Protein AF-0000000087151647 (afdb_homodimer)

InterPro domains:
  IPR000860 Porphobilinogen deaminase [PIRSF001438] (7-333)
  IPR000860 Porphobilinogen deaminase [PR00151] (53-73)
  IPR000860 Porphobilinogen deaminase [PR00151] (85-104)
  IPR000860 Porphobilinogen deaminase [PR00151] (138-155)
  IPR000860 Porphobilinogen deaminase [PR00151] (256-273)
  IPR000860 Porphobilinogen deaminase [PTHR11557] (12-331)
  IPR000860 Porphobilinogen deaminase [TIGR00212] (14-323)
  IPR022417 Porphobilinogen deaminase, N-terminal [PF01379] (14-236)
  IPR022418 Porphobilinogen deaminase, C-terminal [PF03900] (253-321)
  IPR022419 Porphobilinogen deaminase, dipyrromethane cofactor binding site [PS00533] (257-273)
  IPR036803 Porphobilinogen deaminase, C-terminal domain superfamily [G3DSA:3.30.160.40] (248-331)
  IPR036803 Porphobilinogen deaminase, C-terminal domain superfamily [SSF54782] (246-332)

Radius of gyration: 28.54 Å; Cα contacts (8 Å, |Δi|>4): 1427; chains: 2; bounding box: 73×89×69 Å

Structure (mmCIF, N/CA/C/O backbone):
data_AF-0000000087151647-model_v1
#
loop_
_entity.id
_entity.type
_entity.pdbx_description
1 polymer 'Hydroxymethylbilane synthase'
#
loop_
_atom_site.group_PDB
_atom_site.id
_atom_site.type_symbol
_atom_site.label_atom_id
_atom_site.label_alt_id
_atom_site.label_comp_id
_atom_site.label_asym_id
_atom_site.label_entity_id
_atom_site.label_seq_id
_atom_site.pdbx_PDB_ins_code
_atom_site.Cartn_x
_atom_site.Cartn_y
_atom_site.Cartn_z
_atom_site.occupancy
_atom_site.B_iso_or_equiv
_atom_site.auth_seq_id
_atom_site.auth_comp_id
_atom_site.auth_asym_id
_atom_site.auth_atom_id
_atom_site.pdbx_PDB_model_num
ATOM 1 N N . MET A 1 1 ? -50.094 3.684 -4.797 1 24.39 1 MET A N 1
ATOM 2 C CA . MET A 1 1 ? -49.281 2.516 -5.109 1 24.39 1 MET A CA 1
ATOM 3 C C . MET A 1 1 ? -48.094 2.4 -4.145 1 24.39 1 MET A C 1
ATOM 5 O O . MET A 1 1 ? -47.312 3.334 -4.008 1 24.39 1 MET A O 1
ATOM 9 N N . SER A 1 2 ? -48.219 1.528 -3.031 1 24.59 2 SER A N 1
ATOM 10 C CA . SER A 1 2 ? -47.562 1.465 -1.739 1 24.59 2 SER A CA 1
ATOM 11 C C . SER A 1 2 ? -46.094 1.025 -1.897 1 24.59 2 SER A C 1
ATOM 13 O O . SER A 1 2 ? -45.812 0.013 -2.541 1 24.59 2 SER A O 1
ATOM 15 N N . ILE A 1 3 ? -45.062 1.887 -1.979 1 25.62 3 ILE A N 1
ATOM 16 C CA . ILE A 1 3 ? -43.625 1.668 -2.145 1 25.62 3 ILE A CA 1
ATOM 17 C C . ILE A 1 3 ? -43.125 0.684 -1.088 1 25.62 3 ILE A C 1
ATOM 19 O O . ILE A 1 3 ? -43.031 1.028 0.092 1 25.62 3 ILE A O 1
ATOM 23 N N . ARG A 1 4 ? -43.625 -0.626 -1.102 1 27.06 4 ARG A N 1
ATOM 24 C CA . ARG A 1 4 ? -43.281 -1.62 -0.09 1 27.06 4 ARG A CA 1
ATOM 25 C C . ARG A 1 4 ? -41.781 -1.648 0.159 1 27.06 4 ARG A C 1
ATOM 27 O O . ARG A 1 4 ? -41 -1.646 -0.786 1 27.06 4 ARG A O 1
ATOM 34 N N . SER A 1 5 ? -41.312 -1.219 1.312 1 29.39 5 SER A N 1
ATOM 35 C CA . SER A 1 5 ? -40 -1.256 1.926 1 29.39 5 SER A CA 1
ATOM 36 C C . SER A 1 5 ? -39.375 -2.637 1.789 1 29.39 5 SER A C 1
ATOM 38 O O . SER A 1 5 ? -39.875 -3.615 2.338 1 29.39 5 SER A O 1
ATOM 40 N N . LYS A 1 6 ? -39.062 -3.117 0.503 1 32.34 6 LYS A N 1
ATOM 41 C CA . LYS A 1 6 ? -38.469 -4.434 0.307 1 32.34 6 LYS A CA 1
ATOM 42 C C . LYS A 1 6 ? -37.438 -4.746 1.402 1 32.34 6 LYS A C 1
ATOM 44 O O . LYS A 1 6 ? -36.562 -3.939 1.675 1 32.34 6 LYS A O 1
ATOM 49 N N . ASN A 1 7 ? -37.781 -5.449 2.365 1 33.41 7 ASN A N 1
ATOM 50 C CA . ASN A 1 7 ? -37 -6 3.475 1 33.41 7 ASN A CA 1
ATOM 51 C C . ASN A 1 7 ? -35.688 -6.613 2.992 1 33.41 7 ASN A C 1
ATOM 53 O O . ASN A 1 7 ? -35.719 -7.551 2.193 1 33.41 7 ASN A O 1
ATOM 57 N N . PRO A 1 8 ? -34.562 -5.984 2.889 1 38.16 8 PRO A N 1
ATOM 58 C CA . PRO A 1 8 ? -33.312 -6.465 2.318 1 38.16 8 PRO A CA 1
ATOM 59 C C . PRO A 1 8 ? -32.938 -7.852 2.826 1 38.16 8 PRO A C 1
ATOM 61 O O . PRO A 1 8 ? -31.812 -8.312 2.584 1 38.16 8 PRO A O 1
ATOM 64 N N . GLY A 1 9 ? -33.594 -8.414 3.705 1 38.19 9 GLY A N 1
ATOM 65 C CA . GLY A 1 9 ? -33.281 -9.758 4.148 1 38.19 9 GLY A CA 1
ATOM 66 C C . GLY A 1 9 ? -33.281 -10.773 3.02 1 38.19 9 GLY A C 1
ATOM 67 O O . GLY A 1 9 ? -33.094 -11.969 3.254 1 38.19 9 GLY A O 1
ATOM 68 N N . SER A 1 10 ? -34.188 -10.75 2.115 1 41.94 10 SER A N 1
ATOM 69 C CA . SER A 1 10 ? -34.312 -11.828 1.137 1 41.94 10 SER A CA 1
ATOM 70 C C . SER A 1 10 ? -32.969 -12.266 0.598 1 41.94 10 SER A C 1
ATOM 72 O O . SER A 1 10 ? -31.969 -11.539 0.721 1 41.94 10 SER A O 1
ATOM 74 N N . GLY A 1 11 ? -32.688 -13.578 0.133 1 52.31 11 GLY A N 1
ATOM 75 C CA . GLY A 1 11 ? -31.594 -14.453 -0.226 1 52.31 11 GLY A CA 1
ATOM 76 C C . GLY A 1 11 ? -30.578 -13.797 -1.135 1 52.31 11 GLY A C 1
ATOM 77 O O . GLY A 1 11 ? -30.656 -13.93 -2.357 1 52.31 11 GLY A O 1
ATOM 78 N N . GLN A 1 12 ? -29.953 -12.789 -0.77 1 73.94 12 GLN A N 1
ATOM 79 C CA . GLN A 1 12 ? -29 -12.086 -1.616 1 73.94 12 GLN A CA 1
ATOM 80 C C . GLN A 1 12 ? -28 -13.055 -2.246 1 73.94 12 GLN A C 1
ATOM 82 O O . GLN A 1 12 ? -27.422 -13.891 -1.553 1 73.94 12 GLN A O 1
ATOM 87 N N . VAL A 1 13 ? -28.156 -13.297 -3.535 1 89.88 13 VAL A N 1
ATOM 88 C CA . VAL A 1 13 ? -27.281 -14.141 -4.344 1 89.88 13 VAL A CA 1
ATOM 89 C C . VAL A 1 13 ? -25.938 -13.43 -4.574 1 89.88 13 VAL A C 1
ATOM 91 O O . VAL A 1 13 ? -25.922 -12.25 -4.938 1 89.88 13 VAL A O 1
ATOM 94 N N . LEU A 1 14 ? -24.953 -14.078 -4.137 1 95.75 14 LEU A N 1
ATOM 95 C CA . LEU A 1 14 ? -23.594 -13.609 -4.438 1 95.75 14 LEU A CA 1
ATOM 96 C C . LEU A 1 14 ? -23.047 -14.305 -5.684 1 95.75 14 LEU A C 1
ATOM 98 O O . LEU A 1 14 ? -22.797 -15.508 -5.664 1 95.75 14 LEU A O 1
ATOM 102 N N . ARG A 1 15 ? -22.938 -13.57 -6.746 1 96.62 15 ARG A N 1
ATOM 103 C CA . ARG A 1 15 ? -22.391 -14.109 -7.992 1 96.62 15 ARG A CA 1
ATOM 104 C C . ARG A 1 15 ? -20.875 -13.938 -8.055 1 96.62 15 ARG A C 1
ATOM 106 O O . ARG A 1 15 ? -20.375 -12.82 -7.926 1 96.62 15 ARG A O 1
ATOM 113 N N . ILE A 1 16 ? -20.172 -15.086 -8.281 1 96.75 16 ILE A N 1
ATOM 114 C CA . ILE A 1 16 ? -18.719 -15.078 -8.375 1 96.75 16 ILE A CA 1
ATOM 115 C C . ILE A 1 16 ? -18.281 -15.422 -9.797 1 96.75 16 ILE A C 1
ATOM 117 O O . ILE A 1 16 ? -18.641 -16.484 -10.32 1 96.75 16 ILE A O 1
ATOM 121 N N . GLY A 1 17 ? -17.516 -14.516 -10.398 1 94.75 17 GLY A N 1
ATOM 122 C CA . GLY A 1 17 ? -16.984 -14.75 -11.734 1 94.75 17 GLY A CA 1
ATOM 123 C C . GLY A 1 17 ? -15.703 -15.555 -11.734 1 94.75 17 GLY A C 1
ATOM 124 O O . GLY A 1 17 ? -14.867 -15.398 -10.844 1 94.75 17 GLY A O 1
ATOM 125 N N . THR A 1 18 ? -15.539 -16.422 -12.797 1 92.31 18 THR A N 1
ATOM 126 C CA . THR A 1 18 ? -14.336 -17.25 -12.938 1 92.31 18 THR A CA 1
ATOM 127 C C . THR A 1 18 ? -14.109 -17.625 -14.398 1 92.31 18 THR A C 1
ATOM 129 O O . THR A 1 18 ? -15.031 -17.547 -15.211 1 92.31 18 THR A O 1
ATOM 132 N N . ARG A 1 19 ? -12.867 -17.969 -14.648 1 86.31 19 ARG A N 1
ATOM 133 C CA . ARG A 1 19 ? -12.586 -18.594 -15.93 1 86.31 19 ARG A CA 1
ATOM 134 C C . ARG A 1 19 ? -13.156 -20.016 -15.984 1 86.31 19 ARG A C 1
ATOM 136 O O . ARG A 1 19 ? -13.562 -20.562 -14.961 1 86.31 19 ARG A O 1
ATOM 143 N N . LYS A 1 20 ? -13.125 -20.641 -17.203 1 86.5 20 LYS A N 1
ATOM 144 C CA . LYS A 1 20 ? -13.789 -21.922 -17.422 1 86.5 20 LYS A CA 1
ATOM 145 C C . LYS A 1 20 ? -12.828 -23.078 -17.203 1 86.5 20 LYS A C 1
ATOM 147 O O . LYS A 1 20 ? -13.242 -24.234 -17.156 1 86.5 20 LYS A O 1
ATOM 152 N N . SER A 1 21 ? -11.594 -22.828 -17.016 1 86.25 21 SER A N 1
ATOM 153 C CA . SER A 1 21 ? -10.633 -23.906 -16.859 1 86.25 21 SER A CA 1
ATOM 154 C C . SER A 1 21 ? -10.953 -24.766 -15.633 1 86.25 21 SER A C 1
ATOM 156 O O . SER A 1 21 ? -11.539 -24.266 -14.672 1 86.25 21 SER A O 1
ATOM 158 N N . ALA A 1 22 ? -10.547 -26.031 -15.727 1 88.62 22 ALA A N 1
ATOM 159 C CA . ALA A 1 22 ? -10.781 -26.969 -14.625 1 88.62 22 ALA A CA 1
ATOM 160 C C . ALA A 1 22 ? -10.195 -26.438 -13.32 1 88.62 22 ALA A C 1
ATOM 162 O O . ALA A 1 22 ? -10.828 -26.547 -12.266 1 88.62 22 ALA A O 1
ATOM 163 N N . MET A 1 23 ? -9.078 -25.875 -13.359 1 90.69 23 MET A N 1
ATOM 164 C CA . MET A 1 23 ? -8.422 -25.359 -12.172 1 90.69 23 MET A CA 1
ATOM 165 C C . MET A 1 23 ? -9.195 -24.172 -11.594 1 90.69 23 MET A C 1
ATOM 167 O O . MET A 1 23 ? -9.398 -24.094 -10.383 1 90.69 23 MET A O 1
ATOM 171 N N . ALA A 1 24 ? -9.547 -23.234 -12.43 1 91.31 24 ALA A N 1
ATOM 172 C CA . ALA A 1 24 ? -10.289 -22.047 -11.984 1 91.31 24 ALA A CA 1
ATOM 173 C C . ALA A 1 24 ? -11.617 -22.438 -11.336 1 91.31 24 ALA A C 1
ATOM 175 O O . ALA A 1 24 ? -12 -21.875 -10.312 1 91.31 24 ALA A O 1
ATOM 176 N N . LEU A 1 25 ? -12.242 -23.391 -11.961 1 92.81 25 LEU A N 1
ATOM 177 C CA . LEU A 1 25 ? -13.516 -23.859 -11.422 1 92.81 25 LEU A CA 1
ATOM 178 C C . LEU A 1 25 ? -13.32 -24.516 -10.062 1 92.81 25 LEU A C 1
ATOM 180 O O . LEU A 1 25 ? -14.117 -24.297 -9.141 1 92.81 25 LEU A O 1
ATOM 184 N N . ALA A 1 26 ? -12.297 -25.344 -9.953 1 93.5 26 ALA A N 1
ATOM 185 C CA . ALA A 1 26 ? -11.992 -25.969 -8.672 1 93.5 26 ALA A CA 1
ATOM 186 C C . ALA A 1 26 ? -11.758 -24.922 -7.59 1 93.5 26 ALA A C 1
ATOM 188 O O . ALA A 1 26 ? -12.25 -25.047 -6.465 1 93.5 26 ALA A O 1
ATOM 189 N N . GLN A 1 27 ? -11.016 -23.891 -7.867 1 95.44 27 GLN A N 1
ATOM 190 C CA . GLN A 1 27 ? -10.727 -22.797 -6.941 1 95.44 27 GLN A CA 1
ATOM 191 C C . GLN A 1 27 ? -12 -22.031 -6.574 1 95.44 27 GLN A C 1
ATOM 193 O O . GLN A 1 27 ? -12.219 -21.703 -5.406 1 95.44 27 GLN A O 1
ATOM 198 N N . THR A 1 28 ? -12.82 -21.781 -7.531 1 96.12 28 THR A N 1
ATOM 199 C CA . THR A 1 28 ? -14.062 -21.047 -7.305 1 96.12 28 THR A CA 1
ATOM 200 C C . THR A 1 28 ? -15.016 -21.859 -6.441 1 96.12 28 THR A C 1
ATOM 202 O O . THR A 1 28 ? -15.703 -21.312 -5.574 1 96.12 28 THR A O 1
ATOM 205 N N . ASP A 1 29 ? -15.039 -23.125 -6.727 1 95.75 29 ASP A N 1
ATOM 206 C CA . ASP A 1 29 ? -15.867 -24.016 -5.926 1 95.75 29 ASP A CA 1
ATOM 207 C C . ASP A 1 29 ? -15.453 -24 -4.461 1 95.75 29 ASP A C 1
ATOM 209 O O . ASP A 1 29 ? -16.297 -24.047 -3.564 1 95.75 29 ASP A O 1
ATOM 213 N N . GLU A 1 30 ? -14.172 -23.953 -4.262 1 96.69 30 GLU A N 1
ATOM 214 C CA . GLU A 1 30 ? -13.672 -23.859 -2.893 1 96.69 30 GLU A CA 1
ATOM 215 C C . GLU A 1 30 ? -14.117 -22.562 -2.229 1 96.69 30 GLU A C 1
ATOM 217 O O . GLU A 1 30 ? -14.516 -22.562 -1.061 1 96.69 30 GLU A O 1
ATOM 222 N N . VAL A 1 31 ? -14.078 -21.438 -2.906 1 97.94 31 VAL A N 1
ATOM 223 C CA . VAL A 1 31 ? -14.57 -20.156 -2.41 1 97.94 31 VAL A CA 1
ATOM 224 C C . VAL A 1 31 ? -16.047 -20.281 -2.045 1 97.94 31 VAL A C 1
ATOM 226 O O . VAL A 1 31 ? -16.453 -19.891 -0.949 1 97.94 31 VAL A O 1
ATOM 229 N N . ALA A 1 32 ? -16.812 -20.844 -2.988 1 96.88 32 ALA A N 1
ATOM 230 C CA . ALA A 1 32 ? -18.25 -21.016 -2.773 1 96.88 32 ALA A CA 1
ATOM 231 C C . ALA A 1 32 ? -18.531 -21.875 -1.55 1 96.88 32 ALA A C 1
ATOM 233 O O . ALA A 1 32 ? -19.391 -21.547 -0.732 1 96.88 32 ALA A O 1
ATOM 234 N N . ARG A 1 33 ? -17.828 -22.953 -1.465 1 97 33 ARG A N 1
ATOM 235 C CA . ARG A 1 33 ? -17.984 -23.875 -0.338 1 97 33 ARG A CA 1
ATOM 236 C C . ARG A 1 33 ? -17.766 -23.156 0.987 1 97 33 ARG A C 1
ATOM 238 O O . ARG A 1 33 ? -18.562 -23.281 1.916 1 97 33 ARG A O 1
ATOM 245 N N . LEU A 1 34 ? -16.672 -22.391 1.093 1 97.75 34 LEU A N 1
ATOM 246 C CA . LEU A 1 34 ? -16.312 -21.672 2.318 1 97.75 34 LEU A CA 1
ATOM 247 C C . LEU A 1 34 ? -17.359 -20.609 2.645 1 97.75 34 LEU A C 1
ATOM 249 O O . LEU A 1 34 ? -17.703 -20.422 3.811 1 97.75 34 LEU A O 1
ATOM 253 N N . LEU A 1 35 ? -17.828 -19.906 1.65 1 96.94 35 LEU A N 1
ATOM 254 C CA . LEU A 1 35 ? -18.844 -18.891 1.855 1 96.94 35 LEU A CA 1
ATOM 255 C C . LEU A 1 35 ? -20.141 -19.5 2.389 1 96.94 35 LEU A C 1
ATOM 257 O O . LEU A 1 35 ? -20.75 -18.969 3.314 1 96.94 35 LEU A O 1
ATOM 261 N N . ARG A 1 36 ? -20.547 -20.625 1.844 1 95.31 36 ARG A N 1
ATOM 262 C CA . ARG A 1 36 ? -21.75 -21.312 2.285 1 95.31 36 ARG A CA 1
ATOM 263 C C . ARG A 1 36 ? -21.594 -21.828 3.713 1 95.31 36 ARG A C 1
ATOM 265 O O . ARG A 1 36 ? -22.562 -21.844 4.477 1 95.31 36 ARG A O 1
ATOM 272 N N . ALA A 1 37 ? -20.406 -22.281 4 1 96.25 37 ALA A N 1
ATOM 273 C CA . ALA A 1 37 ? -20.141 -22.734 5.363 1 96.25 37 ALA A CA 1
ATOM 274 C C . ALA A 1 37 ? -20.25 -21.594 6.363 1 96.25 37 ALA A C 1
ATOM 276 O O . ALA A 1 37 ? -20.75 -21.781 7.477 1 96.25 37 ALA A O 1
ATOM 277 N N . ALA A 1 38 ? -19.797 -20.438 6 1 94 38 ALA A N 1
ATOM 278 C CA . ALA A 1 38 ? -19.797 -19.266 6.879 1 94 38 ALA A CA 1
ATOM 279 C C . ALA A 1 38 ? -21.203 -18.656 6.98 1 94 38 ALA A C 1
ATOM 281 O O . ALA A 1 38 ? -21.547 -18.062 8 1 94 38 ALA A O 1
ATOM 282 N N . ALA A 1 39 ? -21.953 -18.734 5.953 1 92.56 39 ALA A N 1
ATOM 283 C CA . ALA A 1 39 ? -23.312 -18.188 5.887 1 92.56 39 ALA A CA 1
ATOM 284 C C . ALA A 1 39 ? -24.234 -19.125 5.117 1 92.56 39 ALA A C 1
ATOM 286 O O . ALA A 1 39 ? -24.484 -18.922 3.928 1 92.56 39 ALA A O 1
ATOM 287 N N . PRO A 1 40 ? -24.844 -19.969 5.816 1 90.5 40 PRO A N 1
ATOM 288 C CA . PRO A 1 40 ? -25.641 -21.016 5.172 1 90.5 40 PRO A CA 1
ATOM 289 C C . PRO A 1 40 ? -26.812 -20.469 4.375 1 90.5 40 PRO A C 1
ATOM 291 O O . PRO A 1 40 ? -27.312 -21.125 3.451 1 90.5 40 PRO A O 1
ATOM 294 N N . GLU A 1 41 ? -27.219 -19.297 4.719 1 90.62 41 GLU A N 1
ATOM 295 C CA . GLU A 1 41 ? -28.375 -18.703 4.043 1 90.62 41 GLU A CA 1
ATOM 296 C C . GLU A 1 41 ? -27.953 -18.016 2.746 1 90.62 41 GLU A C 1
ATOM 298 O O . GLU A 1 41 ? -28.797 -17.656 1.932 1 90.62 41 GLU A O 1
ATOM 303 N N . LEU A 1 42 ? -26.734 -17.906 2.531 1 90.88 42 LEU A N 1
ATOM 304 C CA . LEU A 1 42 ? -26.219 -17.203 1.361 1 90.88 42 LEU A CA 1
ATOM 305 C C . LEU A 1 42 ? -26.266 -18.094 0.128 1 90.88 42 LEU A C 1
ATOM 307 O O . LEU A 1 42 ? -25.734 -19.219 0.149 1 90.88 42 LEU A O 1
ATOM 311 N N . ALA A 1 43 ? -26.984 -17.656 -0.886 1 94.12 43 ALA A N 1
ATOM 312 C CA . ALA A 1 43 ? -26.891 -18.312 -2.188 1 94.12 43 ALA A CA 1
ATOM 313 C C . ALA A 1 43 ? -25.656 -17.828 -2.949 1 94.12 43 ALA A C 1
ATOM 315 O O . ALA A 1 43 ? -25.406 -16.625 -3.047 1 94.12 43 ALA A O 1
ATOM 316 N N . VAL A 1 44 ? -24.844 -18.797 -3.465 1 95.56 44 VAL A N 1
ATOM 317 C CA . VAL A 1 44 ? -23.641 -18.469 -4.219 1 95.56 44 VAL A CA 1
ATOM 318 C C . VAL A 1 44 ? -23.75 -19.031 -5.633 1 95.56 44 VAL A C 1
ATOM 320 O O . VAL A 1 44 ? -23.922 -20.25 -5.809 1 95.56 44 VAL A O 1
ATOM 323 N N . ASP A 1 45 ? -23.688 -18.156 -6.641 1 95.44 45 ASP A N 1
ATOM 324 C CA . ASP A 1 45 ? -23.734 -18.547 -8.047 1 95.44 45 ASP A CA 1
ATOM 325 C C . ASP A 1 45 ? -22.375 -18.359 -8.711 1 95.44 45 ASP A C 1
ATOM 327 O O . ASP A 1 45 ? -21.766 -17.281 -8.602 1 95.44 45 ASP A O 1
ATOM 331 N N . VAL A 1 46 ? -21.938 -19.406 -9.414 1 95.25 46 VAL A N 1
ATOM 332 C CA . VAL A 1 46 ? -20.688 -19.328 -10.156 1 95.25 46 VAL A CA 1
ATOM 333 C C . VAL A 1 46 ? -20.969 -18.969 -11.609 1 95.25 46 VAL A C 1
ATOM 335 O O . VAL A 1 46 ? -21.703 -19.656 -12.297 1 95.25 46 VAL A O 1
ATOM 338 N N . VAL A 1 47 ? -20.375 -17.828 -12.039 1 93.56 47 VAL A N 1
ATOM 339 C CA . VAL A 1 47 ? -20.562 -17.359 -13.406 1 93.56 47 VAL A CA 1
ATOM 340 C C . VAL A 1 47 ? -19.266 -17.562 -14.203 1 93.56 47 VAL A C 1
ATOM 342 O O . VAL A 1 47 ? -18.219 -17.016 -13.852 1 93.56 47 VAL A O 1
ATOM 345 N N . LYS A 1 48 ? -19.406 -18.312 -15.234 1 91.44 48 LYS A N 1
ATOM 346 C CA . LYS A 1 48 ? -18.234 -18.656 -16.047 1 91.44 48 LYS A CA 1
ATOM 347 C C . LYS A 1 48 ? -18.047 -17.672 -17.203 1 91.44 48 LYS A C 1
ATOM 349 O O . LYS A 1 48 ? -19.016 -17.312 -17.891 1 91.44 48 LYS A O 1
ATOM 354 N N . PHE A 1 49 ? -16.875 -17.109 -17.281 1 83.06 49 PHE A N 1
ATOM 355 C CA . PHE A 1 49 ? -16.531 -16.203 -18.375 1 83.06 49 PHE A CA 1
ATOM 356 C C . PHE A 1 49 ? -15.641 -16.906 -19.406 1 83.06 49 PHE A C 1
ATOM 358 O O . PHE A 1 49 ? -14.773 -17.688 -19.031 1 83.06 49 PHE A O 1
ATOM 365 N N . GLU A 1 50 ? -16.016 -16.781 -20.547 1 71.12 50 GLU A N 1
ATOM 366 C CA . GLU A 1 50 ? -15.141 -17.281 -21.609 1 71.12 50 GLU A CA 1
ATOM 367 C C . GLU A 1 50 ? -14.219 -16.172 -22.125 1 71.12 50 GLU A C 1
ATOM 369 O O . GLU A 1 50 ? -14.656 -15.047 -22.344 1 71.12 50 GLU A O 1
ATOM 374 N N . THR A 1 51 ? -12.977 -16.188 -21.922 1 58.16 51 THR A N 1
ATOM 375 C CA . THR A 1 51 ? -12.141 -15.086 -22.391 1 58.16 51 THR A CA 1
ATOM 376 C C . THR A 1 51 ? -11.539 -15.406 -23.75 1 58.16 51 THR A C 1
ATOM 378 O O . THR A 1 51 ? -11.422 -16.578 -24.125 1 58.16 51 THR A O 1
ATOM 381 N N . ARG A 1 52 ? -11.32 -14.359 -24.5 1 51.28 52 ARG A N 1
ATOM 382 C CA . ARG A 1 52 ? -10.609 -14.422 -25.766 1 51.28 52 ARG A CA 1
ATOM 383 C C . ARG A 1 52 ? -9.234 -15.047 -25.594 1 51.28 52 ARG A C 1
ATOM 385 O O . ARG A 1 52 ? -8.719 -15.688 -26.516 1 51.28 52 ARG A O 1
ATOM 392 N N . GLY A 1 53 ? -8.586 -14.898 -24.484 1 49.22 53 GLY A N 1
ATOM 393 C CA . GLY A 1 53 ? -7.258 -15.438 -24.25 1 49.22 53 GLY A CA 1
ATOM 394 C C . GLY A 1 53 ? -7.223 -16.953 -24.234 1 49.22 53 GLY A C 1
ATOM 395 O O . GLY A 1 53 ? -6.242 -17.562 -24.672 1 49.22 53 GLY A O 1
ATOM 396 N N . ASP A 1 54 ? -8.273 -17.547 -23.703 1 51.81 54 ASP A N 1
ATOM 397 C CA . ASP A 1 54 ? -8.352 -19 -23.734 1 51.81 54 ASP A CA 1
ATOM 398 C C . ASP A 1 54 ? -8.531 -19.5 -25.172 1 51.81 54 ASP A C 1
ATOM 400 O O . ASP A 1 54 ? -8.195 -20.641 -25.484 1 51.81 54 ASP A O 1
ATOM 404 N N . GLN A 1 55 ? -8.945 -18.5 -25.875 1 48.59 55 GLN A N 1
ATOM 405 C CA . GLN A 1 55 ? -9.117 -18.844 -27.281 1 48.59 55 GLN A CA 1
ATOM 406 C C . GLN A 1 55 ? -7.828 -18.625 -28.078 1 48.59 55 GLN A C 1
ATOM 408 O O . GLN A 1 55 ? -7.547 -19.328 -29.047 1 48.59 55 GLN A O 1
ATOM 413 N N . ASP A 1 56 ? -7.059 -17.562 -27.609 1 46.72 56 ASP A N 1
ATOM 414 C CA . ASP A 1 56 ? -5.816 -17.234 -28.297 1 46.72 56 ASP A CA 1
ATOM 415 C C . ASP A 1 56 ? -4.613 -17.859 -27.594 1 46.72 56 ASP A C 1
ATOM 417 O O . ASP A 1 56 ? -3.996 -17.219 -26.734 1 46.72 56 ASP A O 1
ATOM 421 N N . GLN A 1 57 ? -4.383 -19.109 -27.766 1 47.25 57 GLN A N 1
ATOM 422 C CA . GLN A 1 57 ? -3.318 -19.906 -27.156 1 47.25 57 GLN A CA 1
ATOM 423 C C . GLN A 1 57 ? -1.981 -19.656 -27.844 1 47.25 57 GLN A C 1
ATOM 425 O O . GLN A 1 57 ? -0.996 -20.344 -27.562 1 47.25 57 GLN A O 1
ATOM 430 N N . THR A 1 58 ? -1.924 -18.641 -28.828 1 46.06 58 THR A N 1
ATOM 431 C CA . THR A 1 58 ? -0.718 -18.453 -29.625 1 46.06 58 THR A CA 1
ATOM 432 C C . THR A 1 58 ? -0.03 -17.141 -29.266 1 46.06 58 THR A C 1
ATOM 434 O O . THR A 1 58 ? 1.166 -16.984 -29.516 1 46.06 58 THR A O 1
ATOM 437 N N . SER A 1 59 ? -0.647 -16.109 -28.906 1 44.28 59 SER A N 1
ATOM 438 C CA . SER A 1 59 ? -0.053 -14.789 -28.781 1 44.28 59 SER A CA 1
ATOM 439 C C . SER A 1 59 ? 0.716 -14.648 -27.469 1 44.28 59 SER A C 1
ATOM 441 O O . SER A 1 59 ? 0.417 -15.336 -26.484 1 44.28 59 SER A O 1
ATOM 443 N N . LYS A 1 60 ? 1.854 -13.93 -27.641 1 44 60 LYS A N 1
ATOM 444 C CA . LYS A 1 60 ? 2.568 -13.539 -26.422 1 44 60 LYS A CA 1
ATOM 445 C C . LYS A 1 60 ? 1.686 -12.68 -25.516 1 44 60 LYS A C 1
ATOM 447 O O . LYS A 1 60 ? 1.085 -11.703 -25.969 1 44 60 LYS A O 1
ATOM 452 N N . LEU A 1 61 ? 1.128 -13.211 -24.531 1 45.12 61 LEU A N 1
ATOM 453 C CA . LEU A 1 61 ? 0.328 -12.523 -23.531 1 45.12 61 LEU A CA 1
ATOM 454 C C . LEU A 1 61 ? 0.862 -11.117 -23.281 1 45.12 61 LEU A C 1
ATOM 456 O O . LEU A 1 61 ? 0.342 -10.391 -22.422 1 45.12 61 LEU A O 1
ATOM 460 N N . LEU A 1 62 ? 1.98 -10.688 -23.953 1 38.91 62 LEU A N 1
ATOM 461 C CA . LEU A 1 62 ? 2.777 -9.555 -23.5 1 38.91 62 LEU A CA 1
ATOM 462 C C . LEU A 1 62 ? 1.987 -8.258 -23.625 1 38.91 62 LEU A C 1
ATOM 464 O O . LEU A 1 62 ? 2.115 -7.367 -22.781 1 38.91 62 LEU A O 1
ATOM 468 N N . ARG A 1 63 ? 1.61 -7.992 -24.969 1 36.75 63 ARG A N 1
ATOM 469 C CA . ARG A 1 63 ? 1.354 -6.57 -25.188 1 36.75 63 ARG A CA 1
ATOM 470 C C . ARG A 1 63 ? 0.163 -6.098 -24.359 1 36.75 63 ARG A C 1
ATOM 472 O O . ARG A 1 63 ? -0.007 -4.898 -24.141 1 36.75 63 ARG A O 1
ATOM 479 N N . HIS A 1 64 ? -0.972 -6.691 -24.719 1 37.06 64 HIS A N 1
ATOM 480 C CA . HIS A 1 64 ? -2.174 -6.195 -24.062 1 37.06 64 HIS A CA 1
ATOM 481 C C . HIS A 1 64 ? -2.201 -6.59 -22.594 1 37.06 64 HIS A C 1
ATOM 483 O O . HIS A 1 64 ? -2.041 -7.766 -22.266 1 37.06 64 HIS A O 1
ATOM 489 N N . GLY A 1 65 ? -1.799 -5.844 -21.719 1 35.81 65 GLY A N 1
ATOM 490 C CA . GLY A 1 65 ? -1.746 -5.953 -20.266 1 35.81 65 GLY A CA 1
ATOM 491 C C . GLY A 1 65 ? -1.842 -7.383 -19.781 1 35.81 65 GLY A C 1
ATOM 492 O O . GLY A 1 65 ? -2.832 -7.766 -19.141 1 35.81 65 GLY A O 1
ATOM 493 N N . GLY A 1 66 ? -1.002 -8.305 -20.609 1 37.44 66 GLY A N 1
ATOM 494 C CA . GLY A 1 66 ? -0.727 -9.719 -20.422 1 37.44 66 GLY A CA 1
ATOM 495 C C . GLY A 1 66 ? -1.96 -10.594 -20.578 1 37.44 66 GLY A C 1
ATOM 496 O O . GLY A 1 66 ? -3.064 -10.086 -20.781 1 37.44 66 GLY A O 1
ATOM 497 N N . LYS A 1 67 ? -1.735 -12.07 -20.953 1 39.75 67 LYS A N 1
ATOM 498 C CA . LYS A 1 67 ? -2.73 -13.125 -21.109 1 39.75 67 LYS A CA 1
ATOM 499 C C . LYS A 1 67 ? -3.971 -12.836 -20.266 1 39.75 67 LYS A C 1
ATOM 501 O O . LYS A 1 67 ? -5.098 -12.992 -20.734 1 39.75 67 LYS A O 1
ATOM 506 N N . GLY A 1 68 ? -3.801 -12.703 -19.141 1 50.16 68 GLY A N 1
ATOM 507 C CA . GLY A 1 68 ? -4.785 -12.477 -18.094 1 50.16 68 GLY A CA 1
ATOM 508 C C . GLY A 1 68 ? -5.414 -11.102 -18.141 1 50.16 68 GLY A C 1
ATOM 509 O O . GLY A 1 68 ? -6.355 -10.812 -17.391 1 50.16 68 GLY A O 1
ATOM 510 N N . GLY A 1 69 ? -4.996 -10.383 -19.312 1 57.97 69 GLY A N 1
ATOM 511 C CA . GLY A 1 69 ? -5.402 -8.992 -19.312 1 57.97 69 GLY A CA 1
ATOM 512 C C . GLY A 1 69 ? -6.836 -8.781 -19.781 1 57.97 69 GLY A C 1
ATOM 513 O O . GLY A 1 69 ? -7.613 -8.102 -19.109 1 57.97 69 GLY A O 1
ATOM 514 N N . ALA A 1 70 ? -7.121 -9.602 -20.922 1 59.09 70 ALA A N 1
ATOM 515 C CA . ALA A 1 70 ? -8.469 -9.391 -21.453 1 59.09 70 ALA A CA 1
ATOM 516 C C . ALA A 1 70 ? -9.516 -9.984 -20.5 1 59.09 70 ALA A C 1
ATOM 518 O O . ALA A 1 70 ? -10.555 -9.367 -20.266 1 59.09 70 ALA A O 1
ATOM 519 N N . PHE A 1 71 ? -9.211 -11.234 -20.031 1 70.5 71 PHE A N 1
ATOM 520 C CA . PHE A 1 71 ? -10.117 -11.867 -19.078 1 70.5 71 PHE A CA 1
ATOM 521 C C . PHE A 1 71 ? -10.297 -11 -17.844 1 70.5 71 PHE A C 1
ATOM 523 O O . PHE A 1 71 ? -11.422 -10.758 -17.406 1 70.5 71 PHE A O 1
ATOM 530 N N . VAL A 1 72 ? -9.227 -10.555 -17.406 1 78.62 72 VAL A N 1
ATOM 531 C CA . VAL A 1 72 ? -9.258 -9.766 -16.188 1 78.62 72 VAL A CA 1
ATOM 532 C C . VAL A 1 72 ? -10.039 -8.477 -16.422 1 78.62 72 VAL A C 1
ATOM 534 O O . VAL A 1 72 ? -10.852 -8.062 -15.586 1 78.62 72 VAL A O 1
ATOM 537 N N . ALA A 1 73 ? -9.883 -7.969 -17.594 1 80.19 73 ALA A N 1
ATOM 538 C CA . ALA A 1 73 ? -10.586 -6.73 -17.922 1 80.19 73 ALA A CA 1
ATOM 539 C C . ALA A 1 73 ? -12.094 -6.953 -17.953 1 80.19 73 ALA A C 1
ATOM 541 O O . ALA A 1 73 ? -12.859 -6.152 -17.422 1 80.19 73 ALA A O 1
ATOM 542 N N . GLU A 1 74 ? -12.523 -8.031 -18.594 1 83.75 74 GLU A N 1
ATOM 543 C CA . GLU A 1 74 ? -13.945 -8.328 -18.734 1 83.75 74 GLU A CA 1
ATOM 544 C C . GLU A 1 74 ? -14.578 -8.617 -17.375 1 83.75 74 GLU A C 1
ATOM 546 O O . GLU A 1 74 ? -15.664 -8.117 -17.062 1 83.75 74 GLU A O 1
ATOM 551 N N . ILE A 1 75 ? -13.992 -9.383 -16.641 1 90.5 75 ILE A N 1
ATOM 552 C CA . ILE A 1 75 ? -14.539 -9.773 -15.352 1 90.5 75 ILE A CA 1
ATOM 553 C C . ILE A 1 75 ? -14.594 -8.555 -14.422 1 90.5 75 ILE A C 1
ATOM 555 O O . ILE A 1 75 ? -15.562 -8.375 -13.68 1 90.5 75 ILE A O 1
ATOM 559 N N . ARG A 1 76 ? -13.617 -7.695 -14.492 1 91.88 76 ARG A N 1
ATOM 560 C CA . ARG A 1 76 ? -13.609 -6.48 -13.688 1 91.88 76 ARG A CA 1
ATOM 561 C C . ARG A 1 76 ? -14.703 -5.516 -14.141 1 91.88 76 ARG A C 1
ATOM 563 O O . ARG A 1 76 ? -15.328 -4.852 -13.312 1 91.88 76 ARG A O 1
ATOM 570 N N . ALA A 1 77 ? -14.938 -5.461 -15.422 1 91.62 77 ALA A N 1
ATOM 571 C CA . ALA A 1 77 ? -16.031 -4.641 -15.945 1 91.62 77 ALA A CA 1
ATOM 572 C C . ALA A 1 77 ? -17.375 -5.129 -15.422 1 91.62 77 ALA A C 1
ATOM 574 O O . ALA A 1 77 ? -18.25 -4.324 -15.078 1 91.62 77 ALA A O 1
ATOM 575 N N . ALA A 1 78 ? -17.531 -6.422 -15.367 1 92.75 78 ALA A N 1
ATOM 576 C CA . ALA A 1 78 ? -18.766 -7.012 -14.867 1 92.75 78 ALA A CA 1
ATOM 577 C C . ALA A 1 78 ? -18.984 -6.68 -13.391 1 92.75 78 ALA A C 1
ATOM 579 O O . ALA A 1 78 ? -20.109 -6.426 -12.953 1 92.75 78 ALA A O 1
ATOM 580 N N . MET A 1 79 ? -17.969 -6.645 -12.594 1 95.19 79 MET A N 1
ATOM 581 C CA . MET A 1 79 ? -18.047 -6.262 -11.195 1 95.19 79 MET A CA 1
ATOM 582 C C . MET A 1 79 ? -18.422 -4.789 -11.055 1 95.19 79 MET A C 1
ATOM 584 O O . MET A 1 79 ? -19.312 -4.438 -10.273 1 95.19 79 MET A O 1
ATOM 588 N N . ARG A 1 80 ? -17.766 -3.961 -11.828 1 93.94 80 ARG A N 1
ATOM 589 C CA . ARG A 1 80 ? -18.047 -2.527 -11.773 1 93.94 80 ARG A CA 1
ATOM 590 C C . ARG A 1 80 ? -19.484 -2.229 -12.195 1 93.94 80 ARG A C 1
ATOM 592 O O . ARG A 1 80 ? -20.094 -1.293 -11.68 1 93.94 80 ARG A O 1
ATOM 599 N N . ALA A 1 81 ? -20.016 -3.051 -13.125 1 93.56 81 ALA A N 1
ATOM 600 C CA . ALA A 1 81 ? -21.375 -2.887 -13.617 1 93.56 81 ALA A CA 1
ATOM 601 C C . ALA A 1 81 ? -22.391 -3.461 -12.625 1 93.56 81 ALA A C 1
ATOM 603 O O . ALA A 1 81 ? -23.594 -3.264 -12.781 1 93.56 81 ALA A O 1
ATOM 604 N N . GLY A 1 82 ? -21.969 -4.191 -11.664 1 92.38 82 GLY A N 1
ATOM 605 C CA . GLY A 1 82 ? -22.859 -4.73 -10.641 1 92.38 82 GLY A CA 1
ATOM 606 C C . GLY A 1 82 ? -23.453 -6.074 -11.008 1 92.38 82 GLY A C 1
ATOM 607 O O . GLY A 1 82 ? -24.266 -6.625 -10.266 1 92.38 82 GLY A O 1
ATOM 608 N N . THR A 1 83 ? -23.047 -6.66 -12.117 1 92.56 83 THR A N 1
ATOM 609 C CA . THR A 1 83 ? -23.578 -7.945 -12.555 1 92.56 83 THR A CA 1
ATOM 610 C C . THR A 1 83 ? -22.875 -9.094 -11.836 1 92.56 83 THR A C 1
ATOM 612 O O . THR A 1 83 ? -23.375 -10.219 -11.805 1 92.56 83 THR A O 1
ATOM 615 N N . LEU A 1 84 ? -21.672 -8.844 -11.336 1 94.88 84 LEU A N 1
ATOM 616 C CA . LEU A 1 84 ? -20.906 -9.742 -10.477 1 94.88 84 LEU A CA 1
ATOM 617 C C . LEU A 1 84 ? -20.578 -9.07 -9.148 1 94.88 84 LEU A C 1
ATOM 619 O O . LEU A 1 84 ? -20.219 -7.891 -9.117 1 94.88 84 LEU A O 1
ATOM 623 N N . GLN A 1 85 ? -20.688 -9.812 -8.125 1 96.88 85 GLN A N 1
ATOM 624 C CA . GLN A 1 85 ? -20.312 -9.25 -6.828 1 96.88 85 GLN A CA 1
ATOM 625 C C . GLN A 1 85 ? -18.844 -9.531 -6.508 1 96.88 85 GLN A C 1
ATOM 627 O O . GLN A 1 85 ? -18.219 -8.797 -5.746 1 96.88 85 GLN A O 1
ATOM 632 N N . ALA A 1 86 ? -18.344 -10.633 -7.082 1 97.75 86 ALA A N 1
ATOM 633 C CA . ALA A 1 86 ? -16.953 -10.992 -6.793 1 97.75 86 ALA A CA 1
ATOM 634 C C . ALA A 1 86 ? -16.344 -11.773 -7.953 1 97.75 86 ALA A C 1
ATOM 636 O O . ALA A 1 86 ? -17.062 -12.242 -8.844 1 97.75 86 ALA A O 1
ATOM 637 N N . ALA A 1 87 ? -15.039 -11.844 -7.93 1 96.81 87 ALA A N 1
ATOM 638 C CA . ALA A 1 87 ? -14.281 -12.648 -8.883 1 96.81 87 ALA A CA 1
ATOM 639 C C . ALA A 1 87 ? -13.148 -13.398 -8.188 1 96.81 87 ALA A C 1
ATOM 641 O O . ALA A 1 87 ? -12.492 -12.852 -7.293 1 96.81 87 ALA A O 1
ATOM 642 N N . MET A 1 88 ? -12.977 -14.594 -8.68 1 96.19 88 MET A N 1
ATOM 643 C CA . MET A 1 88 ? -11.898 -15.422 -8.156 1 96.19 88 MET A CA 1
ATOM 644 C C . MET A 1 88 ? -10.656 -15.32 -9.039 1 96.19 88 MET A C 1
ATOM 646 O O . MET A 1 88 ? -10.758 -15.336 -10.266 1 96.19 88 MET A O 1
ATOM 650 N N . HIS A 1 89 ? -9.453 -15.234 -8.383 1 94.5 89 HIS A N 1
ATOM 651 C CA . HIS A 1 89 ? -8.156 -15.25 -9.062 1 94.5 89 HIS A CA 1
ATOM 652 C C . HIS A 1 89 ? -7.16 -16.141 -8.328 1 94.5 89 HIS A C 1
ATOM 654 O O . HIS A 1 89 ? -7.238 -16.281 -7.105 1 94.5 89 HIS A O 1
ATOM 660 N N . SER A 1 90 ? -6.273 -16.781 -9.18 1 94.75 90 SER A N 1
ATOM 661 C CA . SER A 1 90 ? -5.012 -17.172 -8.555 1 94.75 90 SER A CA 1
ATOM 662 C C . SER A 1 90 ? -4.16 -15.945 -8.242 1 94.75 90 SER A C 1
ATOM 664 O O . SER A 1 90 ? -3.855 -15.148 -9.133 1 94.75 90 SER A O 1
ATOM 666 N N . LEU A 1 91 ? -3.766 -15.781 -7.039 1 95.75 91 LEU A N 1
ATOM 667 C CA . LEU A 1 91 ? -3.129 -14.531 -6.625 1 95.75 91 LEU A CA 1
ATOM 668 C C . LEU A 1 91 ? -1.868 -14.266 -7.441 1 95.75 91 LEU A C 1
ATOM 670 O O . LEU A 1 91 ? -1.572 -13.117 -7.777 1 95.75 91 LEU A O 1
ATOM 674 N N . LYS A 1 92 ? -1.091 -15.328 -7.77 1 93.31 92 LYS A N 1
ATOM 675 C CA . LYS A 1 92 ? 0.171 -15.164 -8.484 1 93.31 92 LYS A CA 1
ATOM 676 C C . LYS A 1 92 ? -0.056 -14.547 -9.859 1 93.31 92 LYS A C 1
ATOM 678 O O . LYS A 1 92 ? 0.888 -14.07 -10.5 1 93.31 92 LYS A O 1
ATOM 683 N N . ASP A 1 93 ? -1.342 -14.625 -10.344 1 88.94 93 ASP A N 1
ATOM 684 C CA . ASP A 1 93 ? -1.669 -14.094 -11.672 1 88.94 93 ASP A CA 1
ATOM 685 C C . ASP A 1 93 ? -2.248 -12.688 -11.57 1 88.94 93 ASP A C 1
ATOM 687 O O . ASP A 1 93 ? -2.607 -12.078 -12.578 1 88.94 93 ASP A O 1
ATOM 691 N N . VAL A 1 94 ? -2.398 -12.141 -10.391 1 90.25 94 VAL A N 1
ATOM 692 C CA . VAL A 1 94 ? -2.842 -10.773 -10.172 1 90.25 94 VAL A CA 1
ATOM 693 C C . VAL A 1 94 ? -1.635 -9.836 -10.125 1 90.25 94 VAL A C 1
ATOM 695 O O . VAL A 1 94 ? -0.746 -10.008 -9.281 1 90.25 94 VAL A O 1
ATOM 698 N N . PRO A 1 95 ? -1.585 -8.836 -11.008 1 90.31 95 PRO A N 1
ATOM 699 C CA . PRO A 1 95 ? -0.44 -7.922 -10.961 1 90.31 95 PRO A CA 1
ATOM 700 C C . PRO A 1 95 ? -0.229 -7.312 -9.57 1 90.31 95 PRO A C 1
ATOM 702 O O . PRO A 1 95 ? -1.197 -6.961 -8.898 1 90.31 95 PRO A O 1
ATOM 705 N N . GLY A 1 96 ? 0.99 -7.262 -9.18 1 90.75 96 GLY A N 1
ATOM 706 C CA . GLY A 1 96 ? 1.305 -6.77 -7.848 1 90.75 96 GLY A CA 1
ATOM 707 C C . GLY A 1 96 ? 1.896 -5.371 -7.855 1 90.75 96 GLY A C 1
ATOM 708 O O . GLY A 1 96 ? 2.145 -4.789 -6.797 1 90.75 96 GLY A O 1
ATOM 709 N N . ASN A 1 97 ? 2.102 -4.773 -9.047 1 92.88 97 ASN A N 1
ATOM 710 C CA . ASN A 1 97 ? 2.732 -3.461 -9.148 1 92.88 97 ASN A CA 1
ATOM 711 C C . ASN A 1 97 ? 1.764 -2.418 -9.703 1 92.88 97 ASN A C 1
ATOM 713 O O . ASN A 1 97 ? 2.176 -1.318 -10.078 1 92.88 97 ASN A O 1
ATOM 717 N N . GLU A 1 98 ? 0.474 -2.836 -9.773 1 93.12 98 GLU A N 1
ATOM 718 C CA . GLU A 1 98 ? -0.521 -1.922 -10.328 1 93.12 98 GLU A CA 1
ATOM 719 C C . GLU A 1 98 ? -1.753 -1.838 -9.43 1 93.12 98 GLU A C 1
ATOM 721 O O . GLU A 1 98 ? -2.146 -2.83 -8.812 1 93.12 98 GLU A O 1
ATOM 726 N N . GLU A 1 99 ? -2.279 -0.649 -9.398 1 94 99 GLU A N 1
ATOM 727 C CA . GLU A 1 99 ? -3.555 -0.466 -8.711 1 94 99 GLU A CA 1
ATOM 728 C C . GLU A 1 99 ? -4.727 -0.823 -9.625 1 94 99 GLU A C 1
ATOM 730 O O . GLU A 1 99 ? -4.605 -0.78 -10.852 1 94 99 GLU A O 1
ATOM 735 N N . THR A 1 100 ? -5.785 -1.265 -9.062 1 93.56 100 THR A N 1
ATOM 736 C CA . THR A 1 100 ? -7.035 -1.534 -9.758 1 93.56 100 THR A CA 1
A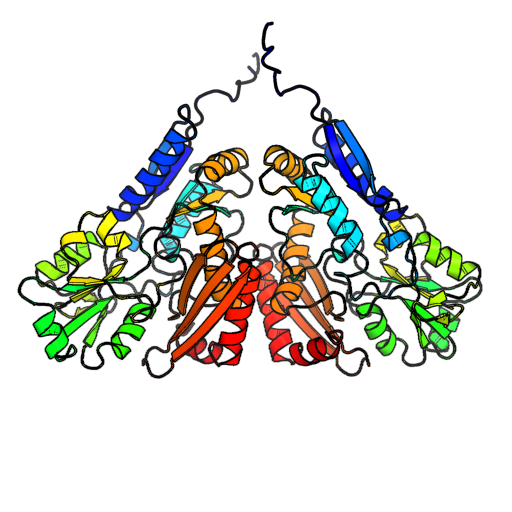TOM 737 C C . THR A 1 100 ? -8.164 -0.663 -9.211 1 93.56 100 THR A C 1
ATOM 739 O O . THR A 1 100 ? -8.891 -1.076 -8.305 1 93.56 100 THR A O 1
ATOM 742 N N . PRO A 1 101 ? -8.367 0.518 -9.828 1 94.12 101 PRO A N 1
ATOM 743 C CA . PRO A 1 101 ? -9.312 1.494 -9.289 1 94.12 101 PRO A CA 1
ATOM 744 C C . PRO A 1 101 ? -10.695 0.895 -9.023 1 94.12 101 PRO A C 1
ATOM 746 O O . PRO A 1 101 ? -11.258 0.222 -9.891 1 94.12 101 PRO A O 1
ATOM 749 N N . GLY A 1 102 ? -11.156 1.108 -7.828 1 94.88 102 GLY A N 1
ATOM 750 C CA . GLY A 1 102 ? -12.523 0.754 -7.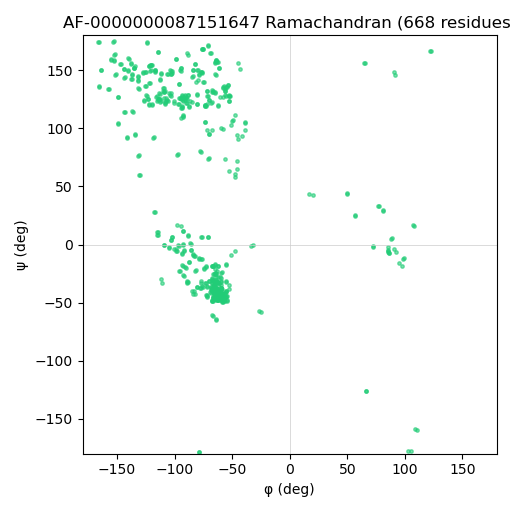48 1 94.88 102 GLY A CA 1
ATOM 751 C C . GLY A 1 102 ? -12.68 -0.695 -7.059 1 94.88 102 GLY A C 1
ATOM 752 O O . GLY A 1 102 ? -13.773 -1.128 -6.691 1 94.88 102 GLY A O 1
ATOM 753 N N . LEU A 1 103 ? -11.641 -1.484 -7.164 1 96.75 103 LEU A N 1
ATOM 754 C CA . LEU A 1 103 ? -11.688 -2.895 -6.793 1 96.75 103 LEU A CA 1
ATOM 755 C C . LEU A 1 103 ? -10.672 -3.199 -5.691 1 96.75 103 LEU A C 1
ATOM 757 O O . LEU A 1 103 ? -9.703 -2.461 -5.516 1 96.75 103 LEU A O 1
ATOM 761 N N . VAL A 1 104 ? -10.977 -4.25 -4.93 1 96.69 104 VAL A N 1
ATOM 762 C CA . VAL A 1 104 ? -10.086 -4.637 -3.838 1 96.69 104 VAL A CA 1
ATOM 763 C C . VAL A 1 104 ? -10.047 -6.16 -3.719 1 96.69 104 VAL A C 1
ATOM 765 O O . VAL A 1 104 ? -11.031 -6.836 -4.023 1 96.69 104 VAL A O 1
ATOM 768 N N . ILE A 1 105 ? -8.875 -6.707 -3.377 1 97.69 105 ILE A N 1
ATOM 769 C CA . ILE A 1 105 ? -8.812 -8.102 -2.973 1 97.69 105 ILE A CA 1
ATOM 770 C C . ILE A 1 105 ? -9.398 -8.266 -1.568 1 97.69 105 ILE A C 1
ATOM 772 O O . ILE A 1 105 ? -8.734 -7.938 -0.577 1 97.69 105 ILE A O 1
ATOM 776 N N . ALA A 1 106 ? -10.555 -8.789 -1.486 1 97.81 106 ALA A N 1
ATOM 777 C CA . ALA A 1 106 ? -11.328 -8.75 -0.248 1 97.81 106 ALA A CA 1
ATOM 778 C C . ALA A 1 106 ? -11.109 -10.008 0.582 1 97.81 106 ALA A C 1
ATOM 780 O O . ALA A 1 106 ? -11.391 -10.031 1.781 1 97.81 106 ALA A O 1
ATOM 781 N N . ALA A 1 107 ? -10.594 -11.039 -0.062 1 98.5 107 ALA A N 1
ATOM 782 C CA . ALA A 1 107 ? -10.297 -12.266 0.673 1 98.5 107 ALA A CA 1
ATOM 783 C C . ALA A 1 107 ? -9.148 -13.031 0.018 1 98.5 107 ALA A C 1
ATOM 785 O O . ALA A 1 107 ? -8.992 -12.992 -1.204 1 98.5 107 ALA A O 1
ATOM 786 N N . MET A 1 108 ? -8.406 -13.648 0.818 1 98.69 108 MET A N 1
ATOM 787 C CA . MET A 1 108 ? -7.398 -14.641 0.448 1 98.69 108 MET A CA 1
ATOM 788 C C . MET A 1 108 ? -7.609 -15.945 1.218 1 98.69 108 MET A C 1
ATOM 790 O O . MET A 1 108 ? -7.711 -15.93 2.445 1 98.69 108 MET A O 1
ATOM 794 N N . LEU A 1 109 ? -7.754 -17.031 0.506 1 98.69 109 LEU A N 1
ATOM 795 C CA . LEU A 1 109 ? -7.949 -18.312 1.157 1 98.69 109 LEU A CA 1
ATOM 796 C C . LEU A 1 109 ? -6.641 -18.844 1.74 1 98.69 109 LEU A C 1
ATOM 798 O O . LEU A 1 109 ? -5.57 -18.281 1.469 1 98.69 109 LEU A O 1
ATOM 802 N N . ALA A 1 110 ? -6.746 -19.891 2.562 1 98.56 110 ALA A N 1
ATOM 803 C CA . ALA A 1 110 ? -5.555 -20.547 3.092 1 98.56 110 ALA A CA 1
ATOM 804 C C . ALA A 1 110 ? -4.629 -21 1.963 1 98.56 110 ALA A C 1
ATOM 806 O O . ALA A 1 110 ? -5.09 -21.516 0.943 1 98.56 110 ALA A O 1
ATOM 807 N N . ARG A 1 111 ? -3.393 -20.766 2.133 1 98.56 111 ARG A N 1
ATOM 808 C CA . ARG A 1 111 ? -2.422 -21.031 1.078 1 98.56 111 ARG A CA 1
ATOM 809 C C . ARG A 1 111 ? -2.211 -22.531 0.908 1 98.56 111 ARG A C 1
ATOM 811 O O . ARG A 1 111 ? -1.938 -23.25 1.879 1 98.56 111 ARG A O 1
ATOM 818 N N . ASP A 1 112 ? -2.346 -22.984 -0.272 1 98.12 112 ASP A N 1
ATOM 819 C CA . ASP A 1 112 ? -1.915 -24.328 -0.654 1 98.12 112 ASP A CA 1
ATOM 820 C C . ASP A 1 112 ? -0.405 -24.375 -0.871 1 98.12 112 ASP A C 1
ATOM 822 O O . ASP A 1 112 ? 0.298 -23.406 -0.61 1 98.12 112 ASP A O 1
ATOM 826 N N . ALA A 1 113 ? 0.096 -25.562 -1.263 1 98.31 113 ALA A N 1
ATOM 827 C CA . ALA A 1 113 ? 1.529 -25.719 -1.503 1 98.31 113 ALA A CA 1
ATOM 828 C C . ALA A 1 113 ? 2.035 -24.656 -2.477 1 98.31 113 ALA A C 1
ATOM 830 O O . ALA A 1 113 ? 1.496 -24.5 -3.576 1 98.31 113 ALA A O 1
ATOM 831 N N . ALA A 1 114 ? 3.074 -23.953 -2.111 1 98.5 114 ALA A N 1
ATOM 832 C CA . ALA A 1 114 ? 3.557 -22.828 -2.898 1 98.5 114 ALA A CA 1
ATOM 833 C C . ALA A 1 114 ? 4.605 -23.266 -3.914 1 98.5 114 ALA A C 1
ATOM 835 O O . ALA A 1 114 ? 4.914 -22.531 -4.859 1 98.5 114 ALA A O 1
ATOM 836 N N . ASN A 1 115 ? 5.207 -24.406 -3.713 1 98.62 115 ASN A N 1
ATOM 837 C CA . ASN A 1 115 ? 6.367 -24.812 -4.496 1 98.62 115 ASN A CA 1
ATOM 838 C C . ASN A 1 115 ? 5.965 -25.266 -5.898 1 98.62 115 ASN A C 1
ATOM 840 O O . ASN A 1 115 ? 4.781 -25.469 -6.172 1 98.62 115 ASN A O 1
ATOM 844 N N . ASP A 1 116 ? 6.922 -25.406 -6.719 1 98.56 116 ASP A N 1
ATOM 845 C CA . ASP A 1 116 ? 6.758 -25.969 -8.055 1 98.56 116 ASP A CA 1
ATOM 846 C C . ASP A 1 116 ? 7.16 -27.438 -8.086 1 98.56 116 ASP A C 1
ATOM 848 O O . ASP A 1 116 ? 7.906 -27.906 -7.219 1 98.56 116 ASP A O 1
ATOM 852 N N . SER A 1 117 ? 6.672 -28.094 -9.086 1 98.62 117 SER A N 1
ATOM 853 C CA . SER A 1 117 ? 6.945 -29.531 -9.227 1 98.62 117 SER A CA 1
ATOM 854 C C . SER A 1 117 ? 7.316 -29.875 -10.672 1 98.62 117 SER A C 1
ATOM 856 O O . SER A 1 117 ? 6.914 -29.172 -11.602 1 98.62 117 SER A O 1
ATOM 858 N N . LEU A 1 118 ? 8.086 -30.906 -10.758 1 98.19 118 LEU A N 1
ATOM 859 C CA . LEU A 1 118 ? 8.508 -31.453 -12.047 1 98.19 118 LEU A CA 1
ATOM 860 C C . LEU A 1 118 ? 7.594 -32.594 -12.484 1 98.19 118 LEU A C 1
ATOM 862 O O . LEU A 1 118 ? 7.32 -33.5 -11.703 1 98.19 118 LEU A O 1
ATOM 866 N N . VAL A 1 119 ? 7.035 -32.5 -13.688 1 98.56 119 VAL A N 1
ATOM 867 C CA . VAL A 1 119 ? 6.242 -33.562 -14.312 1 98.56 119 VAL A CA 1
ATOM 868 C C . VAL A 1 119 ? 6.973 -34.094 -15.547 1 98.56 119 VAL A C 1
ATOM 870 O O . VAL A 1 119 ? 7.352 -33.344 -16.438 1 98.56 119 VAL A O 1
ATOM 873 N N . LEU A 1 120 ? 7.203 -35.406 -15.609 1 98.19 120 LEU A N 1
ATOM 874 C CA . LEU A 1 120 ? 7.938 -36 -16.703 1 98.19 120 LEU A CA 1
ATOM 875 C C . LEU A 1 120 ? 6.984 -36.719 -17.672 1 98.19 120 LEU A C 1
ATOM 877 O O . LEU A 1 120 ? 5.934 -37.219 -17.25 1 98.19 120 LEU A O 1
ATOM 881 N N . ARG A 1 121 ? 7.324 -36.781 -18.922 1 97.94 121 ARG A N 1
ATOM 882 C CA . ARG A 1 121 ? 6.539 -37.562 -19.859 1 97.94 121 ARG A CA 1
ATOM 883 C C . ARG A 1 121 ? 6.586 -39.031 -19.5 1 97.94 121 ARG A C 1
ATOM 885 O O . ARG A 1 121 ? 7.531 -39.5 -18.859 1 97.94 121 ARG A O 1
ATOM 892 N N . PRO A 1 122 ? 5.582 -39.781 -20 1 96.88 122 PRO A N 1
ATOM 893 C CA . PRO A 1 122 ? 5.621 -41.25 -19.734 1 96.88 122 PRO A CA 1
ATOM 894 C C . PRO A 1 122 ? 6.91 -41.875 -20.234 1 96.88 122 PRO A C 1
ATOM 896 O O . PRO A 1 122 ? 7.41 -41.531 -21.312 1 96.88 122 PRO A O 1
ATOM 899 N N . GLY A 1 123 ? 7.504 -42.75 -19.438 1 96.31 123 GLY A N 1
ATOM 900 C CA . GLY A 1 123 ? 8.672 -43.5 -19.844 1 96.31 123 GLY A CA 1
ATOM 901 C C . GLY A 1 123 ? 9.977 -42.875 -19.422 1 96.31 123 GLY A C 1
ATOM 902 O O . GLY A 1 123 ? 11.031 -43.531 -19.469 1 96.31 123 GLY A O 1
ATOM 903 N N . LEU A 1 124 ? 9.953 -41.656 -19.062 1 96.56 124 LEU A N 1
ATOM 904 C CA . LEU A 1 124 ? 11.148 -41 -18.578 1 96.56 124 LEU A CA 1
ATOM 905 C C . LEU A 1 124 ? 11.195 -41.031 -17.047 1 96.56 124 LEU A C 1
ATOM 907 O O . LEU A 1 124 ? 10.266 -40.562 -16.391 1 96.56 124 LEU A O 1
ATOM 911 N N . SER A 1 125 ? 12.273 -41.531 -16.484 1 95.5 125 SER A N 1
ATOM 912 C CA . SER A 1 125 ? 12.422 -41.594 -15.031 1 95.5 125 SER A CA 1
ATOM 913 C C . SER A 1 125 ? 13.18 -40.375 -14.508 1 95.5 125 SER A C 1
ATOM 915 O O . SER A 1 125 ? 13.961 -39.75 -15.242 1 95.5 125 SER A O 1
ATOM 917 N N . LEU A 1 126 ? 12.891 -40.031 -13.273 1 94 126 LEU A N 1
ATOM 918 C CA . LEU A 1 126 ? 13.594 -38.906 -12.633 1 94 126 LEU A CA 1
ATOM 919 C C . LEU A 1 126 ? 15.094 -39.188 -12.586 1 94 126 LEU A C 1
ATOM 921 O O . LEU A 1 126 ? 15.898 -38.281 -12.766 1 94 126 LEU A O 1
ATOM 925 N N . GLU A 1 127 ? 15.453 -40.375 -12.344 1 93.94 127 GLU A N 1
ATOM 926 C CA . GLU A 1 127 ? 16.859 -40.781 -12.297 1 93.94 127 GLU A CA 1
ATOM 927 C C . GLU A 1 127 ? 17.562 -40.5 -13.625 1 93.94 127 GLU A C 1
ATOM 929 O O . GLU A 1 127 ? 18.641 -39.906 -13.641 1 93.94 127 GLU A O 1
ATOM 934 N N . THR A 1 128 ? 16.906 -40.938 -14.703 1 93.94 128 THR A N 1
ATOM 935 C CA . THR A 1 128 ? 17.469 -40.688 -16.031 1 93.94 128 THR A CA 1
ATOM 936 C C . THR A 1 128 ? 17.594 -39.188 -16.297 1 93.94 128 THR A C 1
ATOM 938 O O . THR A 1 128 ? 18.609 -38.719 -16.797 1 93.94 128 THR A O 1
ATOM 941 N N . PHE A 1 129 ? 16.609 -38.5 -15.961 1 92.19 129 PHE A N 1
ATOM 942 C CA . PHE A 1 129 ? 16.562 -37.062 -16.172 1 92.19 129 PHE A CA 1
ATOM 943 C C . PHE A 1 129 ? 17.688 -36.375 -15.406 1 92.19 129 PHE A C 1
ATOM 945 O O . PHE A 1 129 ? 18.406 -35.531 -15.969 1 92.19 129 PHE A O 1
ATOM 952 N N . ARG A 1 130 ? 17.922 -36.719 -14.164 1 88.75 130 ARG A N 1
ATOM 953 C CA . ARG A 1 130 ? 18.938 -36.125 -13.305 1 88.75 130 ARG A CA 1
ATOM 954 C C . ARG A 1 130 ? 20.328 -36.5 -13.766 1 88.75 130 ARG A C 1
ATOM 956 O O . ARG A 1 130 ? 21.25 -35.688 -13.742 1 88.75 130 ARG A O 1
ATOM 963 N N . ALA A 1 131 ? 20.422 -37.75 -14.133 1 90.12 131 ALA A N 1
ATOM 964 C CA . ALA A 1 131 ? 21.734 -38.25 -14.562 1 90.12 131 ALA A CA 1
ATOM 965 C C . ALA A 1 131 ? 22.25 -37.469 -15.773 1 90.12 131 ALA A C 1
ATOM 967 O O . ALA A 1 131 ? 23.438 -37.219 -15.898 1 90.12 131 ALA A O 1
ATOM 968 N N . ALA A 1 132 ? 21.344 -37.094 -16.594 1 90.06 132 ALA A N 1
ATOM 969 C CA . ALA A 1 132 ? 21.703 -36.344 -17.797 1 90.06 132 ALA A CA 1
ATOM 970 C C . ALA A 1 132 ? 21.875 -34.875 -17.5 1 90.06 132 ALA A C 1
ATOM 972 O O . ALA A 1 132 ? 22.281 -34.094 -18.375 1 90.06 132 ALA A O 1
ATOM 973 N N . ARG A 1 133 ? 21.5 -34.438 -16.328 1 85.38 133 ARG A N 1
ATOM 974 C CA . ARG A 1 133 ? 21.484 -33.031 -15.938 1 85.38 133 ARG A CA 1
ATOM 975 C C . ARG A 1 133 ? 20.625 -32.219 -16.891 1 85.38 133 ARG A C 1
ATOM 977 O O . ARG A 1 133 ? 20.969 -31.062 -17.203 1 85.38 133 ARG A O 1
ATOM 984 N N . GLY A 1 134 ? 19.719 -32.875 -17.5 1 84.25 134 GLY A N 1
ATOM 985 C CA . GLY A 1 134 ? 18.797 -32.219 -18.422 1 84.25 134 GLY A CA 1
ATOM 986 C C . GLY A 1 134 ? 19.297 -32.25 -19.859 1 84.25 134 GLY A C 1
ATOM 987 O O . GLY A 1 134 ? 18.609 -31.781 -20.766 1 84.25 134 GLY A O 1
ATOM 988 N N . LYS A 1 135 ? 20.562 -32.75 -20.062 1 90.94 135 LYS A N 1
ATOM 989 C CA . LYS A 1 135 ? 21.109 -32.75 -21.406 1 90.94 135 LYS A CA 1
ATOM 990 C C . LYS A 1 135 ? 20.219 -33.531 -22.359 1 90.94 135 LYS A C 1
ATOM 992 O O . LYS A 1 135 ? 19.844 -34.688 -22.078 1 90.94 135 LYS A O 1
ATOM 997 N N . GLY A 1 136 ? 19.906 -32.812 -23.422 1 93.62 136 GLY A N 1
ATOM 998 C CA . GLY A 1 136 ? 19.109 -33.469 -24.438 1 93.62 136 GLY A CA 1
ATOM 999 C C . GLY A 1 136 ? 17.609 -33.406 -24.156 1 93.62 136 GLY A C 1
ATOM 1000 O O . GLY A 1 136 ? 16.812 -33.906 -24.953 1 93.62 136 GLY A O 1
ATOM 1001 N N . PHE A 1 137 ? 17.281 -32.875 -23.031 1 96.44 137 PHE A N 1
ATOM 1002 C CA . PHE A 1 137 ? 15.867 -32.844 -22.656 1 96.44 137 PHE A CA 1
ATOM 1003 C C . PHE A 1 137 ? 15.312 -31.438 -22.812 1 96.44 137 PHE A C 1
ATOM 1005 O O . PHE A 1 137 ? 16.031 -30.453 -22.656 1 96.44 137 PHE A O 1
ATOM 1012 N N . MET A 1 138 ? 14.031 -31.359 -23.188 1 97.81 138 MET A N 1
ATOM 1013 C CA . MET A 1 138 ? 13.289 -30.109 -23.297 1 97.81 138 MET A CA 1
ATOM 1014 C C . MET A 1 138 ? 12.297 -29.969 -22.141 1 97.81 138 MET A C 1
ATOM 1016 O O . MET A 1 138 ? 11.477 -30.859 -21.906 1 97.81 138 MET A O 1
ATOM 1020 N N . ILE A 1 139 ? 12.391 -28.875 -21.406 1 97.56 139 ILE A N 1
ATOM 1021 C CA . ILE A 1 139 ? 11.484 -28.609 -20.297 1 97.56 139 ILE A CA 1
ATOM 1022 C C . ILE A 1 139 ? 10.539 -27.469 -20.672 1 97.56 139 ILE A C 1
ATOM 1024 O O . ILE A 1 139 ? 10.977 -26.391 -21.078 1 97.56 139 ILE A O 1
ATOM 1028 N N . GLY A 1 140 ? 9.258 -27.719 -20.547 1 97.38 140 GLY A N 1
ATOM 1029 C CA . GLY A 1 140 ? 8.25 -26.75 -20.953 1 97.38 140 GLY A CA 1
ATOM 1030 C C . GLY A 1 140 ? 7.789 -25.859 -19.812 1 97.38 140 GLY A C 1
ATOM 1031 O O . GLY A 1 140 ? 7.375 -26.344 -18.75 1 97.38 140 GLY A O 1
ATOM 1032 N N . THR A 1 141 ? 7.809 -24.547 -20 1 95.25 141 THR A N 1
ATOM 1033 C CA . THR A 1 141 ? 7.211 -23.547 -19.141 1 95.25 141 THR A CA 1
ATOM 1034 C C . THR A 1 141 ? 7.094 -22.203 -19.859 1 95.25 141 THR A C 1
ATOM 1036 O O . THR A 1 141 ? 7.891 -21.906 -20.75 1 95.25 141 THR A O 1
ATOM 1039 N N . ASN A 1 142 ? 6.121 -21.469 -19.484 1 89.94 142 ASN A N 1
ATOM 1040 C CA . ASN A 1 142 ? 6.012 -20.109 -20.016 1 89.94 142 ASN A CA 1
ATOM 1041 C C . ASN A 1 142 ? 6.312 -19.078 -18.938 1 89.94 142 ASN A C 1
ATOM 1043 O O . ASN A 1 142 ? 6.309 -17.875 -19.219 1 89.94 142 ASN A O 1
ATOM 1047 N N . ALA A 1 143 ? 6.586 -19.484 -17.812 1 91.69 143 ALA A N 1
ATOM 1048 C CA . ALA A 1 143 ? 6.91 -18.578 -16.719 1 91.69 143 ALA A CA 1
ATOM 1049 C C . ALA A 1 143 ? 8.391 -18.203 -16.734 1 91.69 143 ALA A C 1
ATOM 1051 O O . ALA A 1 143 ? 9.25 -19.078 -16.578 1 91.69 143 ALA A O 1
ATOM 1052 N N . VAL A 1 144 ? 8.633 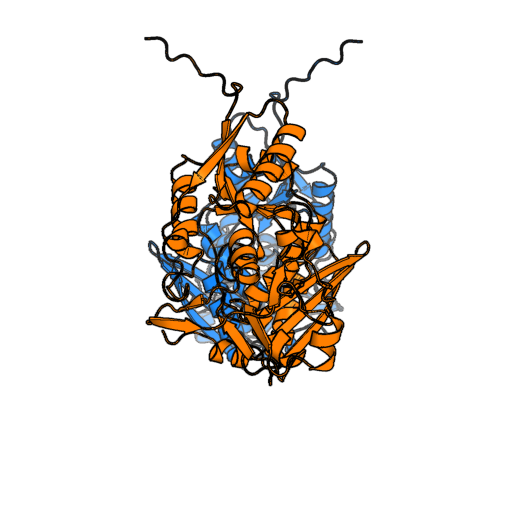-16.938 -16.812 1 90.44 144 VAL A N 1
ATOM 1053 C CA . VAL A 1 144 ? 10.008 -16.453 -16.938 1 90.44 144 VAL A CA 1
ATOM 1054 C C . VAL A 1 144 ? 10.789 -16.766 -15.672 1 90.44 144 VAL A C 1
ATOM 1056 O O . VAL A 1 144 ? 11.984 -17.078 -15.727 1 90.44 144 VAL A O 1
ATOM 1059 N N . ARG A 1 145 ? 10.156 -16.672 -14.547 1 93.31 145 ARG A N 1
ATOM 1060 C CA . ARG A 1 145 ? 10.789 -17.031 -13.289 1 93.31 145 ARG A CA 1
ATOM 1061 C C . ARG A 1 145 ? 11.234 -18.484 -13.297 1 93.31 145 ARG A C 1
ATOM 1063 O O . ARG A 1 145 ? 12.375 -18.797 -12.969 1 93.31 145 ARG A O 1
ATOM 1070 N N . ARG A 1 146 ? 10.367 -19.391 -13.711 1 95.5 146 ARG A N 1
ATOM 1071 C CA . ARG A 1 146 ? 10.672 -20.828 -13.75 1 95.5 146 ARG A CA 1
ATOM 1072 C C . ARG A 1 146 ? 11.812 -21.109 -14.719 1 95.5 146 ARG A C 1
ATOM 1074 O O . ARG A 1 146 ? 12.719 -21.891 -14.406 1 95.5 146 ARG A O 1
ATOM 1081 N N . ALA A 1 147 ? 11.727 -20.453 -15.844 1 93.88 147 ALA A N 1
ATOM 1082 C CA . ALA A 1 147 ? 12.766 -20.641 -16.844 1 93.88 147 ALA A CA 1
ATOM 1083 C C . ALA A 1 147 ? 14.133 -20.25 -16.297 1 93.88 147 ALA A C 1
ATOM 1085 O O . ALA A 1 147 ? 15.125 -20.953 -16.5 1 93.88 147 ALA A O 1
ATOM 1086 N N . ALA A 1 148 ? 14.164 -19.172 -15.609 1 92.88 148 ALA A N 1
ATOM 1087 C CA . ALA A 1 148 ? 15.422 -18.688 -15.039 1 92.88 148 ALA A CA 1
ATOM 1088 C C . ALA A 1 148 ? 15.977 -19.672 -14.016 1 92.88 148 ALA A C 1
ATOM 1090 O O . ALA A 1 148 ? 17.172 -19.984 -14.031 1 92.88 148 ALA A O 1
ATOM 1091 N N . TYR A 1 149 ? 15.156 -20.188 -13.195 1 94.69 149 TYR A N 1
ATOM 1092 C CA . TYR A 1 149 ? 15.602 -21.156 -12.195 1 94.69 149 TYR A CA 1
ATOM 1093 C C . TYR A 1 149 ? 16.047 -22.453 -12.852 1 94.69 149 TYR A C 1
ATOM 1095 O O . TYR A 1 149 ? 17.016 -23.078 -12.422 1 94.69 149 TYR A O 1
ATOM 1103 N N . LEU A 1 150 ? 15.328 -22.859 -13.883 1 94 150 LEU A N 1
ATOM 1104 C CA . LEU A 1 150 ? 15.656 -24.094 -14.586 1 94 150 LEU A CA 1
ATOM 1105 C C . LEU A 1 150 ? 17.031 -24.016 -15.234 1 94 150 LEU A C 1
ATOM 1107 O O . LEU A 1 150 ? 17.781 -24.984 -15.25 1 94 150 LEU A O 1
ATOM 1111 N N . ARG A 1 151 ? 17.359 -22.859 -15.758 1 91.44 151 ARG A N 1
ATOM 1112 C CA . ARG A 1 151 ? 18.672 -22.672 -16.391 1 91.44 151 ARG A CA 1
ATOM 1113 C C . ARG A 1 151 ? 19.797 -22.812 -15.359 1 91.44 151 ARG A C 1
ATOM 1115 O O . ARG A 1 151 ? 20.906 -23.188 -15.711 1 91.44 151 ARG A O 1
ATOM 1122 N N . ARG A 1 152 ? 19.453 -22.562 -14.148 1 89.5 152 ARG A N 1
ATOM 1123 C CA . ARG A 1 152 ? 20.422 -22.734 -13.07 1 89.5 152 ARG A CA 1
ATOM 1124 C C . ARG A 1 152 ? 20.469 -24.172 -12.594 1 89.5 152 ARG A C 1
ATOM 1126 O O . ARG A 1 152 ? 21.547 -24.719 -12.336 1 89.5 152 ARG A O 1
ATOM 1133 N N . LEU A 1 153 ? 19.359 -24.812 -12.492 1 90.81 153 LEU A N 1
ATOM 1134 C CA . LEU A 1 153 ? 19.25 -26.156 -11.938 1 90.81 153 LEU A CA 1
ATOM 1135 C C . LEU A 1 153 ? 19.641 -27.203 -12.961 1 90.81 153 LEU A C 1
ATOM 1137 O O . LEU A 1 153 ? 20.234 -28.234 -12.609 1 90.81 153 LEU A O 1
ATOM 1141 N N . PHE A 1 154 ? 19.281 -26.953 -14.219 1 91.06 154 PHE A N 1
ATOM 1142 C CA . PHE A 1 154 ? 19.562 -27.844 -15.344 1 91.06 154 PHE A CA 1
ATOM 1143 C C . PHE A 1 154 ? 20.172 -27.062 -16.516 1 91.06 154 PHE A C 1
ATOM 1145 O O . PHE A 1 154 ? 19.531 -26.906 -17.547 1 91.06 154 PHE A O 1
ATOM 1152 N N . PRO A 1 155 ? 21.422 -26.734 -16.406 1 88.75 155 PRO A N 1
ATOM 1153 C CA . PRO A 1 155 ? 22.031 -25.844 -17.391 1 88.75 155 PRO A CA 1
ATOM 1154 C C . PRO A 1 155 ? 22.125 -26.469 -18.781 1 88.75 155 PRO A C 1
ATOM 1156 O O . PRO A 1 155 ? 22.25 -25.75 -19.781 1 88.75 155 PRO A O 1
ATOM 1159 N N . GLU A 1 156 ? 22.031 -27.719 -18.906 1 91.94 156 GLU A N 1
ATOM 1160 C CA . GLU A 1 156 ? 22.172 -28.375 -20.203 1 91.94 156 GLU A CA 1
ATOM 1161 C C . GLU A 1 156 ? 20.812 -28.672 -20.828 1 91.94 156 GLU A C 1
ATOM 1163 O O . GLU A 1 156 ? 20.734 -29.188 -21.938 1 91.94 156 GLU A O 1
ATOM 1168 N N . ALA A 1 157 ? 19.781 -28.406 -20.078 1 93.75 157 ALA A N 1
ATOM 1169 C CA . ALA A 1 157 ? 18.438 -28.609 -20.609 1 93.75 157 ALA A CA 1
ATOM 1170 C C . ALA A 1 157 ? 18.016 -27.438 -21.5 1 93.75 157 ALA A C 1
ATOM 1172 O O . ALA A 1 157 ? 18.547 -26.344 -21.391 1 93.75 157 ALA A O 1
ATOM 1173 N N . THR A 1 158 ? 17.172 -27.75 -22.484 1 96.06 158 THR A N 1
ATOM 1174 C CA . THR A 1 158 ? 16.547 -26.703 -23.281 1 96.06 158 THR A CA 1
ATOM 1175 C C . THR A 1 158 ? 15.18 -26.328 -22.703 1 96.06 158 THR A C 1
ATOM 1177 O O . THR A 1 158 ? 14.297 -27.188 -22.609 1 96.06 158 THR A O 1
ATOM 1180 N N . VAL A 1 159 ? 14.992 -25.078 -22.297 1 95.38 159 VAL A N 1
ATOM 1181 C CA . VAL A 1 159 ? 13.695 -24.609 -21.812 1 95.38 159 VAL A CA 1
ATOM 1182 C C . VAL A 1 159 ? 12.875 -24.062 -22.984 1 95.38 159 VAL A C 1
ATOM 1184 O O . VAL A 1 159 ? 13.352 -23.203 -23.719 1 95.38 159 VAL A O 1
ATOM 1187 N N . ILE A 1 160 ? 11.68 -24.547 -23.125 1 96.06 160 ILE A N 1
ATOM 1188 C CA . ILE A 1 160 ? 10.898 -24.156 -24.281 1 96.06 160 ILE A CA 1
ATOM 1189 C C . ILE A 1 160 ? 9.578 -23.516 -23.844 1 96.06 160 ILE A C 1
ATOM 1191 O O . ILE A 1 160 ? 9.07 -23.844 -22.75 1 96.06 160 ILE A O 1
ATOM 1195 N N . HIS A 1 161 ? 9.094 -22.688 -24.703 1 92.5 161 HIS A N 1
ATOM 1196 C CA . HIS A 1 161 ? 7.766 -22.125 -24.531 1 92.5 161 HIS A CA 1
ATOM 1197 C C . HIS A 1 161 ? 6.691 -23.203 -24.562 1 92.5 161 HIS A C 1
ATOM 1199 O O . HIS A 1 161 ? 6.609 -23.969 -25.516 1 92.5 161 HIS A O 1
ATOM 1205 N N . PHE A 1 162 ? 5.957 -23.375 -23.609 1 93.19 162 PHE A N 1
ATOM 1206 C CA . PHE A 1 162 ? 4.91 -24.375 -23.484 1 93.19 162 PHE A CA 1
ATOM 1207 C C . PHE A 1 162 ? 3.715 -23.828 -22.719 1 93.19 162 PHE A C 1
ATOM 1209 O O . PHE A 1 162 ? 3.834 -23.469 -21.547 1 93.19 162 PHE A O 1
ATOM 1216 N N . ARG A 1 163 ? 2.547 -23.672 -23.344 1 89.56 163 ARG A N 1
ATOM 1217 C CA . ARG A 1 163 ? 1.402 -22.984 -22.766 1 89.56 163 ARG A CA 1
ATOM 1218 C C . ARG A 1 163 ? 0.168 -23.875 -22.75 1 89.56 163 ARG A C 1
ATOM 1220 O O . ARG A 1 163 ? 0.214 -25.016 -23.234 1 89.56 163 ARG A O 1
ATOM 1227 N N . GLY A 1 164 ? -0.888 -23.359 -22.109 1 85.69 164 GLY A N 1
ATOM 1228 C CA . GLY A 1 164 ? -2.145 -24.078 -21.953 1 85.69 164 GLY A CA 1
ATOM 1229 C C . GLY A 1 164 ? -2.555 -24.234 -20.5 1 85.69 164 GLY A C 1
ATOM 1230 O O . GLY A 1 164 ? -1.746 -24.031 -19.594 1 85.69 164 GLY A O 1
ATOM 1231 N N . ALA A 1 165 ? -3.83 -24.625 -20.359 1 87.81 165 ALA A N 1
ATOM 1232 C CA . ALA A 1 165 ? -4.293 -24.953 -19 1 87.81 165 ALA A CA 1
ATOM 1233 C C . ALA A 1 165 ? -3.521 -26.141 -18.438 1 87.81 165 ALA A C 1
ATOM 1235 O O . ALA A 1 165 ? -2.945 -26.922 -19.188 1 87.81 165 ALA A O 1
ATOM 1236 N N . ALA A 1 166 ? -3.479 -26.25 -17.203 1 91.94 166 ALA A N 1
ATOM 1237 C CA . ALA A 1 166 ? -2.67 -27.266 -16.531 1 91.94 166 ALA A CA 1
ATOM 1238 C C . ALA A 1 166 ? -3.01 -28.672 -17.047 1 91.94 166 ALA A C 1
ATOM 1240 O O . ALA A 1 166 ? -2.115 -29.453 -17.375 1 91.94 166 ALA A O 1
ATOM 1241 N N . ASP A 1 167 ? -4.27 -28.984 -17.109 1 92.5 167 ASP A N 1
ATOM 1242 C CA . ASP A 1 167 ? -4.703 -30.312 -17.547 1 92.5 167 ASP A CA 1
ATOM 1243 C C . ASP A 1 167 ? -4.344 -30.547 -19.016 1 92.5 167 ASP A C 1
ATOM 1245 O O . ASP A 1 167 ? -3.83 -31.609 -19.359 1 92.5 167 ASP A O 1
ATOM 1249 N N . THR A 1 168 ? -4.496 -29.531 -19.828 1 92.44 168 THR A N 1
ATOM 1250 C CA . THR A 1 168 ? -4.188 -29.672 -21.25 1 92.44 168 THR A CA 1
ATOM 1251 C C . THR A 1 168 ? -2.682 -29.734 -21.469 1 92.44 168 THR A C 1
ATOM 1253 O O . THR A 1 168 ? -2.213 -30.406 -22.391 1 92.44 168 THR A O 1
ATOM 1256 N N . ARG A 1 169 ? -1.955 -29.047 -20.656 1 94.75 169 ARG A N 1
ATOM 1257 C CA . ARG A 1 169 ? -0.5 -29.094 -20.766 1 94.75 169 ARG A CA 1
ATOM 1258 C C . ARG A 1 169 ? 0.035 -30.484 -20.453 1 94.75 169 ARG A C 1
ATOM 1260 O O . ARG A 1 169 ? 0.914 -30.984 -21.156 1 94.75 169 ARG A O 1
ATOM 1267 N N . VAL A 1 170 ? -0.484 -31.078 -19.438 1 96.94 170 VAL A N 1
ATOM 1268 C CA . VAL A 1 170 ? -0.047 -32.406 -19.062 1 96.94 170 VAL A CA 1
ATOM 1269 C C . VAL A 1 170 ? -0.458 -33.406 -20.141 1 96.94 170 VAL A C 1
ATOM 1271 O O . VAL A 1 170 ? 0.32 -34.312 -20.5 1 96.94 170 VAL A O 1
ATOM 1274 N N . ALA A 1 171 ? -1.646 -33.25 -20.672 1 96.5 171 ALA A N 1
ATOM 1275 C CA . ALA A 1 171 ? -2.109 -34.125 -21.75 1 96.5 171 ALA A CA 1
ATOM 1276 C C . ALA A 1 171 ? -1.208 -34 -22.984 1 96.5 171 ALA A C 1
ATOM 1278 O O . ALA A 1 171 ? -0.859 -35 -23.594 1 96.5 171 ALA A O 1
ATOM 1279 N N . LYS A 1 172 ? -0.877 -32.781 -23.312 1 96.69 172 LYS A N 1
ATOM 1280 C CA . LYS A 1 172 ? 0.036 -32.531 -24.422 1 96.69 172 LYS A CA 1
ATOM 1281 C C . LYS A 1 172 ? 1.383 -33.219 -24.188 1 96.69 172 LYS A C 1
ATOM 1283 O O . LYS A 1 172 ? 1.958 -33.781 -25.109 1 96.69 172 LYS A O 1
ATOM 1288 N N . LEU A 1 173 ? 1.888 -33.125 -23.016 1 98 173 LEU A N 1
ATOM 1289 C CA . LEU A 1 173 ? 3.125 -33.812 -22.641 1 98 173 LEU A CA 1
ATOM 1290 C C . LEU A 1 173 ? 3.012 -35.312 -22.844 1 98 173 LEU A C 1
ATOM 1292 O O . LEU A 1 173 ? 3.889 -35.906 -23.453 1 98 173 LEU A O 1
ATOM 1296 N N . ASP A 1 174 ? 1.953 -35.906 -22.406 1 97.69 174 ASP A N 1
ATOM 1297 C CA . ASP A 1 174 ? 1.761 -37.344 -22.422 1 97.69 174 ASP A CA 1
ATOM 1298 C C . ASP A 1 174 ? 1.64 -37.875 -23.859 1 97.69 174 ASP A C 1
ATOM 1300 O O . ASP A 1 174 ? 2.119 -38.969 -24.172 1 97.69 174 ASP A O 1
ATOM 1304 N N . ARG A 1 175 ? 1.062 -37.031 -24.703 1 97.44 175 ARG A N 1
ATOM 1305 C CA . ARG A 1 175 ? 0.835 -37.469 -26.078 1 97.44 175 ARG A CA 1
ATOM 1306 C C . ARG A 1 175 ? 2.064 -37.188 -26.938 1 97.44 175 ARG A C 1
ATOM 1308 O O . ARG A 1 175 ? 2.137 -37.625 -28.094 1 97.44 175 ARG A O 1
ATOM 1315 N N . GLY A 1 176 ? 2.92 -36.375 -26.422 1 97.5 176 GLY A N 1
ATOM 1316 C CA . GLY A 1 176 ? 4.086 -36 -27.203 1 97.5 176 GLY A CA 1
ATOM 1317 C C . GLY A 1 176 ? 3.777 -34.969 -28.266 1 97.5 176 GLY A C 1
ATOM 1318 O O . GLY A 1 176 ? 4.375 -35 -29.344 1 97.5 176 GLY A O 1
ATOM 1319 N N . ASP A 1 177 ? 2.82 -34.094 -27.953 1 96.62 177 ASP A N 1
ATOM 1320 C CA . ASP A 1 177 ? 2.449 -33.031 -28.906 1 96.62 177 ASP A CA 1
ATOM 1321 C C . ASP A 1 177 ? 3.447 -31.891 -28.875 1 96.62 177 ASP A C 1
ATOM 1323 O O . ASP A 1 177 ? 3.951 -31.531 -27.797 1 96.62 177 ASP A O 1
ATOM 1327 N N . LYS A 1 178 ? 3.658 -31.297 -30 1 96.44 178 LYS A N 1
ATOM 1328 C CA . LYS A 1 178 ? 4.48 -30.094 -30.078 1 96.44 178 LYS A CA 1
ATOM 1329 C C . LYS A 1 178 ? 3.676 -28.844 -29.703 1 96.44 178 LYS A C 1
ATOM 1331 O O . LYS A 1 178 ? 2.443 -28.859 -29.766 1 96.44 178 LYS A O 1
ATOM 1336 N N . GLN A 1 179 ? 4.332 -27.781 -29.25 1 94.44 179 GLN A N 1
ATOM 1337 C CA . GLN A 1 179 ? 3.729 -26.5 -28.922 1 94.44 179 GLN A CA 1
ATOM 1338 C C . GLN A 1 179 ? 3.777 -25.547 -30.109 1 94.44 179 GLN A C 1
ATOM 1340 O O . GLN A 1 179 ? 4.848 -25.281 -30.656 1 94.44 179 GLN A O 1
ATOM 1345 N N . ARG A 1 180 ? 2.672 -25.078 -30.469 1 91.44 180 ARG A N 1
ATOM 1346 C CA . ARG A 1 180 ? 2.621 -24.047 -31.5 1 91.44 180 ARG A CA 1
ATOM 1347 C C . ARG A 1 180 ? 3.061 -22.703 -30.922 1 91.44 180 ARG A C 1
ATOM 1349 O O . ARG A 1 180 ? 2.697 -22.344 -29.812 1 91.44 180 ARG A O 1
ATOM 1356 N N . LEU A 1 181 ? 3.799 -21.984 -31.688 1 88.38 181 LEU A N 1
ATOM 1357 C CA . LEU A 1 181 ? 4.336 -20.703 -31.234 1 88.38 181 LEU A CA 1
ATOM 1358 C C . LEU A 1 181 ? 3.537 -19.531 -31.812 1 88.38 181 LEU A C 1
ATOM 1360 O O . LEU A 1 181 ? 2.953 -19.656 -32.906 1 88.38 181 LEU A O 1
ATOM 1364 N N . PRO A 1 182 ? 3.334 -18.312 -31.156 1 75.75 182 PRO A N 1
ATOM 1365 C CA . PRO A 1 182 ? 2.588 -17.156 -31.656 1 75.75 182 PRO A CA 1
ATOM 1366 C C . PRO A 1 182 ? 3.047 -16.703 -33.031 1 75.75 182 PRO A C 1
ATOM 1368 O O . PRO A 1 182 ? 2.219 -16.344 -33.875 1 75.75 182 PRO A O 1
ATOM 1371 N N . GLY A 1 183 ? 4.246 -16.688 -33.594 1 75.81 183 GLY A N 1
ATOM 1372 C CA . GLY A 1 183 ? 4.805 -16.219 -34.844 1 75.81 183 GLY A CA 1
ATOM 1373 C C . GLY A 1 183 ? 4.945 -17.328 -35.875 1 75.81 183 GLY A C 1
ATOM 1374 O O . GLY A 1 183 ? 5.551 -17.125 -36.938 1 75.81 183 GLY A O 1
ATOM 1375 N N . GLY A 1 184 ? 4.277 -18.344 -35.625 1 82.38 184 GLY A N 1
ATOM 1376 C CA . GLY A 1 184 ? 4.406 -19.469 -36.531 1 82.38 184 GLY A CA 1
ATOM 1377 C C . GLY A 1 184 ? 5.496 -20.453 -36.125 1 82.38 184 GLY A C 1
ATOM 1378 O O . GLY A 1 184 ? 6.391 -20.094 -35.344 1 82.38 184 GLY A O 1
ATOM 1379 N N . GLY A 1 185 ? 5.32 -21.656 -36.406 1 91.5 185 GLY A N 1
ATOM 1380 C CA . GLY A 1 185 ? 6.281 -22.703 -36.062 1 91.5 185 GLY A CA 1
ATOM 1381 C C . GLY A 1 185 ? 5.879 -23.531 -34.875 1 91.5 185 GLY A C 1
ATOM 1382 O O . GLY A 1 185 ? 4.75 -23.422 -34.375 1 91.5 185 GLY A O 1
ATOM 1383 N N . GLU A 1 186 ? 6.766 -24.438 -34.531 1 94.5 186 GLU A N 1
ATOM 1384 C CA . GLU A 1 186 ? 6.488 -25.328 -33.406 1 94.5 186 GLU A CA 1
ATOM 1385 C C . GLU A 1 186 ? 7.773 -25.703 -32.656 1 94.5 186 GLU A C 1
ATOM 1387 O O . GLU A 1 186 ? 8.867 -25.609 -33.219 1 94.5 186 GLU A O 1
ATOM 1392 N N . VAL A 1 187 ? 7.555 -26.031 -31.469 1 95.5 187 VAL A N 1
ATOM 1393 C CA . VAL A 1 187 ? 8.68 -26.484 -30.656 1 95.5 187 VAL A CA 1
ATOM 1394 C C . VAL A 1 187 ? 8.289 -27.75 -29.891 1 95.5 187 VAL A C 1
ATOM 1396 O O . VAL A 1 187 ? 7.113 -27.969 -29.594 1 95.5 187 VAL A O 1
ATOM 1399 N N . GLY A 1 188 ? 9.344 -28.594 -29.562 1 93.88 188 GLY A N 1
ATOM 1400 C CA . GLY A 1 188 ? 9.078 -29.797 -28.797 1 93.88 188 GLY A CA 1
ATOM 1401 C C . GLY A 1 188 ? 9.219 -31.078 -29.594 1 93.88 188 GLY A C 1
ATOM 1402 O O . GLY A 1 188 ? 9.852 -31.078 -30.656 1 93.88 188 GLY A O 1
ATOM 1403 N N . PRO A 1 189 ? 8.578 -32.062 -29.062 1 97.06 189 PRO A N 1
ATOM 1404 C CA . PRO A 1 189 ? 7.777 -32.188 -27.844 1 97.06 189 PRO A CA 1
ATOM 1405 C C . PRO A 1 189 ? 8.594 -31.984 -26.562 1 97.06 189 PRO A C 1
ATOM 1407 O O . PRO A 1 189 ? 9.812 -32.156 -26.578 1 97.06 189 PRO A O 1
ATOM 1410 N N . ALA A 1 190 ? 7.914 -31.609 -25.516 1 98.19 190 ALA A N 1
ATOM 1411 C CA . ALA A 1 190 ? 8.562 -31.484 -24.219 1 98.19 190 ALA A CA 1
ATOM 1412 C C . ALA A 1 190 ? 8.805 -32.844 -23.578 1 98.19 190 ALA A C 1
ATOM 1414 O O . ALA A 1 190 ? 8.055 -33.781 -23.828 1 98.19 190 ALA A O 1
ATOM 1415 N N . ASP A 1 191 ? 9.898 -32.906 -22.812 1 98.06 191 ASP A N 1
ATOM 1416 C CA . ASP A 1 191 ? 10.195 -34.094 -22.016 1 98.06 191 ASP A CA 1
ATOM 1417 C C . ASP A 1 191 ? 9.703 -33.938 -20.578 1 98.06 191 ASP A C 1
ATOM 1419 O O . ASP A 1 191 ? 9.508 -34.938 -19.875 1 98.06 191 ASP A O 1
ATOM 1423 N N . ALA A 1 192 ? 9.547 -32.719 -20.156 1 98.19 192 ALA A N 1
ATOM 1424 C CA . ALA A 1 192 ? 9.141 -32.406 -18.797 1 98.19 192 ALA A CA 1
ATOM 1425 C C . ALA A 1 192 ? 8.414 -31.078 -18.75 1 98.19 192 ALA A C 1
ATOM 1427 O O . ALA A 1 192 ? 8.508 -30.266 -19.672 1 98.19 192 ALA A O 1
ATOM 1428 N N . LEU A 1 193 ? 7.629 -30.859 -17.719 1 98.31 193 LEU A N 1
ATOM 1429 C CA . LEU A 1 193 ? 6.996 -29.594 -17.375 1 98.31 193 LEU A CA 1
ATOM 1430 C C . LEU A 1 193 ? 7.332 -29.188 -15.953 1 98.31 193 LEU A C 1
ATOM 1432 O O . LEU A 1 193 ? 7.586 -30.047 -15.102 1 98.31 193 LEU A O 1
ATOM 1436 N N . VAL A 1 194 ? 7.402 -27.953 -15.711 1 98.12 194 VAL A N 1
ATOM 1437 C CA . VAL A 1 194 ? 7.41 -27.422 -14.352 1 98.12 194 VAL A CA 1
ATOM 1438 C C . VAL A 1 194 ? 6.129 -26.625 -14.102 1 98.12 194 VAL A C 1
ATOM 1440 O O . VAL A 1 194 ? 5.801 -25.719 -14.859 1 98.12 194 VAL A O 1
ATOM 1443 N N . MET A 1 195 ? 5.43 -27 -13.07 1 97.5 195 MET A N 1
ATOM 1444 C CA . MET A 1 195 ? 4.117 -26.438 -12.75 1 97.5 195 MET A CA 1
ATOM 1445 C C . MET A 1 195 ? 3.973 -26.219 -11.25 1 97.5 195 MET A C 1
ATOM 1447 O O . MET A 1 195 ? 4.715 -26.797 -10.453 1 97.5 195 MET A O 1
ATOM 1451 N N . ALA A 1 196 ? 3.02 -25.344 -10.906 1 97.44 196 ALA A N 1
ATOM 1452 C CA . ALA A 1 196 ? 2.729 -25.188 -9.484 1 97.44 196 ALA A CA 1
ATOM 1453 C C . ALA A 1 196 ? 2.156 -26.469 -8.883 1 97.44 196 ALA A C 1
ATOM 1455 O O . ALA A 1 196 ? 1.221 -27.047 -9.438 1 97.44 196 ALA A O 1
ATOM 1456 N N . ARG A 1 197 ? 2.709 -26.922 -7.73 1 98.19 197 ARG A N 1
ATOM 1457 C CA . ARG A 1 197 ? 2.209 -28.125 -7.07 1 98.19 197 ARG A CA 1
ATOM 1458 C C . ARG A 1 197 ? 0.719 -28 -6.77 1 98.19 197 ARG A C 1
ATOM 1460 O O . ARG A 1 197 ? -0.048 -28.938 -7.012 1 98.19 197 ARG A O 1
ATOM 1467 N N . SER A 1 198 ? 0.308 -26.844 -6.238 1 97.62 198 SER A N 1
ATOM 1468 C CA . SER A 1 198 ? -1.093 -26.609 -5.898 1 97.62 198 SER A CA 1
ATOM 1469 C C . SER A 1 198 ? -1.987 -26.734 -7.129 1 97.62 198 SER A C 1
ATOM 1471 O O . SER A 1 198 ? -3.127 -27.203 -7.027 1 97.62 198 SER A O 1
ATOM 1473 N N . GLY A 1 199 ? -1.496 -26.281 -8.266 1 95.94 199 GLY A N 1
ATOM 1474 C CA . GLY A 1 199 ? -2.254 -26.453 -9.5 1 95.94 199 GLY A CA 1
ATOM 1475 C C . GLY A 1 199 ? -2.518 -27.906 -9.844 1 95.94 199 GLY A C 1
ATOM 1476 O O . GLY A 1 199 ? -3.641 -28.266 -10.195 1 95.94 199 GLY A O 1
ATOM 1477 N N . LEU A 1 200 ? -1.51 -28.734 -9.734 1 97.44 200 LEU A N 1
ATOM 1478 C CA . LEU A 1 200 ? -1.644 -30.156 -10 1 97.44 200 LEU A CA 1
ATOM 1479 C C . LEU A 1 200 ? -2.613 -30.797 -9.008 1 97.44 200 LEU A C 1
ATOM 1481 O O . LEU A 1 200 ? -3.412 -31.656 -9.391 1 97.44 200 LEU A O 1
ATOM 1485 N N . GLU A 1 201 ? -2.525 -30.359 -7.773 1 97.06 201 GLU A N 1
ATOM 1486 C CA . GLU A 1 201 ? -3.438 -30.859 -6.75 1 97.06 201 GLU A CA 1
ATOM 1487 C C . GLU A 1 201 ? -4.887 -30.531 -7.094 1 97.06 201 GLU A C 1
ATOM 1489 O O . GLU A 1 201 ? -5.762 -31.391 -7.008 1 97.06 201 GLU A O 1
ATOM 1494 N N . ARG A 1 202 ? -5.129 -29.406 -7.516 1 94.56 202 ARG A N 1
ATOM 1495 C CA . ARG A 1 202 ? -6.473 -28.906 -7.77 1 94.56 202 ARG A CA 1
ATOM 1496 C C . ARG A 1 202 ? -7.125 -29.641 -8.938 1 94.56 202 ARG A C 1
ATOM 1498 O O . ARG A 1 202 ? -8.352 -29.766 -8.992 1 94.56 202 ARG A O 1
ATOM 1505 N N . ILE A 1 203 ? -6.32 -30.109 -9.867 1 94.88 203 ILE A N 1
ATOM 1506 C CA . ILE A 1 203 ? -6.895 -30.781 -11.031 1 94.88 203 ILE A CA 1
ATOM 1507 C C . ILE A 1 203 ? -6.742 -32.281 -10.883 1 94.88 203 ILE A C 1
ATOM 1509 O O . ILE A 1 203 ? -6.941 -33.031 -11.852 1 94.88 203 ILE A O 1
ATOM 1513 N N . GLY A 1 204 ? -6.211 -32.75 -9.742 1 96 204 GLY A N 1
ATOM 1514 C CA . GLY A 1 204 ? -6.164 -34.188 -9.438 1 96 204 GLY A CA 1
ATOM 1515 C C . GLY A 1 204 ? -5.016 -34.906 -10.117 1 96 204 GLY A C 1
ATOM 1516 O O . GLY A 1 204 ? -5.125 -36.094 -10.453 1 96 204 GLY A O 1
ATOM 1517 N N . LEU A 1 205 ? -3.922 -34.25 -10.375 1 97.38 205 LEU A N 1
ATOM 1518 C CA . LEU A 1 205 ? -2.816 -34.844 -11.109 1 97.38 205 LEU A CA 1
ATOM 1519 C C . LEU A 1 205 ? -1.56 -34.906 -10.25 1 97.38 205 LEU A C 1
ATOM 1521 O O . LEU A 1 205 ? -0.443 -34.844 -10.766 1 97.38 205 LEU A O 1
ATOM 1525 N N . THR A 1 206 ? -1.712 -35 -8.945 1 97.12 206 THR A N 1
ATOM 1526 C CA . THR A 1 206 ? -0.578 -35.031 -8.031 1 97.12 206 THR A CA 1
ATOM 1527 C C . THR A 1 206 ? 0.265 -36.281 -8.281 1 97.12 206 THR A C 1
ATOM 1529 O O . THR A 1 206 ? 1.476 -36.281 -8.047 1 97.12 206 THR A O 1
ATOM 1532 N N . ALA A 1 207 ? -0.365 -37.375 -8.781 1 97.38 207 ALA A N 1
ATOM 1533 C CA . ALA A 1 207 ? 0.338 -38.625 -9.047 1 97.38 207 ALA A CA 1
ATOM 1534 C C . ALA A 1 207 ? 1.374 -38.469 -10.156 1 97.38 207 ALA A C 1
ATOM 1536 O O . ALA A 1 207 ? 2.285 -39.281 -10.297 1 97.38 207 ALA A O 1
ATOM 1537 N N . ARG A 1 208 ? 1.255 -37.406 -10.922 1 97.69 208 ARG A N 1
ATOM 1538 C CA . ARG A 1 208 ? 2.145 -37.156 -12.055 1 97.69 208 ARG A CA 1
ATOM 1539 C C . ARG A 1 208 ? 3.414 -36.438 -11.609 1 97.69 208 ARG A C 1
ATOM 1541 O O . ARG A 1 208 ? 4.332 -36.25 -12.406 1 97.69 208 ARG A O 1
ATOM 1548 N N . ILE A 1 209 ? 3.516 -36.062 -10.359 1 98.25 209 ILE A N 1
ATOM 1549 C CA . ILE A 1 209 ? 4.664 -35.312 -9.859 1 98.25 209 ILE A CA 1
ATOM 1550 C C . ILE A 1 209 ? 5.871 -36.25 -9.742 1 98.25 209 ILE A C 1
ATOM 1552 O O . ILE A 1 209 ? 5.828 -37.219 -9 1 98.25 209 ILE A O 1
ATOM 1556 N N . ALA A 1 210 ? 6.891 -35.938 -10.438 1 98 210 ALA A N 1
ATOM 1557 C CA . ALA A 1 210 ? 8.133 -36.688 -10.352 1 98 210 ALA A CA 1
ATOM 1558 C C . ALA A 1 210 ? 9.039 -36.125 -9.258 1 98 210 ALA A C 1
ATOM 1560 O O . ALA A 1 210 ? 9.82 -36.875 -8.656 1 98 210 ALA A O 1
ATOM 1561 N N . HIS A 1 211 ? 8.984 -34.844 -9.039 1 98 21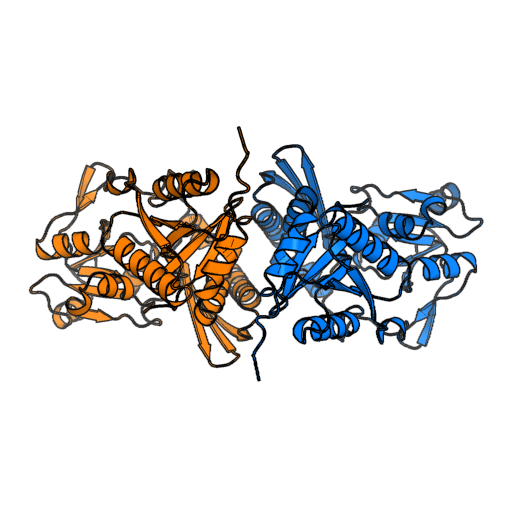1 HIS A N 1
ATOM 1562 C CA . HIS A 1 211 ? 9.828 -34.156 -8.062 1 98 211 HIS A CA 1
ATOM 1563 C C . HIS A 1 211 ? 9.211 -32.844 -7.613 1 98 211 HIS A C 1
ATOM 1565 O O . HIS A 1 211 ? 8.727 -32.062 -8.445 1 98 211 HIS A O 1
ATOM 1571 N N . ASP A 1 212 ? 9.195 -32.594 -6.293 1 98.5 212 ASP A N 1
ATOM 1572 C CA . ASP A 1 212 ? 8.852 -31.312 -5.707 1 98.5 212 ASP A CA 1
ATOM 1573 C C . ASP A 1 212 ? 10.102 -30.469 -5.457 1 98.5 212 ASP A C 1
ATOM 1575 O O . ASP A 1 212 ? 10.977 -30.859 -4.691 1 98.5 212 ASP A O 1
ATOM 1579 N N . PHE A 1 213 ? 10.156 -29.359 -6.113 1 98.38 213 PHE A N 1
ATOM 1580 C CA . PHE A 1 213 ? 11.273 -28.469 -5.824 1 98.38 213 PHE A CA 1
ATOM 1581 C C . PHE A 1 213 ? 11.109 -27.812 -4.457 1 98.38 213 PHE A C 1
ATOM 1583 O O . PHE A 1 213 ? 10.031 -27.312 -4.125 1 98.38 213 PHE A O 1
ATOM 1590 N N . SER A 1 214 ? 12.18 -27.844 -3.67 1 97.94 214 SER A N 1
ATOM 1591 C CA . SER A 1 214 ? 12.18 -27.047 -2.438 1 97.94 214 SER A CA 1
ATOM 1592 C C . SER A 1 214 ? 12.227 -25.562 -2.732 1 97.94 214 SER A C 1
ATOM 1594 O O . SER A 1 214 ? 12.555 -25.156 -3.85 1 97.94 214 SER A O 1
ATOM 1596 N N . VAL A 1 215 ? 11.93 -24.766 -1.76 1 95.62 215 VAL A N 1
ATOM 1597 C CA . VAL A 1 215 ? 11.969 -23.312 -1.899 1 95.62 215 VAL A CA 1
ATOM 1598 C C . VAL A 1 215 ? 13.406 -22.859 -2.17 1 95.62 215 VAL A C 1
ATOM 1600 O O . VAL A 1 215 ? 13.625 -21.828 -2.832 1 95.62 215 VAL A O 1
ATOM 1603 N N . ASP A 1 216 ? 14.352 -23.625 -1.743 1 95.38 216 ASP A N 1
ATOM 1604 C CA . ASP A 1 216 ? 15.758 -23.312 -1.979 1 95.38 216 ASP A CA 1
ATOM 1605 C C . ASP A 1 216 ? 16.156 -23.594 -3.426 1 95.38 216 ASP A C 1
ATOM 1607 O O . ASP A 1 216 ? 16.984 -22.906 -3.998 1 95.38 216 ASP A O 1
ATOM 1611 N N . GLU A 1 217 ? 15.578 -24.656 -3.984 1 96.56 217 GLU A N 1
ATOM 1612 C CA . GLU A 1 217 ? 15.859 -25.016 -5.371 1 96.56 217 GLU A CA 1
ATOM 1613 C C . GLU A 1 217 ? 15.195 -24.031 -6.34 1 96.56 217 GLU A C 1
ATOM 1615 O O . GLU A 1 217 ? 15.805 -23.625 -7.336 1 96.56 217 GLU A O 1
ATOM 1620 N N . MET A 1 218 ? 13.953 -23.703 -6.031 1 97.44 218 MET A N 1
ATOM 1621 C CA . MET A 1 218 ? 13.156 -22.797 -6.855 1 97.44 218 MET A CA 1
ATOM 1622 C C . MET A 1 218 ? 12.164 -22.016 -6 1 97.44 218 MET A C 1
ATOM 1624 O O . MET A 1 218 ? 11.156 -22.562 -5.551 1 97.44 218 MET A O 1
ATOM 1628 N N . LEU A 1 219 ? 12.523 -20.75 -5.777 1 98.19 219 LEU A N 1
ATOM 1629 C CA . LEU A 1 219 ? 11.664 -19.891 -4.969 1 98.19 219 LEU A CA 1
ATOM 1630 C C . LEU A 1 219 ? 10.336 -19.625 -5.676 1 98.19 219 LEU A C 1
ATOM 1632 O O . LEU A 1 219 ? 10.32 -19.328 -6.871 1 98.19 219 LEU A O 1
ATOM 1636 N N . PRO A 1 220 ? 9.266 -19.766 -5.012 1 98.19 220 PRO A N 1
ATOM 1637 C CA . PRO A 1 220 ? 7.945 -19.625 -5.625 1 98.19 220 PRO A CA 1
ATOM 1638 C C . PRO A 1 220 ? 7.676 -18.219 -6.148 1 98.19 220 PRO A C 1
ATOM 1640 O O . PRO A 1 220 ? 8.32 -17.266 -5.715 1 98.19 220 PRO A O 1
ATOM 1643 N N . ALA A 1 221 ? 6.715 -18.188 -7.109 1 96.81 221 ALA A N 1
ATOM 1644 C CA . ALA A 1 221 ? 6.16 -16.906 -7.5 1 96.81 221 ALA A CA 1
ATOM 1645 C C . ALA A 1 221 ? 5.414 -16.25 -6.336 1 96.81 221 ALA A C 1
ATOM 1647 O O . ALA A 1 221 ? 4.797 -16.938 -5.523 1 96.81 221 ALA A O 1
ATOM 1648 N N . VAL A 1 222 ? 5.465 -14.961 -6.277 1 96.75 222 VAL A N 1
ATOM 1649 C CA . VAL A 1 222 ? 4.711 -14.195 -5.289 1 96.75 222 VAL A CA 1
ATOM 1650 C C . VAL A 1 222 ? 3.238 -14.594 -5.344 1 96.75 222 VAL A C 1
ATOM 1652 O O . VAL A 1 222 ? 2.623 -14.578 -6.41 1 96.75 222 VAL A O 1
ATOM 1655 N N . GLY A 1 223 ? 2.705 -15.031 -4.188 1 97.44 223 GLY A N 1
ATOM 1656 C CA . GLY A 1 223 ? 1.284 -15.32 -4.082 1 97.44 223 GLY A CA 1
ATOM 1657 C C . GLY A 1 223 ? 0.929 -16.734 -4.52 1 97.44 223 GLY A C 1
ATOM 1658 O O . GLY A 1 223 ? -0.226 -17.141 -4.41 1 97.44 223 GLY A O 1
ATOM 1659 N N . GLN A 1 224 ? 1.879 -17.547 -5.098 1 97.75 224 GLN A N 1
ATOM 1660 C CA . GLN A 1 224 ? 1.558 -18.891 -5.574 1 97.75 224 GLN A CA 1
ATOM 1661 C C . GLN A 1 224 ? 0.961 -19.734 -4.457 1 97.75 224 GLN A C 1
ATOM 1663 O O . GLN A 1 224 ? 1.467 -19.734 -3.332 1 97.75 224 GLN A O 1
ATOM 1668 N N . GLY A 1 225 ? -0.096 -20.375 -4.762 1 98.12 225 GLY A N 1
ATOM 1669 C CA . GLY A 1 225 ? -0.79 -21.219 -3.807 1 98.12 225 GLY A CA 1
ATOM 1670 C C . GLY A 1 225 ? -1.979 -20.547 -3.154 1 98.12 225 GLY A C 1
ATOM 1671 O O . GLY A 1 225 ? -2.809 -21.203 -2.523 1 98.12 225 GLY A O 1
ATOM 1672 N N . ILE A 1 226 ? -2.109 -19.25 -3.316 1 98.5 226 ILE A N 1
ATOM 1673 C CA . ILE A 1 226 ? -3.184 -18.5 -2.666 1 98.5 226 ILE A CA 1
ATOM 1674 C C . ILE A 1 226 ? -4.273 -18.172 -3.684 1 98.5 226 ILE A C 1
ATOM 1676 O O . ILE A 1 226 ? -3.98 -17.703 -4.781 1 98.5 226 ILE A O 1
ATOM 1680 N N . VAL A 1 227 ? -5.488 -18.5 -3.35 1 98.38 227 VAL A N 1
ATOM 1681 C CA . VAL A 1 227 ? -6.668 -18.062 -4.098 1 98.38 227 VAL A CA 1
ATOM 1682 C C . VAL A 1 227 ? -7.16 -16.719 -3.561 1 98.38 227 VAL A C 1
ATOM 1684 O O . VAL A 1 227 ? -7.324 -16.547 -2.352 1 98.38 227 VAL A O 1
ATOM 1687 N N . ALA A 1 228 ? -7.352 -15.773 -4.418 1 97.81 228 ALA A N 1
ATOM 1688 C CA . ALA A 1 228 ? -7.812 -14.43 -4.051 1 97.81 228 ALA A CA 1
ATOM 1689 C C . ALA A 1 228 ? -9.227 -14.18 -4.57 1 97.81 228 ALA A C 1
ATOM 1691 O O . ALA A 1 228 ? -9.602 -14.68 -5.633 1 97.81 228 ALA A O 1
ATOM 1692 N N . VAL A 1 229 ? -9.953 -13.414 -3.84 1 98.38 229 VAL A N 1
ATOM 1693 C CA . VAL A 1 229 ? -11.289 -13 -4.246 1 98.38 229 VAL A CA 1
ATOM 1694 C C . VAL A 1 229 ? -11.367 -11.477 -4.289 1 98.38 229 VAL A C 1
ATOM 1696 O O . VAL A 1 229 ? -11.07 -10.805 -3.295 1 98.38 229 VAL A O 1
ATOM 1699 N N . GLU A 1 230 ? -11.664 -10.977 -5.414 1 97.94 230 GLU A N 1
ATOM 1700 C CA . GLU A 1 230 ? -11.742 -9.539 -5.672 1 97.94 230 GLU A CA 1
ATOM 1701 C C . GLU A 1 230 ? -13.195 -9.07 -5.723 1 97.94 230 GLU A C 1
ATOM 1703 O O . GLU A 1 230 ? -14.078 -9.812 -6.156 1 97.94 230 GLU A O 1
ATOM 1708 N N . CYS A 1 231 ? -13.508 -7.844 -5.285 1 97.81 231 CYS A N 1
ATOM 1709 C CA . CYS A 1 231 ? -14.836 -7.25 -5.406 1 97.81 231 CYS A CA 1
ATOM 1710 C C . CYS A 1 231 ? -14.75 -5.727 -5.461 1 97.81 231 CYS A C 1
ATOM 1712 O O . CYS A 1 231 ? -13.656 -5.164 -5.414 1 97.81 231 CYS A O 1
ATOM 1714 N N . VAL A 1 232 ? -15.891 -5.137 -5.676 1 97.12 232 VAL A N 1
ATOM 1715 C CA . VAL A 1 232 ? -15.977 -3.68 -5.684 1 97.12 232 VAL A CA 1
ATOM 1716 C C . VAL A 1 232 ? -15.711 -3.137 -4.281 1 97.12 232 VAL A C 1
ATOM 1718 O O . VAL A 1 232 ? -16.281 -3.627 -3.299 1 97.12 232 VAL A O 1
ATOM 1721 N N . GLU A 1 233 ? -14.828 -2.137 -4.16 1 95.38 233 GLU A N 1
ATOM 1722 C CA . GLU A 1 233 ? -14.32 -1.63 -2.889 1 95.38 233 GLU A CA 1
ATOM 1723 C C . GLU A 1 233 ? -15.445 -1.061 -2.029 1 95.38 233 GLU A C 1
ATOM 1725 O O . GLU A 1 233 ? -15.414 -1.179 -0.802 1 95.38 233 GLU A O 1
ATOM 1730 N N . SER A 1 234 ? -16.438 -0.5 -2.635 1 93.38 234 SER A N 1
ATOM 1731 C CA . SER A 1 234 ? -17.516 0.168 -1.899 1 93.38 234 SER A CA 1
ATOM 1732 C C . SER A 1 234 ? -18.656 -0.791 -1.602 1 93.38 234 SER A C 1
ATOM 1734 O O . SER A 1 234 ? -19.641 -0.409 -0.964 1 93.38 234 SER A O 1
ATOM 1736 N N . ASP A 1 235 ? -18.562 -2.031 -2.129 1 94.06 235 ASP A N 1
ATOM 1737 C CA . ASP A 1 235 ? -19.594 -3.027 -1.836 1 94.06 235 ASP A CA 1
ATOM 1738 C C . ASP A 1 235 ? -19.391 -3.621 -0.443 1 94.06 235 ASP A C 1
ATOM 1740 O O . ASP A 1 235 ? -18.938 -4.758 -0.306 1 94.06 235 ASP A O 1
ATOM 1744 N N . TRP A 1 236 ? -19.828 -2.898 0.561 1 91.94 236 TRP A N 1
ATOM 1745 C CA . TRP A 1 236 ? -19.547 -3.201 1.959 1 91.94 236 TRP A CA 1
ATOM 1746 C C . TRP A 1 236 ? -20.188 -4.523 2.371 1 91.94 236 TRP A C 1
ATOM 1748 O O . TRP A 1 236 ? -19.562 -5.332 3.061 1 91.94 236 TRP A O 1
ATOM 1758 N N . PRO A 1 237 ? -21.438 -4.852 1.93 1 90.81 237 PRO A N 1
ATOM 1759 C CA . PRO A 1 237 ? -22 -6.156 2.273 1 90.81 237 PRO A CA 1
ATOM 1760 C C . PRO A 1 237 ? -21.172 -7.324 1.749 1 90.81 237 PRO A C 1
ATOM 1762 O O . PRO A 1 237 ? -20.938 -8.289 2.477 1 90.81 237 PRO A O 1
ATOM 1765 N N . THR A 1 238 ? -20.734 -7.219 0.5 1 94.62 238 THR A N 1
ATOM 1766 C CA . THR A 1 238 ? -19.922 -8.281 -0.087 1 94.62 238 THR A CA 1
ATOM 1767 C C . THR A 1 238 ? -18.594 -8.406 0.648 1 94.62 238 THR A C 1
ATOM 1769 O O . THR A 1 238 ? -18.141 -9.516 0.951 1 94.62 238 THR A O 1
ATOM 1772 N N . ARG A 1 239 ? -17.969 -7.289 0.973 1 95.94 239 ARG A N 1
ATOM 1773 C CA . ARG A 1 239 ? -16.703 -7.301 1.677 1 95.94 239 ARG A CA 1
ATOM 1774 C C . ARG A 1 239 ? -16.828 -7.969 3.041 1 95.94 239 ARG A C 1
ATOM 1776 O O . ARG A 1 239 ? -15.945 -8.727 3.455 1 95.94 239 ARG A O 1
ATOM 1783 N N . ALA A 1 240 ? -17.875 -7.66 3.729 1 93.38 240 ALA A N 1
ATOM 1784 C CA . ALA A 1 240 ? -18.109 -8.266 5.039 1 93.38 240 ALA A CA 1
ATOM 1785 C C . ALA A 1 240 ? -18.25 -9.781 4.926 1 93.38 240 ALA A C 1
ATOM 1787 O O . ALA A 1 240 ? -17.719 -10.523 5.762 1 93.38 240 ALA A O 1
ATOM 1788 N N . ARG A 1 241 ? -18.938 -10.25 3.922 1 94.5 241 ARG A N 1
ATOM 1789 C CA . ARG A 1 241 ? -19.094 -11.68 3.688 1 94.5 241 ARG A CA 1
ATOM 1790 C C . ARG A 1 241 ? -17.75 -12.328 3.352 1 94.5 241 ARG A C 1
ATOM 1792 O O . ARG A 1 241 ? -17.422 -13.383 3.895 1 94.5 241 ARG A O 1
ATOM 1799 N N . LEU A 1 242 ? -17 -11.695 2.479 1 97.25 242 LEU A N 1
ATOM 1800 C CA . LEU A 1 242 ? -15.719 -12.234 2.037 1 97.25 242 LEU A CA 1
ATOM 1801 C C . LEU A 1 242 ? -14.711 -12.25 3.182 1 97.25 242 LEU A C 1
ATOM 1803 O O . LEU A 1 242 ? -13.852 -13.133 3.246 1 97.25 242 LEU A O 1
ATOM 1807 N N . ALA A 1 243 ? -14.859 -11.266 4.086 1 96.81 243 ALA A N 1
ATOM 1808 C CA . ALA A 1 243 ? -13.969 -11.203 5.242 1 96.81 243 ALA A CA 1
ATOM 1809 C C . ALA A 1 243 ? -14.062 -12.477 6.078 1 96.81 243 ALA A C 1
ATOM 1811 O O . ALA A 1 243 ? -13.094 -12.867 6.734 1 96.81 243 ALA A O 1
ATOM 1812 N N . GLN A 1 244 ? -15.156 -13.18 5.992 1 96.38 244 GLN A N 1
ATOM 1813 C CA . GLN A 1 244 ? -15.391 -14.383 6.785 1 96.38 244 GLN A CA 1
ATOM 1814 C C . GLN A 1 244 ? -14.539 -15.547 6.285 1 96.38 244 GLN A C 1
ATOM 1816 O O . GLN A 1 244 ? -14.344 -16.531 6.996 1 96.38 244 GLN A O 1
ATOM 1821 N N . ILE A 1 245 ? -14.078 -15.461 5.09 1 98.06 245 ILE A N 1
ATOM 1822 C CA . ILE A 1 245 ? -13.305 -16.562 4.539 1 98.06 245 ILE A CA 1
ATOM 1823 C C . ILE A 1 245 ? -11.867 -16.125 4.293 1 98.06 245 ILE A C 1
ATOM 1825 O O . ILE A 1 245 ? -11.07 -16.844 3.691 1 98.06 245 ILE A O 1
ATOM 1829 N N . ASP A 1 246 ? -11.516 -14.93 4.75 1 98.19 246 ASP A N 1
ATOM 1830 C CA . ASP A 1 246 ? -10.156 -14.406 4.648 1 98.19 246 ASP A CA 1
ATOM 1831 C C . ASP A 1 246 ? -9.227 -15.109 5.641 1 98.19 246 ASP A C 1
ATOM 1833 O O . ASP A 1 246 ? -9.484 -15.102 6.844 1 98.19 246 ASP A O 1
ATOM 1837 N N . ASN A 1 247 ? -8.203 -15.75 5.086 1 98.5 247 ASN A N 1
ATOM 1838 C CA . ASN A 1 247 ? -7.219 -16.406 5.93 1 98.5 247 ASN A CA 1
ATOM 1839 C C . ASN A 1 247 ? -6.098 -15.461 6.344 1 98.5 247 ASN A C 1
ATOM 1841 O O . ASN A 1 247 ? -5.352 -14.969 5.496 1 98.5 247 ASN A O 1
ATOM 1845 N N . ALA A 1 248 ? -5.969 -15.242 7.617 1 97.12 248 ALA A N 1
ATOM 1846 C CA . ALA A 1 248 ? -5.074 -14.219 8.148 1 97.12 248 ALA A CA 1
ATOM 1847 C C . ALA A 1 248 ? -3.623 -14.516 7.789 1 97.12 248 ALA A C 1
ATOM 1849 O O . ALA A 1 248 ? -2.883 -13.625 7.367 1 97.12 248 ALA A O 1
ATOM 1850 N N . ALA A 1 249 ? -3.182 -15.75 7.965 1 98.19 249 ALA A N 1
ATOM 1851 C CA . ALA A 1 249 ? -1.8 -16.125 7.68 1 98.19 249 ALA A CA 1
ATOM 1852 C C . ALA A 1 249 ? -1.468 -15.914 6.203 1 98.19 249 ALA A C 1
ATOM 1854 O O . ALA A 1 249 ? -0.403 -15.383 5.871 1 98.19 249 ALA A O 1
ATOM 1855 N N . SER A 1 250 ? -2.404 -16.312 5.293 1 98.62 250 SER A N 1
ATOM 1856 C CA . SER A 1 250 ? -2.215 -16.109 3.861 1 98.62 250 SER A CA 1
ATOM 1857 C C . SER A 1 250 ? -2.137 -14.633 3.52 1 98.62 250 SER A C 1
ATOM 1859 O O . SER A 1 250 ? -1.305 -14.219 2.709 1 98.62 250 SER A O 1
ATOM 1861 N N . ARG A 1 251 ? -2.992 -13.891 4.145 1 98.25 251 ARG A N 1
ATOM 1862 C CA . ARG A 1 251 ? -3.02 -12.453 3.887 1 98.25 251 ARG A CA 1
ATOM 1863 C C . ARG A 1 251 ? -1.703 -11.805 4.293 1 98.25 251 ARG A C 1
ATOM 1865 O O . ARG A 1 251 ? -1.12 -11.039 3.521 1 98.25 251 ARG A O 1
ATOM 1872 N N . LEU A 1 252 ? -1.208 -12.109 5.473 1 98.44 252 LEU A N 1
ATOM 1873 C CA . LEU A 1 252 ? 0.053 -11.547 5.949 1 98.44 252 LEU A CA 1
ATOM 1874 C C . LEU A 1 252 ? 1.197 -11.906 5.008 1 98.44 252 LEU A C 1
ATOM 1876 O O . LEU A 1 252 ? 1.971 -11.039 4.605 1 98.44 252 LEU A O 1
ATOM 1880 N N . SER A 1 253 ? 1.29 -13.172 4.617 1 98.75 253 SER A N 1
ATOM 1881 C CA . SER A 1 253 ? 2.348 -13.633 3.719 1 98.75 253 SER A CA 1
ATOM 1882 C C . SER A 1 253 ? 2.252 -12.945 2.359 1 98.75 253 SER A C 1
ATOM 1884 O O . SER A 1 253 ? 3.256 -12.461 1.831 1 98.75 253 SER A O 1
ATOM 1886 N N . ALA A 1 254 ? 1.063 -12.898 1.846 1 98.69 254 ALA A N 1
ATOM 1887 C CA . ALA A 1 254 ? 0.837 -12.312 0.527 1 98.69 254 ALA A CA 1
ATOM 1888 C C . ALA A 1 254 ? 1.194 -10.828 0.518 1 98.69 254 ALA A C 1
ATOM 1890 O O . ALA A 1 254 ? 1.774 -10.328 -0.449 1 98.69 254 ALA A O 1
ATOM 1891 N N . GLU A 1 255 ? 0.827 -10.125 1.548 1 98.44 255 GLU A N 1
ATOM 1892 C CA . GLU A 1 255 ? 1.097 -8.695 1.621 1 98.44 255 GLU A CA 1
ATOM 1893 C C . GLU A 1 255 ? 2.598 -8.414 1.62 1 98.44 255 GLU A C 1
ATOM 1895 O O . GLU A 1 255 ? 3.061 -7.484 0.952 1 98.44 255 GLU A O 1
ATOM 1900 N N . ALA A 1 256 ? 3.342 -9.203 2.352 1 98.81 256 ALA A N 1
ATOM 1901 C CA . ALA A 1 256 ? 4.797 -9.062 2.346 1 98.81 256 ALA A CA 1
ATOM 1902 C C . ALA A 1 256 ? 5.371 -9.359 0.963 1 98.81 256 ALA A C 1
ATOM 1904 O O . ALA A 1 256 ? 6.172 -8.578 0.439 1 98.81 256 ALA A O 1
ATOM 1905 N N . GLU A 1 257 ? 4.945 -10.453 0.391 1 98.62 257 GLU A N 1
ATOM 1906 C CA . GLU A 1 257 ? 5.445 -10.875 -0.913 1 98.62 257 GLU A CA 1
ATOM 1907 C C . GLU A 1 257 ? 5.102 -9.859 -1.995 1 98.62 257 GLU A C 1
ATOM 1909 O O . GLU A 1 257 ? 5.965 -9.477 -2.791 1 98.62 257 GLU A O 1
ATOM 1914 N N . ARG A 1 258 ? 3.883 -9.414 -2.01 1 97.69 258 ARG A N 1
ATOM 1915 C CA . ARG A 1 258 ? 3.414 -8.5 -3.043 1 97.69 258 ARG A CA 1
ATOM 1916 C C . ARG A 1 258 ? 4.055 -7.121 -2.883 1 97.69 258 ARG A C 1
ATOM 1918 O O . ARG A 1 258 ? 4.273 -6.414 -3.869 1 97.69 258 ARG A O 1
ATOM 1925 N N . GLU A 1 259 ? 4.344 -6.738 -1.624 1 98 259 GLU A N 1
ATOM 1926 C CA . GLU A 1 259 ? 5.039 -5.473 -1.409 1 98 259 GLU A CA 1
ATOM 1927 C C . GLU A 1 259 ? 6.395 -5.465 -2.107 1 98 259 GLU A C 1
ATOM 1929 O O . GLU A 1 259 ? 6.852 -4.418 -2.58 1 98 259 GLU A O 1
ATOM 1934 N N . VAL A 1 260 ? 7.07 -6.613 -2.236 1 97.88 260 VAL A N 1
ATOM 1935 C CA . VAL A 1 260 ? 8.328 -6.715 -2.973 1 97.88 260 VAL A CA 1
ATOM 1936 C C . VAL A 1 260 ? 8.102 -6.348 -4.438 1 97.88 260 VAL A C 1
ATOM 1938 O O . VAL A 1 260 ? 8.852 -5.555 -5.008 1 97.88 260 VAL A O 1
ATOM 1941 N N . LEU A 1 261 ? 7.031 -6.914 -5.035 1 96.31 261 LEU A N 1
ATOM 1942 C CA . LEU A 1 261 ? 6.699 -6.594 -6.418 1 96.31 261 LEU A CA 1
ATOM 1943 C C . LEU A 1 261 ? 6.422 -5.102 -6.574 1 96.31 261 LEU A C 1
ATOM 1945 O O . LEU A 1 261 ? 6.836 -4.492 -7.566 1 96.31 261 LEU A O 1
ATOM 1949 N N . TRP A 1 262 ? 5.723 -4.547 -5.574 1 96.62 262 TRP A N 1
ATOM 1950 C CA . TRP A 1 262 ? 5.34 -3.141 -5.605 1 96.62 262 TRP A CA 1
ATOM 1951 C C . TRP A 1 262 ? 6.57 -2.24 -5.613 1 96.62 262 TRP A C 1
ATOM 1953 O O . TRP A 1 262 ? 6.703 -1.364 -6.469 1 96.62 262 TRP A O 1
ATOM 1963 N N . VAL A 1 263 ? 7.512 -2.512 -4.738 1 96.25 263 VAL A N 1
ATOM 1964 C CA . VAL A 1 263 ? 8.711 -1.695 -4.574 1 96.25 263 VAL A CA 1
ATOM 1965 C C . VAL A 1 263 ? 9.602 -1.836 -5.809 1 96.25 263 VAL A C 1
ATOM 1967 O O . VAL A 1 263 ? 10.141 -0.846 -6.309 1 96.25 263 VAL A O 1
ATOM 1970 N N . LEU A 1 264 ? 9.688 -3.029 -6.348 1 95.06 264 LEU A N 1
ATOM 1971 C CA . LEU A 1 264 ? 10.555 -3.301 -7.484 1 95.06 264 LEU A CA 1
ATOM 1972 C C . LEU A 1 264 ? 9.945 -2.771 -8.773 1 95.06 264 LEU A C 1
ATOM 1974 O O . LEU A 1 264 ? 10.641 -2.648 -9.789 1 95.06 264 LEU A O 1
ATOM 1978 N N . ASN A 1 265 ? 8.625 -2.404 -8.664 1 90.12 265 ASN A N 1
ATOM 1979 C CA . ASN A 1 265 ? 7.867 -2.07 -9.867 1 90.12 265 ASN A CA 1
ATOM 1980 C C . ASN A 1 265 ? 8.023 -3.146 -10.938 1 90.12 265 ASN A C 1
ATOM 1982 O O . ASN A 1 265 ? 8.32 -2.84 -12.094 1 90.12 265 ASN A O 1
ATOM 1986 N N . GLY A 1 266 ? 7.926 -4.336 -10.461 1 78.88 266 GLY A N 1
ATOM 1987 C CA . GLY A 1 266 ? 8.078 -5.492 -11.336 1 78.88 266 GLY A CA 1
ATOM 1988 C C . GLY A 1 266 ? 6.855 -5.758 -12.188 1 78.88 266 GLY A C 1
ATOM 1989 O O . GLY A 1 266 ? 5.738 -5.395 -11.82 1 78.88 266 GLY A O 1
ATOM 1990 N N . HIS A 1 267 ? 7.121 -6.285 -13.375 1 71.31 267 HIS A N 1
ATOM 1991 C CA . HIS A 1 267 ? 6.035 -6.664 -14.273 1 71.31 267 HIS A CA 1
ATOM 1992 C C . HIS A 1 267 ? 5.996 -8.172 -14.484 1 71.31 267 HIS A C 1
ATOM 1994 O O . HIS A 1 267 ? 6.883 -8.891 -14.016 1 71.31 267 HIS A O 1
ATOM 2000 N N . CYS A 1 268 ? 4.941 -8.633 -15.008 1 67.06 268 CYS A N 1
ATOM 2001 C CA . CYS A 1 268 ? 4.652 -10.055 -15.125 1 67.06 268 CYS A CA 1
ATOM 2002 C C . CYS A 1 268 ? 5.773 -10.781 -15.852 1 67.06 268 CYS A C 1
ATOM 2004 O O . CYS A 1 268 ? 5.953 -11.992 -15.68 1 67.06 268 CYS A O 1
ATOM 2006 N N . ASN A 1 269 ? 6.578 -10.133 -16.516 1 69.88 269 ASN A N 1
ATOM 2007 C CA . ASN A 1 269 ? 7.656 -10.758 -17.266 1 69.88 269 ASN A CA 1
ATOM 2008 C C . ASN A 1 269 ? 8.992 -10.633 -16.547 1 69.88 269 ASN A C 1
ATOM 2010 O O . ASN A 1 269 ? 10.039 -10.977 -17.109 1 69.88 269 ASN A O 1
ATOM 2014 N N . SER A 1 270 ? 8.891 -10.125 -15.391 1 78.62 270 SER A N 1
ATOM 2015 C CA . SER A 1 270 ? 10.125 -10.055 -14.609 1 78.62 270 SER A CA 1
ATOM 2016 C C . SER A 1 270 ? 10.305 -11.305 -13.758 1 78.62 270 SER A C 1
ATOM 2018 O O . SER A 1 270 ? 9.367 -11.75 -13.086 1 78.62 270 SER A O 1
ATOM 2020 N N . PRO A 1 271 ? 11.523 -11.938 -13.906 1 89.06 271 PRO A N 1
ATOM 2021 C CA . PRO A 1 271 ? 11.758 -13.109 -13.07 1 89.06 271 PRO A CA 1
ATOM 2022 C C . PRO A 1 271 ? 11.938 -12.758 -11.594 1 89.06 271 PRO A C 1
ATOM 2024 O O . PRO A 1 271 ? 13.055 -12.789 -11.078 1 89.06 271 PRO A O 1
ATOM 2027 N N . ILE A 1 272 ? 10.891 -12.453 -10.984 1 94.44 272 ILE A N 1
ATOM 2028 C CA . ILE A 1 272 ? 10.875 -12.141 -9.562 1 94.44 272 ILE A CA 1
ATOM 2029 C C . ILE A 1 272 ? 10.18 -13.258 -8.797 1 94.44 272 ILE A C 1
ATOM 2031 O O . ILE A 1 272 ? 9.156 -13.781 -9.234 1 94.44 272 ILE A O 1
ATOM 2035 N N . ALA A 1 273 ? 10.789 -13.703 -7.758 1 97 273 ALA A N 1
ATOM 2036 C CA . ALA A 1 273 ? 10.227 -14.703 -6.863 1 97 273 ALA A CA 1
ATOM 2037 C C . ALA A 1 273 ? 10.109 -14.172 -5.438 1 97 273 ALA A C 1
ATOM 2039 O O . ALA A 1 273 ? 10.781 -13.203 -5.074 1 97 273 ALA A O 1
ATOM 2040 N N . GLY A 1 274 ? 9.227 -14.688 -4.703 1 98 274 GLY A N 1
ATOM 2041 C CA . GLY A 1 274 ? 9.047 -14.281 -3.318 1 98 274 GLY A CA 1
ATOM 2042 C C . GLY A 1 274 ? 8.188 -15.25 -2.523 1 98 274 GLY A C 1
ATOM 2043 O O . GLY A 1 274 ? 7.141 -15.695 -2.998 1 98 274 GLY A O 1
ATOM 2044 N N . HIS A 1 275 ? 8.641 -15.516 -1.345 1 98.81 275 HIS A N 1
ATOM 2045 C CA . HIS A 1 275 ? 7.926 -16.453 -0.484 1 98.81 275 HIS A CA 1
ATOM 2046 C C . HIS A 1 275 ? 8.117 -16.094 0.988 1 98.81 275 HIS A C 1
ATOM 2048 O O . HIS A 1 275 ? 9.242 -15.969 1.46 1 98.81 275 HIS A O 1
ATOM 2054 N N . ALA A 1 276 ? 6.992 -15.969 1.659 1 98.81 276 ALA A N 1
ATOM 2055 C CA . ALA A 1 276 ? 7 -15.656 3.084 1 98.81 276 ALA A CA 1
ATOM 2056 C C . ALA A 1 276 ? 6.488 -16.828 3.912 1 98.81 276 ALA A C 1
ATOM 2058 O O . ALA A 1 276 ? 5.566 -17.531 3.494 1 98.81 276 ALA A O 1
ATOM 2059 N N . THR A 1 277 ? 7.059 -17.047 5.027 1 98.5 277 THR A N 1
ATOM 2060 C CA . THR A 1 277 ? 6.605 -18.047 5.988 1 98.5 277 THR A CA 1
ATOM 2061 C C . THR A 1 277 ? 6.434 -17.422 7.371 1 98.5 277 THR A C 1
ATOM 2063 O O . THR A 1 277 ? 7.164 -16.5 7.738 1 98.5 277 THR A O 1
ATOM 2066 N N . LEU A 1 278 ? 5.461 -17.984 8.078 1 98.19 278 LEU A N 1
ATOM 2067 C CA . LEU A 1 278 ? 5.152 -17.5 9.414 1 98.19 278 LEU A CA 1
ATOM 2068 C C . LEU A 1 278 ? 5.559 -18.531 10.469 1 98.19 278 LEU A C 1
ATOM 2070 O O . LEU A 1 278 ? 5.363 -19.734 10.281 1 98.19 278 LEU A O 1
ATOM 2074 N N . ALA A 1 279 ? 6.191 -18.078 11.5 1 96.81 279 ALA A N 1
ATOM 2075 C CA . ALA A 1 279 ? 6.48 -18.844 12.703 1 96.81 279 ALA A CA 1
ATOM 2076 C C . ALA A 1 279 ? 6.156 -18.031 13.961 1 96.81 279 ALA A C 1
ATOM 2078 O O . ALA A 1 279 ? 6.984 -17.25 14.43 1 96.81 279 ALA A O 1
ATOM 2079 N N . GLY A 1 280 ? 4.918 -18.25 14.492 1 92.38 280 GLY A N 1
ATOM 2080 C CA . GLY A 1 280 ? 4.484 -17.422 15.609 1 92.38 280 GLY A CA 1
ATOM 2081 C C . GLY A 1 280 ? 4.305 -15.969 15.234 1 92.38 280 GLY A C 1
AT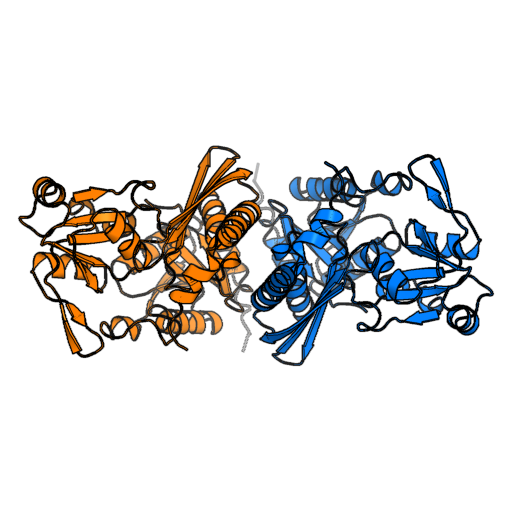OM 2082 O O . GLY A 1 280 ? 3.604 -15.648 14.273 1 92.38 280 GLY A O 1
ATOM 2083 N N . GLY A 1 281 ? 4.918 -15.109 15.922 1 95.25 281 GLY A N 1
ATOM 2084 C CA . GLY A 1 281 ? 4.785 -13.68 15.68 1 95.25 281 GLY A CA 1
ATOM 2085 C C . GLY A 1 281 ? 5.84 -13.141 14.734 1 95.25 281 GLY A C 1
ATOM 2086 O O . GLY A 1 281 ? 5.926 -11.93 14.516 1 95.25 281 GLY A O 1
ATOM 2087 N N . GLU A 1 282 ? 6.551 -14.102 14.086 1 98.25 282 GLU A N 1
ATOM 2088 C CA . GLU A 1 282 ? 7.633 -13.695 13.195 1 98.25 282 GLU A CA 1
ATOM 2089 C C . GLU A 1 282 ? 7.391 -14.203 11.773 1 98.25 282 GLU A C 1
ATOM 2091 O O . GLU A 1 282 ? 6.77 -15.25 11.578 1 98.25 282 GLU A O 1
ATOM 2096 N N . MET A 1 283 ? 7.895 -13.422 10.867 1 98.75 283 MET A N 1
ATOM 2097 C CA . MET A 1 283 ? 7.824 -13.781 9.453 1 98.75 283 MET A CA 1
ATOM 2098 C C . MET A 1 283 ? 9.219 -13.789 8.82 1 98.75 283 MET A C 1
ATOM 2100 O O . MET A 1 283 ? 10.031 -12.914 9.109 1 98.75 283 MET A O 1
ATOM 2104 N N . THR A 1 284 ? 9.469 -14.781 8.047 1 98.88 284 THR A N 1
ATOM 2105 C CA . THR A 1 284 ? 10.641 -14.805 7.18 1 98.88 284 THR A CA 1
ATOM 2106 C C . THR A 1 284 ? 10.25 -14.602 5.723 1 98.88 284 THR A C 1
ATOM 2108 O O . THR A 1 284 ? 9.367 -15.297 5.211 1 98.88 284 THR A O 1
ATOM 2111 N N . LEU A 1 285 ? 10.812 -13.617 5.102 1 98.88 285 LEU A N 1
ATOM 2112 C CA . LEU A 1 285 ? 10.555 -13.328 3.695 1 98.88 285 LEU A CA 1
ATOM 2113 C C . LEU A 1 285 ? 11.812 -13.516 2.863 1 98.88 285 LEU A C 1
ATOM 2115 O O . LEU A 1 285 ? 12.867 -12.953 3.184 1 98.88 285 LEU A O 1
ATOM 2119 N N . ARG A 1 286 ? 11.703 -14.344 1.882 1 98.81 286 ARG A N 1
ATOM 2120 C CA . ARG A 1 286 ? 12.742 -14.547 0.878 1 98.81 286 ARG A CA 1
ATOM 2121 C C . ARG A 1 286 ? 12.281 -14.062 -0.493 1 98.81 286 ARG A C 1
ATOM 2123 O O . ARG A 1 286 ? 11.156 -14.336 -0.912 1 98.81 286 ARG A O 1
ATOM 2130 N N . ALA A 1 287 ? 13.102 -13.266 -1.145 1 98.5 287 ALA A N 1
ATOM 2131 C CA . ALA A 1 287 ? 12.789 -12.805 -2.494 1 98.5 287 ALA A CA 1
ATOM 2132 C C . ALA A 1 287 ? 14.039 -12.789 -3.371 1 98.5 287 ALA A C 1
ATOM 2134 O O . ALA A 1 287 ? 15.156 -12.641 -2.869 1 98.5 287 ALA A O 1
ATOM 2135 N N . SER A 1 288 ? 13.82 -13 -4.672 1 97.12 288 SER A N 1
ATOM 2136 C CA . SER A 1 288 ? 14.945 -13.039 -5.598 1 97.12 288 SER A CA 1
ATOM 2137 C C . SER A 1 288 ? 14.578 -12.43 -6.945 1 97.12 288 SER A C 1
ATOM 2139 O O . SER A 1 288 ? 13.398 -12.344 -7.289 1 97.12 288 SER A O 1
ATOM 2141 N N . VAL A 1 289 ? 15.508 -11.906 -7.578 1 95.75 289 VAL A N 1
ATOM 2142 C CA . VAL A 1 289 ? 15.438 -11.422 -8.953 1 95.75 289 VAL A CA 1
ATOM 2143 C C . VAL A 1 289 ? 16.516 -12.109 -9.797 1 95.75 289 VAL A C 1
ATOM 2145 O O . VAL A 1 289 ? 17.688 -12.141 -9.422 1 95.75 289 VAL A O 1
ATOM 2148 N N . LEU A 1 290 ? 16.031 -12.703 -10.875 1 92.06 290 LEU A N 1
ATOM 2149 C CA . LEU A 1 290 ? 16.938 -13.43 -11.75 1 92.06 290 LEU A CA 1
ATOM 2150 C C . LEU A 1 290 ? 16.984 -12.797 -13.141 1 92.06 290 LEU A C 1
ATOM 2152 O O . LEU A 1 290 ? 16.047 -12.102 -13.539 1 92.06 290 LEU A O 1
ATOM 2156 N N . ASP A 1 291 ? 18.062 -12.906 -13.805 1 85.44 291 ASP A N 1
ATOM 2157 C CA . ASP A 1 291 ? 18.094 -12.523 -15.211 1 85.44 291 ASP A CA 1
ATOM 2158 C C . ASP A 1 291 ? 17.719 -13.703 -16.109 1 85.44 291 ASP A C 1
ATOM 2160 O O . ASP A 1 291 ? 17.672 -14.852 -15.648 1 85.44 291 ASP A O 1
ATOM 2164 N N . GLU A 1 292 ? 17.422 -13.414 -17.312 1 74.88 292 GLU A N 1
ATOM 2165 C CA . GLU A 1 292 ? 16.938 -14.438 -18.234 1 74.88 292 GLU A CA 1
ATOM 2166 C C . GLU A 1 292 ? 18.031 -15.469 -18.547 1 74.88 292 GLU A C 1
ATOM 2168 O O . GLU A 1 292 ? 17.734 -16.656 -18.734 1 74.88 292 GLU A O 1
ATOM 2173 N N . ALA A 1 293 ? 19.188 -14.906 -18.5 1 68.62 293 ALA A N 1
ATOM 2174 C CA . ALA A 1 293 ? 20.297 -15.797 -18.875 1 68.62 293 ALA A CA 1
ATOM 2175 C C . ALA A 1 293 ? 20.781 -16.594 -17.656 1 68.62 293 ALA A C 1
ATOM 2177 O O . ALA A 1 293 ? 21.594 -17.516 -17.812 1 68.62 293 ALA A O 1
ATOM 2178 N N . GLY A 1 294 ? 20.125 -16.359 -16.594 1 64.38 294 GLY A N 1
ATOM 2179 C CA . GLY A 1 294 ? 20.516 -17.062 -15.367 1 64.38 294 GLY A CA 1
ATOM 2180 C C . GLY A 1 294 ? 21.828 -16.562 -14.789 1 64.38 294 GLY A C 1
ATOM 2181 O O . GLY A 1 294 ? 22.25 -17.016 -13.719 1 64.38 294 GLY A O 1
ATOM 2182 N N . ALA A 1 295 ? 22.453 -15.688 -15.367 1 67.75 295 ALA A N 1
ATOM 2183 C CA . ALA A 1 295 ? 23.766 -15.227 -14.914 1 67.75 295 ALA A CA 1
ATOM 2184 C C . ALA A 1 295 ? 23.625 -14.281 -13.727 1 67.75 295 ALA A C 1
ATOM 2186 O O . ALA A 1 295 ? 24.406 -14.367 -12.766 1 67.75 295 ALA A O 1
ATOM 2187 N N . GLY A 1 296 ? 22.672 -13.555 -13.797 1 83.88 296 GLY A N 1
ATOM 2188 C CA . GLY A 1 296 ? 22.469 -12.672 -12.664 1 83.88 296 GLY A CA 1
ATOM 2189 C C . GLY A 1 296 ? 21.406 -13.172 -11.695 1 83.88 296 GLY A C 1
ATOM 2190 O O . GLY A 1 296 ? 20.328 -13.609 -12.117 1 83.88 296 GLY A O 1
ATOM 2191 N N . PHE A 1 297 ? 21.781 -13.359 -10.508 1 91.31 297 PHE A N 1
ATOM 2192 C CA . PHE A 1 297 ? 20.906 -13.852 -9.438 1 91.31 297 PHE A CA 1
ATOM 2193 C C . PHE A 1 297 ? 21.125 -13.055 -8.164 1 91.31 297 PHE A C 1
ATOM 2195 O O . PHE A 1 297 ? 22.234 -13.031 -7.617 1 91.31 297 PHE A O 1
ATOM 2202 N N . ILE A 1 298 ? 20.062 -12.312 -7.773 1 95.69 298 ILE A N 1
ATOM 2203 C CA . ILE A 1 298 ? 20.078 -11.578 -6.512 1 95.69 298 ILE A CA 1
ATOM 2204 C C . ILE A 1 298 ? 19.016 -12.141 -5.574 1 95.69 298 ILE A C 1
ATOM 2206 O O . ILE A 1 298 ? 17.875 -12.336 -5.973 1 95.69 298 ILE A O 1
ATOM 2210 N N . GLU A 1 299 ? 19.422 -12.469 -4.363 1 96.81 299 GLU A N 1
ATOM 2211 C CA . GLU A 1 299 ? 18.484 -12.977 -3.369 1 96.81 299 GLU A CA 1
ATOM 2212 C C . GLU A 1 299 ? 18.656 -12.258 -2.033 1 96.81 299 GLU A C 1
ATOM 2214 O O . GLU A 1 299 ? 19.781 -11.953 -1.624 1 96.81 299 GLU A O 1
ATOM 2219 N N . VAL A 1 300 ? 17.562 -11.984 -1.367 1 98.38 300 VAL A N 1
ATOM 2220 C CA . VAL A 1 300 ? 17.531 -11.344 -0.056 1 98.38 300 VAL A CA 1
ATOM 2221 C C . VAL A 1 300 ? 16.609 -12.133 0.875 1 98.38 300 VAL A C 1
ATOM 2223 O O . VAL A 1 300 ? 15.539 -12.586 0.462 1 98.38 300 VAL A O 1
ATOM 2226 N N . VAL A 1 301 ? 17.031 -12.391 2.084 1 98.56 301 VAL A N 1
ATOM 2227 C CA . VAL A 1 301 ? 16.219 -12.977 3.137 1 98.56 301 VAL A CA 1
ATOM 2228 C C . VAL A 1 301 ? 16.219 -12.078 4.367 1 98.56 301 VAL A C 1
ATOM 2230 O O . VAL A 1 301 ? 17.281 -11.633 4.82 1 98.56 301 VAL A O 1
ATOM 2233 N N . ARG A 1 302 ? 15.031 -11.758 4.852 1 98.69 302 ARG A N 1
ATOM 2234 C CA . ARG A 1 302 ? 14.906 -10.969 6.074 1 98.69 302 ARG A CA 1
ATOM 2235 C C . ARG A 1 302 ? 13.805 -11.531 6.969 1 98.69 302 ARG A C 1
ATOM 2237 O O . ARG A 1 302 ? 12.891 -12.211 6.492 1 98.69 302 ARG A O 1
ATOM 2244 N N . ARG A 1 303 ? 13.945 -11.242 8.188 1 98.62 303 ARG A N 1
ATOM 2245 C CA . ARG A 1 303 ? 12.938 -11.562 9.188 1 98.62 303 ARG A CA 1
ATOM 2246 C C . ARG A 1 303 ? 12.375 -10.297 9.828 1 98.62 303 ARG A C 1
ATOM 2248 O O . ARG A 1 303 ? 13.062 -9.273 9.898 1 98.62 303 ARG A O 1
ATOM 2255 N N . GLY A 1 304 ? 11.117 -10.32 10.242 1 98.38 304 GLY A N 1
ATOM 2256 C CA . GLY A 1 304 ? 10.461 -9.219 10.93 1 98.38 304 GLY A CA 1
ATOM 2257 C C . GLY A 1 304 ? 9.148 -9.617 11.57 1 98.38 304 GLY A C 1
ATOM 2258 O O . GLY A 1 304 ? 8.734 -10.773 11.484 1 98.38 304 GLY A O 1
ATOM 2259 N N . PRO A 1 305 ? 8.555 -8.672 12.32 1 98 305 PRO A N 1
ATOM 2260 C CA . PRO A 1 305 ? 7.242 -8.961 12.914 1 98 305 PRO A CA 1
ATOM 2261 C C . PRO A 1 305 ? 6.188 -9.32 11.875 1 98 305 PRO A C 1
ATOM 2263 O O . PRO A 1 305 ? 6.086 -8.648 10.844 1 98 305 PRO A O 1
ATOM 2266 N N . ALA A 1 306 ? 5.41 -10.391 12.148 1 98.12 306 ALA A N 1
ATOM 2267 C CA . ALA A 1 306 ? 4.434 -10.898 11.188 1 98.12 306 ALA A CA 1
ATOM 2268 C C . ALA A 1 306 ? 3.312 -9.891 10.953 1 98.12 306 ALA A C 1
ATOM 2270 O O . ALA A 1 306 ? 2.689 -9.875 9.891 1 98.12 306 ALA A O 1
ATOM 2271 N N . ASP A 1 307 ? 3.074 -9.047 11.922 1 97.44 307 ASP A N 1
ATOM 2272 C CA . ASP A 1 307 ? 1.913 -8.164 11.852 1 97.44 307 ASP A CA 1
ATOM 2273 C C . ASP A 1 307 ? 2.254 -6.863 11.133 1 97.44 307 ASP A C 1
ATOM 2275 O O . ASP A 1 307 ? 1.444 -5.934 11.102 1 97.44 307 ASP A O 1
ATOM 2279 N N . ARG A 1 308 ? 3.434 -6.762 10.547 1 97.75 308 ARG A N 1
ATOM 2280 C CA . ARG A 1 308 ? 3.844 -5.645 9.703 1 97.75 308 ARG A CA 1
ATOM 2281 C C . ARG A 1 308 ? 4.438 -6.141 8.391 1 97.75 308 ARG A C 1
ATOM 2283 O O . ARG A 1 308 ? 5.578 -5.816 8.055 1 97.75 308 ARG A O 1
ATOM 2290 N N . PRO A 1 309 ? 3.648 -6.852 7.676 1 98.56 309 PRO A N 1
ATOM 2291 C CA . PRO A 1 309 ? 4.172 -7.562 6.508 1 98.56 309 PRO A CA 1
ATOM 2292 C C . PRO A 1 309 ? 4.664 -6.621 5.41 1 98.56 309 PRO A C 1
ATOM 2294 O O . PRO A 1 309 ? 5.66 -6.91 4.746 1 98.56 309 PRO A O 1
ATOM 2297 N N . ARG A 1 310 ? 4.035 -5.5 5.215 1 98.38 310 ARG A N 1
ATOM 2298 C CA . ARG A 1 310 ? 4.422 -4.598 4.137 1 98.38 310 ARG A CA 1
ATOM 2299 C C . ARG A 1 310 ? 5.75 -3.914 4.449 1 98.38 310 ARG A C 1
ATOM 2301 O O . ARG A 1 310 ? 6.527 -3.615 3.541 1 98.38 310 ARG A O 1
ATOM 2308 N N . GLU A 1 311 ? 5.977 -3.572 5.742 1 98 311 GLU A N 1
ATOM 2309 C CA . GLU A 1 311 ? 7.277 -3.025 6.125 1 98 311 GLU A CA 1
ATOM 2310 C C . GLU A 1 311 ? 8.406 -3.998 5.793 1 98 311 GLU A C 1
ATOM 2312 O O . GLU A 1 311 ? 9.453 -3.592 5.289 1 98 311 GLU A O 1
ATOM 2317 N N . LEU A 1 312 ? 8.18 -5.301 6.113 1 98.62 312 LEU A N 1
ATOM 2318 C CA . LEU A 1 312 ? 9.164 -6.324 5.785 1 98.62 312 LEU A CA 1
ATOM 2319 C C . LEU A 1 312 ? 9.352 -6.438 4.273 1 98.62 312 LEU A C 1
ATOM 2321 O O . LEU A 1 312 ? 10.484 -6.516 3.789 1 98.62 312 LEU A O 1
ATOM 2325 N N . GLY A 1 313 ? 8.25 -6.449 3.52 1 98.62 313 GLY A N 1
ATOM 2326 C CA . GLY A 1 313 ? 8.328 -6.473 2.068 1 98.62 313 GLY A CA 1
ATOM 2327 C C . GLY A 1 313 ? 9.094 -5.293 1.494 1 98.62 313 GLY A C 1
ATOM 2328 O O . GLY A 1 313 ? 9.898 -5.457 0.572 1 98.62 313 GLY A O 1
ATOM 2329 N N . ARG A 1 314 ? 8.805 -4.129 1.996 1 98 314 ARG A N 1
ATOM 2330 C CA . ARG A 1 314 ? 9.508 -2.93 1.553 1 98 314 ARG A CA 1
ATOM 2331 C C . ARG A 1 314 ? 11.008 -3.043 1.808 1 98 314 ARG A C 1
ATOM 2333 O O . ARG A 1 314 ? 11.812 -2.723 0.936 1 98 314 ARG A O 1
ATOM 2340 N N . ALA A 1 315 ? 11.383 -3.494 3.012 1 97.88 315 ALA A N 1
ATOM 2341 C CA . ALA A 1 315 ? 12.797 -3.648 3.359 1 97.88 315 ALA A CA 1
ATOM 2342 C C . ALA A 1 315 ? 13.5 -4.598 2.393 1 97.88 315 ALA A C 1
ATOM 2344 O O . ALA A 1 315 ? 14.586 -4.297 1.899 1 97.88 315 ALA A O 1
ATOM 2345 N N . VAL A 1 316 ? 12.875 -5.688 2.086 1 98.62 316 VAL A N 1
ATOM 2346 C CA . VAL A 1 316 ? 13.438 -6.688 1.181 1 98.62 316 VAL A CA 1
ATOM 2347 C C . VAL A 1 316 ? 13.523 -6.113 -0.231 1 98.62 316 VAL A C 1
ATOM 2349 O O . VAL A 1 316 ? 14.547 -6.262 -0.907 1 98.62 316 VAL A O 1
ATOM 2352 N N . GLY A 1 317 ? 12.43 -5.5 -0.721 1 97.5 317 GLY A N 1
ATOM 2353 C CA . GLY A 1 317 ? 12.438 -4.871 -2.031 1 97.5 317 GLY A CA 1
ATOM 2354 C C . GLY A 1 317 ? 13.547 -3.846 -2.191 1 97.5 317 GLY A C 1
ATOM 2355 O O . GLY A 1 317 ? 14.25 -3.84 -3.203 1 97.5 317 GLY A O 1
ATOM 2356 N N . MET A 1 318 ? 13.742 -3.004 -1.171 1 96.5 318 MET A N 1
ATOM 2357 C CA . MET A 1 318 ? 14.766 -1.966 -1.21 1 96.5 318 MET A CA 1
ATOM 2358 C C . MET A 1 318 ? 16.156 -2.582 -1.243 1 96.5 318 MET A C 1
ATOM 2360 O O . MET A 1 318 ? 17.047 -2.088 -1.943 1 96.5 318 MET A O 1
ATOM 2364 N N . GLU A 1 319 ? 16.375 -3.615 -0.466 1 97.69 319 GLU A N 1
ATOM 2365 C CA . GLU A 1 319 ? 17.672 -4.285 -0.471 1 97.69 319 GLU A CA 1
ATOM 2366 C C . GLU A 1 319 ? 17.953 -4.93 -1.825 1 97.69 319 GLU A C 1
ATOM 2368 O O . GLU A 1 319 ? 19.094 -4.918 -2.299 1 97.69 319 GLU A O 1
ATOM 2373 N N . LEU A 1 320 ? 16.953 -5.512 -2.475 1 97.62 320 LEU A N 1
ATOM 2374 C CA . LEU A 1 320 ? 17.109 -6.043 -3.822 1 97.62 320 LEU A CA 1
ATOM 2375 C C . LEU A 1 320 ? 17.547 -4.949 -4.793 1 97.62 320 LEU A C 1
ATOM 2377 O O . LEU A 1 320 ? 18.438 -5.16 -5.621 1 97.62 320 LEU A O 1
ATOM 2381 N N . LEU A 1 321 ? 16.938 -3.771 -4.66 1 95.69 321 LEU A N 1
ATOM 2382 C CA . LEU A 1 321 ? 17.297 -2.646 -5.516 1 95.69 321 LEU A CA 1
ATOM 2383 C C . LEU A 1 321 ? 18.75 -2.227 -5.273 1 95.69 321 LEU A C 1
ATOM 2385 O O . LEU A 1 321 ? 19.484 -1.969 -6.223 1 95.69 321 LEU A O 1
ATOM 2389 N N . ASP A 1 322 ? 19.125 -2.205 -4.016 1 95 322 ASP A N 1
ATOM 2390 C CA . ASP A 1 322 ? 20.5 -1.852 -3.652 1 95 322 ASP A CA 1
ATOM 2391 C C . ASP A 1 322 ? 21.5 -2.82 -4.277 1 95 322 ASP A C 1
ATOM 2393 O O . ASP A 1 322 ? 22.625 -2.439 -4.586 1 95 322 ASP A O 1
ATOM 2397 N N . LYS A 1 323 ? 21.062 -4.023 -4.496 1 95.69 323 LYS A N 1
ATOM 2398 C CA . LYS A 1 323 ? 21.953 -5.062 -5.016 1 95.69 323 LYS A CA 1
ATOM 2399 C C . LYS A 1 323 ? 21.891 -5.121 -6.539 1 95.69 323 LYS A C 1
ATOM 2401 O O . LYS A 1 323 ? 22.5 -6 -7.156 1 95.69 323 LYS A O 1
ATOM 2406 N N . GLY A 1 324 ? 21.078 -4.254 -7.184 1 93.06 324 GLY A N 1
ATOM 2407 C CA . GLY A 1 324 ? 21.141 -4.125 -8.633 1 93.06 324 GLY A CA 1
ATOM 2408 C C . GLY A 1 324 ? 19.953 -4.734 -9.336 1 93.06 324 GLY A C 1
ATOM 2409 O O . GLY A 1 324 ? 19.969 -4.945 -10.555 1 93.06 324 GLY A O 1
ATOM 2410 N N . ALA A 1 325 ? 18.859 -5 -8.625 1 94.25 325 ALA A N 1
ATOM 2411 C CA . ALA A 1 325 ? 17.688 -5.66 -9.195 1 94.25 325 ALA A CA 1
ATOM 2412 C C . ALA A 1 325 ? 17.062 -4.805 -10.289 1 94.25 325 ALA A C 1
ATOM 2414 O O . ALA A 1 325 ? 16.516 -5.336 -11.266 1 94.25 325 ALA A O 1
ATOM 2415 N N . ALA A 1 326 ? 17.109 -3.527 -10.188 1 91.12 326 ALA A N 1
ATOM 2416 C CA . ALA A 1 326 ? 16.5 -2.625 -11.148 1 91.12 326 ALA A CA 1
ATOM 2417 C C . ALA A 1 326 ? 17.047 -2.852 -12.555 1 91.12 326 ALA A C 1
ATOM 2419 O O . ALA A 1 326 ? 16.312 -2.834 -13.531 1 91.12 326 ALA A O 1
ATOM 2420 N N . GLU A 1 327 ? 18.312 -3.041 -12.68 1 89.25 327 GLU A N 1
ATOM 2421 C CA . GLU A 1 327 ? 18.953 -3.262 -13.969 1 89.25 327 GLU A CA 1
ATOM 2422 C C . GLU A 1 327 ? 18.484 -4.57 -14.602 1 89.25 327 GLU A C 1
ATOM 2424 O O . GLU A 1 327 ? 18.25 -4.629 -15.812 1 89.25 327 GLU A O 1
ATOM 2429 N N . ILE A 1 328 ? 18.359 -5.551 -13.781 1 89.19 328 ILE A N 1
ATOM 2430 C CA . ILE A 1 328 ? 17.922 -6.848 -14.281 1 89.19 328 ILE A CA 1
ATOM 2431 C C . ILE A 1 328 ? 16.5 -6.746 -14.805 1 89.19 328 ILE A C 1
ATOM 2433 O O . ILE A 1 328 ? 16.188 -7.238 -15.898 1 89.19 328 ILE A O 1
ATOM 2437 N N . ILE A 1 329 ? 15.656 -6.086 -14.07 1 88.31 329 ILE A N 1
ATOM 2438 C CA . ILE A 1 329 ? 14.242 -5.949 -14.414 1 88.31 329 ILE A CA 1
ATOM 2439 C C . ILE A 1 329 ? 14.102 -5.121 -15.695 1 88.31 329 ILE A C 1
ATOM 2441 O O . ILE A 1 329 ? 13.289 -5.441 -16.562 1 88.31 329 ILE A O 1
ATOM 2445 N N . ALA A 1 330 ? 14.891 -4.086 -15.844 1 84.06 330 ALA A N 1
ATOM 2446 C CA . ALA A 1 330 ? 14.828 -3.207 -17.016 1 84.06 330 ALA A CA 1
ATOM 2447 C C . ALA A 1 330 ? 15.188 -3.963 -18.281 1 84.06 330 ALA A C 1
ATOM 2449 O O . ALA A 1 330 ? 14.641 -3.682 -19.359 1 84.06 330 ALA A O 1
ATOM 2450 N N . ARG A 1 331 ? 16 -4.91 -18.172 1 82.44 331 ARG A N 1
ATOM 2451 C CA . ARG A 1 331 ? 16.438 -5.68 -19.328 1 82.44 331 ARG A CA 1
ATOM 2452 C C . ARG A 1 331 ? 15.352 -6.629 -19.812 1 82.44 331 ARG A C 1
ATOM 2454 O O . ARG A 1 331 ? 15.375 -7.09 -20.953 1 82.44 331 ARG A O 1
ATOM 2461 N N . THR A 1 332 ? 14.469 -6.875 -18.922 1 76.38 332 THR A N 1
ATOM 2462 C CA . THR A 1 332 ? 13.445 -7.855 -19.266 1 76.38 332 THR A CA 1
ATOM 2463 C C . THR A 1 332 ? 12.148 -7.16 -19.672 1 76.38 332 THR A C 1
ATOM 2465 O O . THR A 1 332 ? 11.148 -7.82 -19.953 1 76.38 332 THR A O 1
ATOM 2468 N N . ARG A 1 333 ? 12.172 -5.805 -19.562 1 69.38 333 ARG A N 1
ATOM 2469 C CA . ARG A 1 333 ? 10.992 -5.066 -19.984 1 69.38 333 ARG A CA 1
ATOM 2470 C C . ARG A 1 333 ? 10.805 -5.152 -21.484 1 69.38 333 ARG A C 1
ATOM 2472 O O . ARG A 1 333 ? 11.758 -4.992 -22.25 1 69.38 333 ARG A O 1
ATOM 2479 N N . PRO A 1 334 ? 9.602 -5.676 -21.828 1 59.69 334 PRO A N 1
ATOM 2480 C CA . PRO A 1 334 ? 9.383 -5.758 -23.266 1 59.69 334 PRO A CA 1
ATOM 2481 C C . PRO A 1 334 ? 9.547 -4.406 -23.969 1 59.69 334 PRO A C 1
ATOM 2483 O O . PRO A 1 334 ? 9.305 -3.361 -23.359 1 59.69 334 PRO A O 1
ATOM 2486 N N . ASP A 1 335 ? 10.352 -4.215 -25.047 1 52.09 335 ASP A N 1
ATOM 2487 C CA . ASP A 1 335 ? 10.422 -3.014 -25.875 1 52.09 335 ASP A CA 1
ATOM 2488 C C . ASP A 1 335 ? 9.031 -2.42 -26.094 1 52.09 335 ASP A C 1
ATOM 2490 O O . ASP A 1 335 ? 8.086 -3.145 -26.406 1 52.09 335 ASP A O 1
ATOM 2494 N N . GLU A 1 336 ? 8.695 -1.237 -25.344 1 42.22 336 GLU A N 1
ATOM 2495 C CA . GLU A 1 336 ? 7.453 -0.558 -25.688 1 42.22 336 GLU A CA 1
ATOM 2496 C C . GLU A 1 336 ? 7.336 -0.376 -27.203 1 42.22 336 GLU A C 1
ATOM 2498 O O . GLU A 1 336 ? 8.344 -0.2 -27.891 1 42.22 336 GLU A O 1
ATOM 2503 N N . MET B 1 1 ? -35.188 -17.188 33 1 24.36 1 MET B N 1
ATOM 2504 C CA . MET B 1 1 ? -34.656 -15.844 32.781 1 24.36 1 MET B CA 1
ATOM 2505 C C . MET B 1 1 ? -34.438 -15.609 31.281 1 24.36 1 MET B C 1
ATOM 2507 O O . MET B 1 1 ? -33.656 -16.328 30.656 1 24.36 1 MET B O 1
ATOM 2511 N N . SER B 1 2 ? -35.375 -15.016 30.516 1 24.91 2 SER B N 1
ATOM 2512 C CA . SER B 1 2 ? -35.656 -14.992 29.078 1 24.91 2 SER B CA 1
ATOM 2513 C C . SER B 1 2 ? -34.625 -14.164 28.328 1 24.91 2 SER B C 1
ATOM 2515 O O . SER B 1 2 ? -34.344 -13.016 28.703 1 24.91 2 SER B O 1
ATOM 2517 N N . ILE B 1 3 ? -33.594 -14.703 27.703 1 25.31 3 ILE B N 1
ATOM 2518 C CA . ILE B 1 3 ? -32.469 -14.094 26.984 1 25.31 3 ILE B CA 1
ATOM 2519 C C . ILE B 1 3 ? -33 -13.195 25.875 1 25.3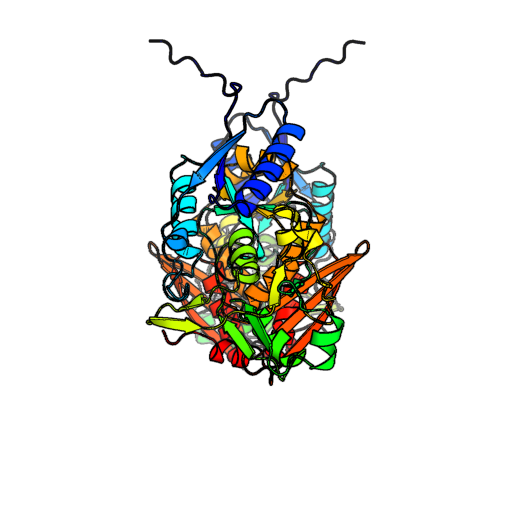1 3 ILE B C 1
ATOM 2521 O O . ILE B 1 3 ? -33.562 -13.688 24.891 1 25.31 3 ILE B O 1
ATOM 2525 N N . ARG B 1 4 ? -33.562 -12.016 26.188 1 28.83 4 ARG B N 1
ATOM 2526 C CA . ARG B 1 4 ? -34.125 -11.094 25.203 1 28.83 4 ARG B CA 1
ATOM 2527 C C . ARG B 1 4 ? -33.156 -10.82 24.078 1 28.83 4 ARG B C 1
ATOM 2529 O O . ARG B 1 4 ? -31.984 -10.492 24.328 1 28.83 4 ARG B O 1
ATOM 2536 N N . SER B 1 5 ? -33.25 -11.352 22.906 1 30.06 5 SER B N 1
ATOM 2537 C CA . SER B 1 5 ? -32.594 -11.211 21.625 1 30.06 5 SER B CA 1
ATOM 2538 C C . SER B 1 5 ? -32.438 -9.742 21.234 1 30.06 5 SER B C 1
ATOM 2540 O O . SER B 1 5 ? -33.438 -9.047 21.031 1 30.06 5 SER B O 1
ATOM 2542 N N . LYS B 1 6 ? -31.516 -8.984 21.906 1 33.12 6 LYS B N 1
ATOM 2543 C CA . LYS B 1 6 ? -31.359 -7.547 21.703 1 33.12 6 LYS B CA 1
ATOM 2544 C C . LYS B 1 6 ? -31.344 -7.191 20.219 1 33.12 6 LYS B C 1
ATOM 2546 O O . LYS B 1 6 ? -30.562 -7.762 19.453 1 33.12 6 LYS B O 1
ATOM 2551 N N . ASN B 1 7 ? -32.375 -6.852 19.609 1 33.72 7 ASN B N 1
ATOM 2552 C CA . ASN B 1 7 ? -32.562 -6.336 18.266 1 33.72 7 ASN B CA 1
ATOM 2553 C C . ASN B 1 7 ? -31.5 -5.312 17.891 1 33.72 7 ASN B C 1
ATOM 2555 O O . ASN B 1 7 ? -31.375 -4.273 18.547 1 33.72 7 ASN B O 1
ATOM 2559 N N . PRO B 1 8 ? -30.375 -5.551 17.266 1 37.88 8 PRO B N 1
ATOM 2560 C CA . PRO B 1 8 ? -29.219 -4.691 17.047 1 37.88 8 PRO B CA 1
ATOM 2561 C C . PRO B 1 8 ? -29.578 -3.326 16.469 1 37.88 8 PRO B C 1
ATOM 2563 O O . PRO B 1 8 ? -28.703 -2.561 16.078 1 37.88 8 PRO B O 1
ATOM 2566 N N . GLY B 1 9 ? -30.75 -3.084 16.062 1 37.97 9 GLY B N 1
ATOM 2567 C CA . GLY B 1 9 ? -31.156 -1.772 15.594 1 37.97 9 GLY B CA 1
ATOM 2568 C C . GLY B 1 9 ? -30.906 -0.669 16.594 1 37.97 9 GLY B C 1
ATOM 2569 O O . GLY B 1 9 ? -31.266 0.487 16.359 1 37.97 9 GLY B O 1
ATOM 2570 N N . SER B 1 10 ? -31.125 -0.858 17.828 1 41.22 10 SER B N 1
ATOM 2571 C CA . SER B 1 10 ? -31.078 0.211 18.812 1 41.22 10 SER B CA 1
ATOM 2572 C C . SER B 1 10 ? -29.859 1.106 18.609 1 41.22 10 SER B C 1
ATOM 2574 O O . SER B 1 10 ? -28.906 0.724 17.922 1 41.22 10 SER B O 1
ATOM 2576 N N . GLY B 1 11 ? -29.797 2.443 19.062 1 51.97 11 GLY B N 1
ATOM 2577 C CA . GLY B 1 11 ? -29.016 3.666 18.906 1 51.97 11 GLY B CA 1
ATOM 2578 C C . GLY B 1 11 ? -27.516 3.445 19.016 1 51.97 11 GLY B C 1
ATOM 2579 O O . GLY B 1 11 ? -26.938 3.646 20.094 1 51.97 11 GLY B O 1
ATOM 2580 N N . GLN B 1 12 ? -26.938 2.664 18.25 1 73.12 12 GLN B N 1
ATOM 2581 C CA . GLN B 1 12 ? -25.516 2.371 18.359 1 73.12 12 GLN B CA 1
ATOM 2582 C C . GLN B 1 12 ? -24.688 3.654 18.438 1 73.12 12 GLN B C 1
ATOM 2584 O O . GLN B 1 12 ? -24.875 4.562 17.625 1 73.12 12 GLN B O 1
ATOM 2589 N N . VAL B 1 13 ? -24.188 3.951 19.594 1 89.44 13 VAL B N 1
ATOM 2590 C CA . VAL B 1 13 ? -23.328 5.094 19.891 1 89.44 13 VAL B CA 1
ATOM 2591 C C . VAL B 1 13 ? -21.938 4.859 19.297 1 89.44 13 VAL B C 1
ATOM 2593 O O . VAL B 1 13 ? -21.359 3.785 19.469 1 89.44 13 VAL B O 1
ATOM 2596 N N . LEU B 1 14 ? -21.609 5.727 18.438 1 95.62 14 LEU B N 1
ATOM 2597 C CA . LEU B 1 14 ? -20.234 5.738 17.922 1 95.62 14 LEU B CA 1
ATOM 2598 C C . LEU B 1 14 ? -19.359 6.68 18.75 1 95.62 14 LEU B C 1
ATOM 2600 O O . LEU B 1 14 ? -19.531 7.898 18.703 1 95.62 14 LEU B O 1
ATOM 2604 N N . ARG B 1 15 ? -18.469 6.117 19.5 1 96.5 15 ARG B N 1
ATOM 2605 C CA . ARG B 1 15 ? -17.547 6.906 20.312 1 96.5 15 ARG B CA 1
ATOM 2606 C C . ARG B 1 15 ? -16.266 7.219 19.547 1 96.5 15 ARG B C 1
ATOM 2608 O O . ARG B 1 15 ? -15.602 6.312 19.047 1 96.5 15 ARG B O 1
ATOM 2615 N N . ILE B 1 16 ? -15.953 8.547 19.453 1 96.69 16 ILE B N 1
ATOM 2616 C CA . ILE B 1 16 ? -14.758 9 18.75 1 96.69 16 ILE B CA 1
ATOM 2617 C C . ILE B 1 16 ? -13.758 9.594 19.75 1 96.69 16 ILE B C 1
ATOM 2619 O O . ILE B 1 16 ? -14.086 10.523 20.484 1 96.69 16 ILE B O 1
ATOM 2623 N N . GLY B 1 17 ? -12.555 9.039 19.75 1 94.5 17 GLY B N 1
ATOM 2624 C CA . GLY B 1 17 ? -11.5 9.547 20.609 1 94.5 17 GLY B CA 1
ATOM 2625 C C . GLY B 1 17 ? -10.742 10.703 20 1 94.5 17 GLY B C 1
ATOM 2626 O O . GLY B 1 17 ? -10.516 10.742 18.797 1 94.5 17 GLY B O 1
ATOM 2627 N N . THR B 1 18 ? -10.32 11.688 20.891 1 92.12 18 THR B N 1
ATOM 2628 C CA . THR B 1 18 ? -9.547 12.844 20.438 1 92.12 18 THR B CA 1
ATOM 2629 C C . THR B 1 18 ? -8.711 13.414 21.578 1 92.12 18 THR B C 1
ATOM 2631 O O . THR B 1 18 ? -8.969 13.117 22.75 1 92.12 18 THR B O 1
ATOM 2634 N N . ARG B 1 19 ? -7.711 14.156 21.156 1 86.12 19 ARG B N 1
ATOM 2635 C CA . ARG B 1 19 ? -7 14.953 22.156 1 86.12 19 ARG B CA 1
ATOM 2636 C C . ARG B 1 19 ? -7.863 16.109 22.641 1 86.12 19 ARG B C 1
ATOM 2638 O O . ARG B 1 19 ? -8.898 16.406 22.047 1 86.12 19 ARG B O 1
ATOM 2645 N N . LYS B 1 20 ? -7.367 16.828 23.703 1 86.31 20 LYS B N 1
ATOM 2646 C CA . LYS B 1 20 ? -8.164 17.859 24.359 1 86.31 20 LYS B CA 1
ATOM 2647 C C . LYS B 1 20 ? -7.895 19.234 23.766 1 86.31 20 LYS B C 1
ATOM 2649 O O . LYS B 1 20 ? -8.609 20.203 24.062 1 86.31 20 LYS B O 1
ATOM 2654 N N . SER B 1 21 ? -6.953 19.375 22.922 1 86.19 21 SER B N 1
ATOM 2655 C CA . SER B 1 21 ? -6.621 20.672 22.375 1 86.19 21 SER B CA 1
ATOM 2656 C C . SER B 1 21 ? -7.793 21.266 21.594 1 86.19 21 SER B C 1
ATOM 2658 O O . SER B 1 21 ? -8.617 20.531 21.047 1 86.19 21 SER B O 1
ATOM 2660 N N . ALA B 1 22 ? -7.824 22.609 21.578 1 88.56 22 ALA B N 1
ATOM 2661 C CA . ALA B 1 22 ? -8.891 23.312 20.859 1 88.56 22 ALA B CA 1
ATOM 2662 C C . ALA B 1 22 ? -8.961 22.875 19.406 1 88.56 22 ALA B C 1
ATOM 2664 O O . ALA B 1 22 ? -10.055 22.688 18.859 1 88.56 22 ALA B O 1
ATOM 2665 N N . MET B 1 23 ? -7.887 22.688 18.781 1 90.62 23 MET B N 1
ATOM 2666 C CA . MET B 1 23 ? -7.848 22.281 17.375 1 90.62 23 MET B CA 1
ATOM 2667 C C . MET B 1 23 ? -8.391 20.875 17.203 1 90.62 23 MET B C 1
ATOM 2669 O O . MET B 1 23 ? -9.18 20.609 16.297 1 90.62 23 MET B O 1
ATOM 2673 N N . ALA B 1 24 ? -7.949 19.953 18.016 1 91.19 24 ALA B N 1
ATOM 2674 C CA . ALA B 1 24 ? -8.398 18.562 17.938 1 91.19 24 ALA B CA 1
ATOM 2675 C C . ALA B 1 24 ? -9.906 18.469 18.125 1 91.19 24 ALA B C 1
ATOM 2677 O O . ALA B 1 24 ? -10.586 17.719 17.422 1 91.19 24 ALA B O 1
ATOM 2678 N N . LEU B 1 25 ? -10.352 19.234 19.078 1 92.69 25 LEU B N 1
ATOM 2679 C CA . LEU B 1 25 ? -11.781 19.219 19.359 1 92.69 25 LEU B CA 1
ATOM 2680 C C . LEU B 1 25 ? -12.562 19.781 18.172 1 92.69 25 LEU B C 1
ATOM 2682 O O . LEU B 1 25 ? -13.609 19.234 17.812 1 92.69 25 LEU B O 1
ATOM 2686 N N . ALA B 1 26 ? -12.07 20.859 17.594 1 93.31 26 ALA B N 1
ATOM 2687 C CA . ALA B 1 26 ? -12.711 21.422 16.422 1 93.31 26 ALA B CA 1
ATOM 2688 C C . ALA B 1 26 ? -12.781 20.406 15.289 1 93.31 26 ALA B C 1
ATOM 2690 O O . ALA B 1 26 ? -13.812 20.266 14.625 1 93.31 26 ALA B O 1
ATOM 2691 N N . GLN B 1 27 ? -11.742 19.672 15.031 1 95.31 27 GLN B N 1
ATOM 2692 C CA . GLN B 1 27 ? -11.672 18.641 14 1 95.31 27 GLN B CA 1
ATOM 2693 C C . GLN B 1 27 ? -12.625 17.5 14.305 1 95.31 27 GLN B C 1
ATOM 2695 O O . GLN B 1 27 ? -13.328 17.016 13.406 1 95.31 27 GLN B O 1
ATOM 2700 N N . THR B 1 28 ? -12.68 17.094 15.531 1 96 28 THR B N 1
ATOM 2701 C CA . THR B 1 28 ? -13.547 16 15.938 1 96 28 THR B CA 1
ATOM 2702 C C . THR B 1 28 ? -15.016 16.391 15.797 1 96 28 THR B C 1
ATOM 2704 O O . THR B 1 28 ? -15.844 15.578 15.391 1 96 28 THR B O 1
ATOM 2707 N N . ASP B 1 29 ? -15.258 17.609 16.172 1 95.62 29 ASP B N 1
ATOM 2708 C CA . ASP B 1 29 ? -16.625 18.125 16.031 1 95.62 29 ASP B CA 1
ATOM 2709 C C . ASP B 1 29 ? -17.062 18.094 14.562 1 95.62 29 ASP B C 1
ATOM 2711 O O . ASP B 1 29 ? -18.234 17.797 14.273 1 95.62 29 ASP B O 1
ATOM 2715 N N . GLU B 1 30 ? -16.172 18.438 13.711 1 96.62 30 GLU B N 1
ATOM 2716 C CA . GLU B 1 30 ? -16.469 18.375 12.289 1 96.62 30 GLU B CA 1
ATOM 2717 C C . GLU B 1 30 ? -16.781 16.953 11.852 1 96.62 30 GLU B C 1
ATOM 2719 O O . GLU B 1 30 ? -17.719 16.719 11.078 1 96.62 30 GLU B O 1
ATOM 2724 N N . VAL B 1 31 ? -16.047 15.945 12.289 1 97.88 31 VAL B N 1
ATOM 2725 C CA . VAL B 1 31 ? -16.297 14.539 12.016 1 97.88 31 VAL B CA 1
ATOM 2726 C C . VAL B 1 31 ? -17.688 14.156 12.516 1 97.88 31 VAL B C 1
ATOM 2728 O O . VAL B 1 31 ? -18.484 13.555 11.773 1 97.88 31 VAL B O 1
ATOM 2731 N N . ALA B 1 32 ? -17.969 14.547 13.773 1 96.75 32 ALA B N 1
ATOM 2732 C CA . ALA B 1 32 ? -19.25 14.234 14.375 1 96.75 32 ALA B CA 1
ATOM 2733 C C . ALA B 1 32 ? -20.406 14.859 13.578 1 96.75 32 ALA B C 1
ATOM 2735 O O . ALA B 1 32 ? -21.422 14.211 13.328 1 96.75 32 ALA B O 1
ATOM 2736 N N . ARG B 1 33 ? -20.234 16.094 13.234 1 96.94 33 ARG B N 1
ATOM 2737 C CA . ARG B 1 33 ? -21.25 16.797 12.461 1 96.94 33 ARG B CA 1
ATOM 2738 C C . ARG B 1 33 ? -21.547 16.062 11.156 1 96.94 33 ARG B C 1
ATOM 2740 O O . ARG B 1 33 ? -22.719 15.852 10.82 1 96.94 33 ARG B O 1
ATOM 2747 N N . LEU B 1 34 ? -20.516 15.664 10.406 1 97.69 34 LEU B N 1
ATOM 2748 C CA . LEU B 1 34 ? -20.672 14.984 9.125 1 97.69 34 LEU B CA 1
ATOM 2749 C C . LEU B 1 34 ? -21.328 13.625 9.312 1 97.69 34 LEU B C 1
ATOM 2751 O O . LEU B 1 34 ? -22.172 13.219 8.508 1 97.69 34 LEU B O 1
ATOM 2755 N N . LEU B 1 35 ? -20.953 12.914 10.344 1 96.88 35 LEU B N 1
ATOM 2756 C CA . LEU B 1 35 ? -21.547 11.609 10.625 1 96.88 35 LEU B CA 1
ATOM 2757 C C . LEU B 1 35 ? -23.047 11.742 10.922 1 96.88 35 LEU B C 1
ATOM 2759 O O . LEU B 1 35 ? -23.859 10.961 10.43 1 96.88 35 LEU B O 1
ATOM 2763 N N . ARG B 1 36 ? -23.406 12.727 11.703 1 95.12 36 ARG B N 1
ATOM 2764 C CA . ARG B 1 36 ? -24.812 12.961 12.047 1 95.12 36 ARG B CA 1
ATOM 2765 C C . ARG B 1 36 ? -25.625 13.359 10.812 1 95.12 36 ARG B C 1
ATOM 2767 O O . ARG B 1 36 ? -26.797 13 10.695 1 95.12 36 ARG B O 1
ATOM 2774 N N . ALA B 1 37 ? -24.984 14.125 9.969 1 96.19 37 ALA B N 1
ATOM 2775 C CA . ALA B 1 37 ? -25.641 14.516 8.727 1 96.19 37 ALA B CA 1
ATOM 2776 C C . ALA B 1 37 ? -25.906 13.305 7.84 1 96.19 37 ALA B C 1
ATOM 2778 O O . ALA B 1 37 ? -26.953 13.219 7.184 1 96.19 37 ALA B O 1
ATOM 2779 N N . ALA B 1 38 ? -25 12.391 7.801 1 93.94 38 ALA B N 1
ATOM 2780 C CA . ALA B 1 38 ? -25.109 11.203 6.957 1 93.94 38 ALA B CA 1
ATOM 2781 C C . ALA B 1 38 ? -26.062 10.18 7.555 1 93.94 38 ALA B C 1
ATOM 2783 O O . ALA B 1 38 ? -26.703 9.414 6.828 1 93.94 38 ALA B O 1
ATOM 2784 N N . ALA B 1 39 ? -26.141 10.117 8.836 1 92.44 39 ALA B N 1
ATOM 2785 C CA . ALA B 1 39 ? -27 9.188 9.562 1 92.44 39 ALA B CA 1
ATOM 2786 C C . ALA B 1 39 ? -27.609 9.852 10.797 1 92.44 39 ALA B C 1
ATOM 2788 O O . ALA B 1 39 ? -27.094 9.703 11.906 1 92.44 39 ALA B O 1
ATOM 2789 N N . PRO B 1 40 ? -28.734 10.383 10.617 1 90.31 40 PRO B N 1
ATOM 2790 C CA . PRO B 1 40 ? -29.328 11.188 11.68 1 90.31 40 PRO B CA 1
ATOM 2791 C C . PRO B 1 40 ? -29.656 10.367 12.922 1 90.31 40 PRO B C 1
ATOM 2793 O O . PRO B 1 40 ? -29.75 10.914 14.023 1 90.31 40 PRO B O 1
ATOM 2796 N N . GLU B 1 41 ? -29.781 9.102 12.742 1 90.44 41 GLU B N 1
ATOM 2797 C CA . GLU B 1 41 ? -30.125 8.242 13.875 1 90.44 41 GLU B CA 1
ATOM 2798 C C . GLU B 1 41 ? -28.891 7.848 14.672 1 90.44 41 GLU B C 1
ATOM 2800 O O . GLU B 1 41 ? -29.016 7.312 15.773 1 90.44 41 GLU B O 1
ATOM 2805 N N . LEU B 1 42 ? -27.781 8.156 14.188 1 90.62 42 LEU B N 1
ATOM 2806 C CA . LEU B 1 42 ? -26.531 7.766 14.828 1 90.62 42 LEU B CA 1
ATOM 2807 C C . LEU B 1 42 ? -26.188 8.711 15.969 1 90.62 42 LEU B C 1
ATOM 2809 O O . LEU B 1 42 ? -26.141 9.93 15.781 1 90.62 42 LEU B O 1
ATOM 2813 N N . ALA B 1 43 ? -26.062 8.156 17.172 1 93.94 43 ALA B N 1
ATOM 2814 C CA . ALA B 1 43 ? -25.484 8.922 18.281 1 93.94 43 ALA B CA 1
ATOM 2815 C C . ALA B 1 43 ? -23.969 8.93 18.219 1 93.94 43 ALA B C 1
ATOM 2817 O O . ALA B 1 43 ? -23.344 7.875 18.047 1 93.94 43 ALA B O 1
ATOM 2818 N N . VAL B 1 44 ? -23.359 10.148 18.297 1 95.44 44 VAL B N 1
ATOM 2819 C CA . VAL B 1 44 ? -21.906 10.281 18.25 1 95.44 44 VAL B CA 1
ATOM 2820 C C . VAL B 1 44 ? -21.406 10.922 19.547 1 95.44 44 VAL B C 1
ATOM 2822 O O . VAL B 1 44 ? -21.828 12.023 19.906 1 95.44 44 VAL B O 1
ATOM 2825 N N . ASP B 1 45 ? -20.531 10.195 20.266 1 95.31 45 ASP B N 1
ATOM 2826 C CA . ASP B 1 45 ? -19.938 10.688 21.5 1 95.31 45 ASP B CA 1
ATOM 2827 C C . ASP B 1 45 ? -18.453 10.992 21.312 1 95.31 45 ASP B C 1
ATOM 2829 O O . ASP B 1 45 ? -17.703 10.164 20.797 1 95.31 45 ASP B O 1
ATOM 2833 N N . VAL B 1 46 ? -18.078 12.172 21.781 1 95.12 46 VAL B N 1
ATOM 2834 C CA . VAL B 1 46 ? -16.672 12.562 21.719 1 95.12 46 VAL B CA 1
ATOM 2835 C C . VAL B 1 46 ? -15.992 12.266 23.062 1 95.12 46 VAL B C 1
ATOM 2837 O O . VAL B 1 46 ? -16.422 12.758 24.094 1 95.12 46 VAL B O 1
ATOM 2840 N N . VAL B 1 47 ? -14.945 11.422 22.984 1 93.38 47 VAL B N 1
ATOM 2841 C CA . VAL B 1 47 ? -14.203 11.047 24.188 1 93.38 47 VAL B CA 1
ATOM 2842 C C . VAL B 1 47 ? -12.836 11.719 24.172 1 93.38 47 VAL B C 1
ATOM 2844 O O . VAL B 1 47 ? -12.031 11.508 23.266 1 93.38 47 VAL B O 1
ATOM 2847 N N . LYS B 1 48 ? -12.609 12.484 25.188 1 91.25 48 LYS B N 1
ATOM 2848 C CA . LYS B 1 48 ? -11.367 13.25 25.281 1 91.25 48 LYS B CA 1
ATOM 2849 C C . LYS B 1 48 ? -10.297 12.477 26.047 1 91.25 48 LYS B C 1
ATOM 2851 O O . LYS B 1 48 ? -10.578 11.914 27.109 1 91.25 48 LYS B O 1
ATOM 2856 N N . PHE B 1 49 ? -9.148 12.336 25.438 1 82.94 49 PHE B N 1
ATOM 2857 C CA . PHE B 1 49 ? -8.016 11.688 26.078 1 82.94 49 PHE B CA 1
ATOM 2858 C C . PHE B 1 49 ? -6.977 12.711 26.516 1 82.94 49 PHE B C 1
ATOM 2860 O O . PHE B 1 49 ? -6.738 13.695 25.797 1 82.94 49 PHE B O 1
ATOM 2867 N N . GLU B 1 50 ? -6.613 12.578 27.656 1 70.94 50 GLU B N 1
ATOM 2868 C CA . GLU B 1 50 ? -5.512 13.414 28.125 1 70.94 50 GLU B CA 1
ATOM 2869 C C . GLU B 1 50 ? -4.172 12.711 27.953 1 70.94 50 GLU B C 1
ATOM 2871 O O . GLU B 1 50 ? -4.047 11.516 28.219 1 70.94 50 GLU B O 1
ATOM 2876 N N . THR B 1 51 ? -3.312 13.117 27.094 1 58.38 51 THR B N 1
ATOM 2877 C CA . THR B 1 51 ? -2.059 12.391 26.906 1 58.38 51 THR B CA 1
ATOM 2878 C C . THR B 1 51 ? -0.952 13.008 27.766 1 58.38 51 THR B C 1
ATOM 2880 O O . THR B 1 51 ? -1.024 14.18 28.125 1 58.38 51 THR B O 1
ATOM 2883 N N . ARG B 1 52 ? -0.043 12.156 28.172 1 52.09 52 ARG B N 1
ATOM 2884 C CA . ARG B 1 52 ? 1.179 12.539 28.859 1 52.09 52 ARG B CA 1
ATOM 2885 C C . ARG B 1 52 ? 1.977 13.555 28.047 1 52.09 52 ARG B C 1
ATOM 2887 O O . ARG B 1 52 ? 2.674 14.398 28.609 1 52.09 52 ARG B O 1
ATOM 2894 N N . GLY B 1 53 ? 1.928 13.508 26.75 1 49.28 53 GLY B N 1
ATOM 2895 C CA . GLY B 1 53 ? 2.68 14.414 25.891 1 49.28 53 GLY B CA 1
ATOM 2896 C C . GLY B 1 53 ? 2.23 15.859 26 1 49.28 53 GLY B C 1
ATOM 2897 O O . GLY B 1 53 ? 3.043 16.781 25.891 1 49.28 53 GLY B O 1
ATOM 2898 N N . ASP B 1 54 ? 0.927 16.047 26.172 1 51.66 54 ASP B N 1
ATOM 2899 C CA . ASP B 1 54 ? 0.436 17.406 26.391 1 51.66 54 ASP B CA 1
ATOM 2900 C C . ASP B 1 54 ? 0.908 17.969 27.734 1 51.66 54 ASP B C 1
ATOM 2902 O O . ASP B 1 54 ? 0.99 19.172 27.906 1 51.66 54 ASP B O 1
ATOM 2906 N N . GLN B 1 55 ? 1.266 16.953 28.453 1 48.22 55 GLN B N 1
ATOM 2907 C CA . GLN B 1 55 ? 1.777 17.375 29.75 1 48.22 55 GLN B CA 1
ATOM 2908 C C . GLN B 1 55 ? 3.279 17.625 29.703 1 48.22 55 GLN B C 1
ATOM 2910 O O . GLN B 1 55 ? 3.797 18.484 30.422 1 48.22 55 GLN B O 1
ATOM 2915 N N . ASP B 1 56 ? 3.973 16.828 28.797 1 46.59 56 ASP B N 1
ATOM 2916 C CA . ASP B 1 56 ? 5.422 16.984 28.688 1 46.59 56 ASP B CA 1
ATOM 2917 C C . ASP B 1 56 ? 5.801 17.875 27.516 1 46.59 56 ASP B C 1
ATOM 2919 O O . ASP B 1 56 ? 6.051 17.391 26.406 1 46.59 56 ASP B O 1
ATOM 2923 N N . GLN B 1 57 ? 5.656 19.141 27.656 1 46.91 57 GLN B N 1
ATOM 2924 C CA . GLN B 1 57 ? 5.918 20.156 26.656 1 46.91 57 GLN B CA 1
ATOM 2925 C C . GLN B 1 57 ? 7.418 20.406 26.5 1 46.91 57 GLN B C 1
ATOM 2927 O O . GLN B 1 57 ? 7.832 21.328 25.781 1 46.91 57 GLN B O 1
ATOM 2932 N N . THR B 1 58 ? 8.305 19.578 27.188 1 45.28 58 THR B N 1
ATOM 2933 C CA . THR B 1 58 ? 9.734 19.844 27.203 1 45.28 58 THR B CA 1
ATOM 2934 C C . THR B 1 58 ? 10.5 18.781 26.438 1 45.28 58 THR B C 1
ATOM 2936 O O . THR B 1 58 ? 11.641 19 26.031 1 45.28 58 THR B O 1
ATOM 2939 N N . SER B 1 59 ? 10.109 17.578 26.344 1 43.88 59 SER B N 1
ATOM 2940 C CA . SER B 1 59 ? 10.914 16.5 25.797 1 43.88 59 SER B CA 1
ATOM 2941 C C . SER B 1 59 ? 10.867 16.484 24.281 1 43.88 59 SER B C 1
ATOM 2943 O O . SER B 1 59 ? 9.898 16.953 23.672 1 43.88 59 SER B O 1
ATOM 2945 N N . LYS B 1 60 ? 12.07 16.203 23.734 1 43.25 60 LYS B N 1
ATOM 2946 C CA . LYS B 1 60 ? 12.102 15.93 22.297 1 43.25 60 LYS B CA 1
ATOM 2947 C C . LYS B 1 60 ? 11.203 14.758 21.938 1 43.25 60 L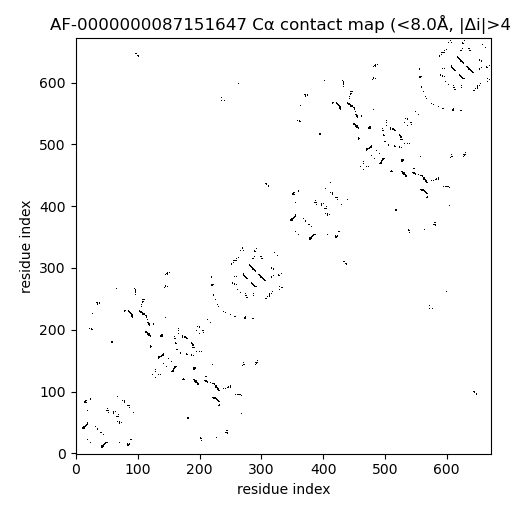YS B C 1
ATOM 2949 O O . LYS B 1 60 ? 11.273 13.695 22.562 1 43.25 60 LYS B O 1
ATOM 2954 N N . LEU B 1 61 ? 10.07 14.977 21.484 1 44.72 61 LEU B N 1
ATOM 2955 C CA . LEU B 1 61 ? 9.125 13.977 21 1 44.72 61 LEU B CA 1
ATOM 2956 C C . LEU B 1 61 ? 9.852 12.789 20.375 1 44.72 61 LEU B C 1
ATOM 2958 O O . LEU B 1 61 ? 9.219 11.867 19.859 1 44.72 61 LEU B O 1
ATOM 2962 N N . LEU B 1 62 ? 11.242 12.797 20.328 1 38.5 62 LEU B N 1
ATOM 2963 C CA . LEU B 1 62 ? 11.969 11.906 19.422 1 38.5 62 LEU B CA 1
ATOM 2964 C C . LEU B 1 62 ? 11.789 10.453 19.844 1 38.5 62 LEU B C 1
ATOM 2966 O O . LEU B 1 62 ? 11.695 9.57 18.984 1 38.5 62 LEU B O 1
ATOM 2970 N N . ARG B 1 63 ? 12.305 10.211 21.156 1 36.44 63 ARG B N 1
ATOM 2971 C CA . ARG B 1 63 ? 12.648 8.805 21.344 1 36.44 63 ARG B CA 1
ATOM 2972 C C . ARG B 1 63 ? 11.406 7.922 21.25 1 36.44 63 ARG B C 1
ATOM 2974 O O . ARG B 1 63 ? 11.508 6.723 21 1 36.44 63 ARG B O 1
ATOM 2981 N N . HIS B 1 64 ? 10.547 8.172 22.25 1 36.91 64 HIS B N 1
ATOM 2982 C CA . HIS B 1 64 ? 9.398 7.273 22.281 1 36.91 64 HIS B CA 1
ATOM 2983 C C . HIS B 1 64 ? 8.484 7.508 21.078 1 36.91 64 HIS B C 1
ATOM 2985 O O . HIS B 1 64 ? 8.109 8.648 20.797 1 36.91 64 HIS B O 1
ATOM 2991 N N . GLY B 1 65 ? 8.539 6.812 20.094 1 35.47 65 GLY B N 1
ATOM 2992 C CA . GLY B 1 65 ? 7.785 6.781 18.844 1 35.47 65 GLY B CA 1
ATOM 2993 C C . GLY B 1 65 ? 7 8.055 18.594 1 35.47 65 GLY B C 1
ATOM 2994 O O . GLY B 1 65 ? 5.766 8.055 18.641 1 35.47 65 GLY B O 1
ATOM 2995 N N . GLY B 1 66 ? 7.828 9.281 18.906 1 37.22 66 GLY B N 1
ATOM 2996 C CA . GLY B 1 66 ? 7.504 10.68 18.703 1 37.22 66 GLY B CA 1
ATOM 2997 C C . GLY B 1 66 ? 6.332 11.148 19.547 1 37.22 66 GLY B C 1
ATOM 2998 O O . GLY B 1 66 ? 5.711 10.359 20.25 1 37.22 66 GLY B O 1
ATOM 2999 N N . LYS B 1 67 ? 6.238 12.664 19.859 1 39.59 67 LYS B N 1
ATOM 3000 C CA . LYS B 1 67 ? 5.191 13.375 20.594 1 39.59 67 LYS B CA 1
ATOM 3001 C C . LYS B 1 67 ? 3.867 12.617 20.531 1 39.59 67 LYS B C 1
ATOM 3003 O O . LYS B 1 67 ? 3.186 12.453 21.547 1 39.59 67 LYS B O 1
ATOM 3008 N N . GLY B 1 68 ? 3.447 12.414 19.484 1 49.91 68 GLY B N 1
ATOM 3009 C CA . GLY B 1 68 ? 2.193 11.789 19.094 1 49.91 68 GLY B CA 1
ATOM 3010 C C . GLY B 1 68 ? 2.168 10.297 19.359 1 49.91 68 GLY B C 1
ATOM 3011 O O . GLY B 1 68 ? 1.126 9.648 19.219 1 49.91 68 GLY B O 1
ATOM 3012 N N . GLY B 1 69 ? 3.332 9.867 20.078 1 57.97 69 GLY B N 1
ATOM 3013 C CA . GLY B 1 69 ? 3.459 8.422 20.156 1 57.97 69 GLY B CA 1
ATOM 3014 C C . GLY B 1 69 ? 2.656 7.824 21.297 1 57.97 69 GLY B C 1
ATOM 3015 O O . GLY B 1 69 ? 1.914 6.859 21.109 1 57.97 69 GLY B O 1
ATOM 3016 N N . ALA B 1 70 ? 2.781 8.633 22.5 1 58.94 70 ALA B N 1
ATOM 3017 C CA . ALA B 1 70 ? 2.07 8.062 23.641 1 58.94 70 ALA B CA 1
ATOM 3018 C C . ALA B 1 70 ? 0.561 8.203 23.469 1 58.94 70 ALA B C 1
ATOM 3020 O O . ALA B 1 70 ? -0.192 7.27 23.766 1 58.94 70 ALA B O 1
ATOM 3021 N N . PHE B 1 71 ? 0.148 9.43 23.031 1 70.5 71 PHE B N 1
ATOM 3022 C CA . PHE B 1 71 ? -1.271 9.656 22.781 1 70.5 71 PHE B CA 1
ATOM 3023 C C . PHE B 1 71 ? -1.809 8.664 21.75 1 70.5 71 PHE B C 1
ATOM 3025 O O . PHE B 1 71 ? -2.854 8.047 21.969 1 70.5 71 PHE B O 1
ATOM 3032 N N . VAL B 1 72 ? -1.062 8.547 20.781 1 78.5 72 VAL B N 1
ATOM 3033 C CA . VAL B 1 72 ? -1.499 7.668 19.703 1 78.5 72 VAL B CA 1
ATOM 3034 C C . VAL B 1 72 ? -1.576 6.23 20.203 1 78.5 72 VAL B C 1
ATOM 3036 O O . VAL B 1 72 ? -2.529 5.508 19.891 1 78.5 72 VAL B O 1
ATOM 3039 N N . ALA B 1 73 ? -0.683 5.906 21.062 1 80.06 73 ALA B N 1
ATOM 3040 C CA . ALA B 1 73 ? -0.672 4.547 21.609 1 80.06 73 ALA B CA 1
ATOM 3041 C C . ALA B 1 73 ? -1.903 4.293 22.469 1 80.06 73 ALA B C 1
ATOM 3043 O O . ALA B 1 73 ? -2.543 3.242 22.344 1 80.06 73 ALA B O 1
ATOM 3044 N N . GLU B 1 74 ? -2.232 5.25 23.328 1 83.62 74 GLU B N 1
ATOM 3045 C CA . GLU B 1 74 ? -3.369 5.098 24.234 1 83.62 74 GLU B CA 1
ATOM 3046 C C . GLU B 1 74 ? -4.684 5.039 23.453 1 83.62 74 GLU B C 1
ATOM 3048 O O . GLU B 1 74 ? -5.539 4.199 23.734 1 83.62 74 GLU B O 1
ATOM 3053 N N . ILE B 1 75 ? -4.852 5.867 22.594 1 90.38 75 ILE B N 1
ATOM 3054 C CA . ILE B 1 75 ? -6.094 5.941 21.844 1 90.38 75 ILE B CA 1
ATOM 3055 C C . ILE B 1 75 ? -6.254 4.691 20.984 1 90.38 75 ILE B C 1
ATOM 3057 O O . ILE B 1 75 ? -7.355 4.145 20.875 1 90.38 75 ILE B O 1
ATOM 3061 N N . ARG B 1 76 ? -5.188 4.188 20.438 1 91.75 76 ARG B N 1
ATOM 3062 C CA . ARG B 1 76 ? -5.234 2.963 19.641 1 91.75 76 ARG B CA 1
ATOM 3063 C C . ARG B 1 76 ? -5.543 1.753 20.516 1 91.75 76 ARG B C 1
ATOM 3065 O O . ARG B 1 76 ? -6.273 0.85 20.109 1 91.75 76 ARG B O 1
ATOM 3072 N N . ALA B 1 77 ? -5.027 1.754 21.719 1 91.44 77 ALA B N 1
ATOM 3073 C CA . ALA B 1 77 ? -5.344 0.686 22.672 1 91.44 77 ALA B CA 1
ATOM 3074 C C . ALA B 1 77 ? -6.832 0.677 23 1 91.44 77 ALA B C 1
ATOM 3076 O O . ALA B 1 77 ? -7.445 -0.388 23.109 1 91.44 77 ALA B O 1
ATOM 3077 N N . ALA B 1 78 ? -7.379 1.85 23.172 1 92.5 78 ALA B N 1
ATOM 3078 C CA . ALA B 1 78 ? -8.805 1.971 23.469 1 92.5 78 ALA B CA 1
ATOM 3079 C C . ALA B 1 78 ? -9.656 1.451 22.312 1 92.5 78 ALA B C 1
ATOM 3081 O O . ALA B 1 78 ? -10.695 0.821 22.531 1 92.5 78 ALA B O 1
ATOM 3082 N N . MET B 1 79 ? -9.289 1.659 21.109 1 95.06 79 MET B N 1
ATOM 3083 C CA . MET B 1 79 ? -9.984 1.134 19.938 1 95.06 79 MET B CA 1
ATOM 3084 C C . MET B 1 79 ? -9.891 -0.387 19.875 1 95.06 79 MET B C 1
ATOM 3086 O O . MET B 1 79 ? -10.898 -1.069 19.672 1 95.06 79 MET B O 1
ATOM 3090 N N . ARG B 1 80 ? -8.695 -0.879 20.109 1 93.75 80 ARG B N 1
ATOM 3091 C CA . ARG B 1 80 ? -8.492 -2.324 20.062 1 93.75 80 ARG B CA 1
ATOM 3092 C C . ARG B 1 80 ? -9.297 -3.016 21.156 1 93.75 80 ARG B C 1
ATOM 3094 O O . ARG B 1 80 ? -9.773 -4.141 20.984 1 93.75 80 ARG B O 1
ATOM 3101 N N . ALA B 1 81 ? -9.477 -2.314 22.312 1 93.38 81 ALA B N 1
ATOM 3102 C CA . ALA B 1 81 ? -10.227 -2.85 23.438 1 93.38 81 ALA B CA 1
ATOM 3103 C C . ALA B 1 81 ? -11.734 -2.723 23.203 1 93.38 81 ALA B C 1
ATOM 3105 O O . ALA B 1 81 ? -12.531 -3.271 23.969 1 93.38 81 ALA B O 1
ATOM 3106 N N . GLY B 1 82 ? -12.148 -1.998 22.234 1 92.12 82 GLY B N 1
ATOM 3107 C CA . GLY B 1 82 ? -13.562 -1.862 21.906 1 92.12 82 GLY B CA 1
ATOM 3108 C C . GLY B 1 82 ? -14.25 -0.741 22.656 1 92.12 82 GLY B C 1
ATOM 3109 O O . GLY B 1 82 ? -15.453 -0.539 22.516 1 92.12 82 GLY B O 1
ATOM 3110 N N . THR B 1 83 ? -13.523 0.045 23.438 1 92.38 83 THR B N 1
ATOM 3111 C CA . THR B 1 83 ? -14.117 1.138 24.203 1 92.38 83 THR B CA 1
ATOM 3112 C C . THR B 1 83 ? -14.305 2.373 23.328 1 92.38 83 THR B C 1
ATOM 3114 O O . THR B 1 83 ? -15.062 3.277 23.672 1 92.38 83 THR B O 1
ATOM 3117 N N . LEU B 1 84 ? -13.547 2.457 22.234 1 94.75 84 LEU B N 1
ATOM 3118 C CA . LEU B 1 84 ? -13.688 3.467 21.188 1 94.75 84 LEU B CA 1
ATOM 3119 C C . LEU B 1 84 ? -13.93 2.814 19.828 1 94.75 84 LEU B C 1
ATOM 3121 O O . LEU B 1 84 ? -13.297 1.812 19.5 1 94.75 84 LEU B O 1
ATOM 3125 N N . GLN B 1 85 ? -14.789 3.389 19.094 1 96.81 85 GLN B N 1
ATOM 3126 C CA . GLN B 1 85 ? -15.023 2.855 17.766 1 96.81 85 GLN B CA 1
ATOM 3127 C C . GLN B 1 85 ? -14.141 3.555 16.734 1 96.81 85 GLN B C 1
ATOM 3129 O O . GLN B 1 85 ? -13.828 2.984 15.688 1 96.81 85 GLN B O 1
ATOM 3134 N N . ALA B 1 86 ? -13.773 4.797 17.047 1 97.69 86 ALA B N 1
ATOM 3135 C CA . ALA B 1 86 ? -12.961 5.547 16.094 1 97.69 86 ALA B CA 1
ATOM 3136 C C . ALA B 1 86 ? -12.102 6.586 16.812 1 97.69 86 ALA B C 1
ATOM 3138 O O . ALA B 1 86 ? -12.32 6.883 17.984 1 97.69 86 ALA B O 1
ATOM 3139 N N . ALA B 1 87 ? -11.109 7.047 16.109 1 96.69 87 ALA B N 1
ATOM 3140 C CA . ALA B 1 87 ? -10.258 8.141 16.578 1 96.69 87 ALA B CA 1
ATOM 3141 C C . ALA B 1 87 ? -9.969 9.133 15.453 1 96.69 87 ALA B C 1
ATOM 3143 O O . ALA B 1 87 ? -9.773 8.734 14.297 1 96.69 87 ALA B O 1
ATOM 3144 N N . MET B 1 88 ? -9.945 10.359 15.883 1 96.06 88 MET B N 1
ATOM 3145 C CA . MET B 1 88 ? -9.633 11.43 14.945 1 96.06 88 MET B CA 1
ATOM 3146 C C . MET B 1 88 ? -8.156 11.805 15.008 1 96.06 88 MET B C 1
ATOM 3148 O O . MET B 1 88 ? -7.582 11.898 16.094 1 96.06 88 MET B O 1
ATOM 3152 N N . HIS B 1 89 ? -7.535 12.039 13.805 1 94.38 89 HIS B N 1
ATOM 3153 C CA . HIS B 1 89 ? -6.168 12.516 13.68 1 94.38 89 HIS B CA 1
ATOM 3154 C C . HIS B 1 89 ? -6.059 13.602 12.617 1 94.38 89 HIS B C 1
ATOM 3156 O O . HIS B 1 89 ? -6.812 13.602 11.641 1 94.38 89 HIS B O 1
ATOM 3162 N N . SER B 1 90 ? -5.102 14.57 12.922 1 94.62 90 SER B N 1
ATOM 3163 C CA . SER B 1 90 ? -4.566 15.266 11.758 1 94.62 90 SER B CA 1
ATOM 3164 C C . SER B 1 90 ? -3.686 14.352 10.922 1 94.62 90 SER B C 1
ATOM 3166 O O . SER B 1 90 ? -2.721 13.773 11.43 1 94.62 90 SER B O 1
ATOM 3168 N N . LEU B 1 91 ? -3.973 14.203 9.68 1 95.62 91 LEU B N 1
ATOM 3169 C CA . LEU B 1 91 ? -3.309 13.188 8.875 1 95.62 91 LEU B CA 1
ATOM 3170 C C . LEU B 1 91 ? -1.799 13.406 8.852 1 95.62 91 LEU B C 1
ATOM 3172 O O . LEU B 1 91 ? -1.026 12.445 8.867 1 95.62 91 LEU B O 1
ATOM 3176 N N . LYS B 1 92 ? -1.354 14.688 8.812 1 93.25 92 LYS B N 1
ATOM 3177 C CA . LYS B 1 92 ? 0.07 14.992 8.719 1 93.25 92 LYS B CA 1
ATOM 3178 C C . LYS B 1 92 ? 0.827 14.461 9.938 1 93.25 92 LYS B C 1
ATOM 3180 O O . LYS B 1 92 ? 2.055 14.359 9.914 1 93.25 92 LYS B O 1
ATOM 3185 N N . ASP B 1 93 ? 0.066 14.18 11.047 1 88.81 93 ASP B N 1
ATOM 3186 C CA . ASP B 1 93 ? 0.684 13.695 12.281 1 88.81 93 ASP B CA 1
ATOM 3187 C C . ASP B 1 93 ? 0.618 12.172 12.367 1 88.81 93 ASP B C 1
ATOM 3189 O O . ASP B 1 93 ? 1.076 11.586 13.352 1 88.81 93 ASP B O 1
ATOM 3193 N N . VAL B 1 94 ? 0.028 11.508 11.414 1 90.19 94 VAL B N 1
ATOM 3194 C CA . VAL B 1 94 ? -0.01 10.047 11.336 1 90.19 94 VAL B CA 1
ATOM 3195 C C . VAL B 1 94 ? 1.201 9.539 10.555 1 90.19 94 VAL B C 1
ATOM 3197 O O . VAL B 1 94 ? 1.394 9.898 9.391 1 90.19 94 VAL B O 1
ATOM 3200 N N . PRO B 1 95 ? 2.027 8.695 11.172 1 90.31 95 PRO B N 1
ATOM 3201 C CA . PRO B 1 95 ? 3.184 8.188 10.43 1 90.31 95 PRO B CA 1
ATOM 3202 C C . PRO B 1 95 ? 2.795 7.547 9.102 1 90.31 95 PRO B C 1
ATOM 3204 O O . PRO B 1 95 ? 1.783 6.844 9.023 1 90.31 95 PRO B O 1
ATOM 3207 N N . GLY B 1 96 ? 3.545 7.84 8.109 1 90.75 96 GLY B N 1
ATOM 3208 C CA . GLY B 1 96 ? 3.229 7.344 6.777 1 90.75 96 GLY B CA 1
ATOM 3209 C C . GLY B 1 96 ? 4.129 6.203 6.332 1 90.75 96 GLY B C 1
ATOM 3210 O O . GLY B 1 96 ? 3.926 5.625 5.266 1 90.75 96 GLY B O 1
ATOM 3211 N N . ASN B 1 97 ? 5.117 5.828 7.16 1 92.94 97 ASN B N 1
ATOM 3212 C CA . ASN B 1 97 ? 6.078 4.797 6.789 1 92.94 97 ASN B CA 1
ATOM 3213 C C . ASN B 1 97 ? 5.941 3.561 7.676 1 92.94 97 ASN B C 1
ATOM 3215 O O . ASN B 1 97 ? 6.809 2.684 7.664 1 92.94 97 ASN B O 1
ATOM 3219 N N . GLU B 1 98 ? 4.832 3.561 8.469 1 93.12 98 GLU B N 1
ATOM 3220 C CA . GLU B 1 98 ? 4.637 2.439 9.383 1 93.12 98 GLU B CA 1
ATOM 3221 C C . GLU B 1 98 ? 3.219 1.888 9.281 1 93.12 98 GLU B C 1
ATOM 3223 O O . GLU B 1 98 ? 2.266 2.641 9.07 1 93.12 98 GLU B O 1
ATOM 3228 N N . GLU B 1 99 ? 3.164 0.591 9.438 1 94 99 GLU B N 1
ATOM 3229 C CA . GLU B 1 99 ? 1.854 -0.046 9.531 1 94 99 GLU B CA 1
ATOM 3230 C C . GLU B 1 99 ? 1.313 0.013 10.953 1 94 99 GLU B C 1
ATOM 3232 O O . GLU B 1 99 ? 2.08 0.133 11.914 1 94 99 GLU B O 1
ATOM 3237 N N . THR B 1 100 ? 0.05 0.053 11.094 1 93.56 100 THR B N 1
ATOM 3238 C CA . THR B 1 100 ? -0.64 -0.023 12.375 1 93.56 100 THR B CA 1
ATOM 3239 C C . THR B 1 100 ? -1.541 -1.252 12.438 1 93.56 100 THR B C 1
ATOM 3241 O O . THR B 1 100 ? -2.725 -1.177 12.102 1 93.56 100 THR B O 1
ATOM 3244 N N . PRO B 1 101 ? -1.006 -2.369 12.969 1 94.19 101 PRO B N 1
ATOM 3245 C CA . PRO B 1 101 ? -1.732 -3.641 12.93 1 94.19 101 PRO B CA 1
ATOM 3246 C C . PRO B 1 101 ? -3.146 -3.529 13.5 1 94.19 101 PRO B C 1
ATOM 3248 O O . PRO B 1 101 ? -3.336 -2.979 14.586 1 94.19 101 PRO B O 1
ATOM 3251 N N . GLY B 1 102 ? -4.082 -3.992 12.719 1 94.94 102 GLY B N 1
ATOM 3252 C CA . GLY B 1 102 ? -5.449 -4.117 13.188 1 94.94 102 GLY B CA 1
ATOM 3253 C C . GLY B 1 102 ? -6.25 -2.834 13.047 1 94.94 102 GLY B C 1
ATOM 3254 O O . GLY B 1 102 ? -7.441 -2.803 13.359 1 94.94 102 GLY B O 1
ATOM 3255 N N . LEU B 1 103 ? -5.633 -1.753 12.664 1 96.75 103 LEU B N 1
ATOM 3256 C CA . LEU B 1 103 ? -6.309 -0.469 12.508 1 96.75 103 LEU B CA 1
ATOM 3257 C C . LEU B 1 103 ? -6.203 0.03 11.07 1 96.75 103 LEU B C 1
ATOM 3259 O O . LEU B 1 103 ? -5.305 -0.381 10.336 1 96.75 103 LEU B O 1
ATOM 3263 N N . VAL B 1 104 ? -7.172 0.855 10.688 1 96.75 104 VAL B N 1
ATOM 3264 C CA . VAL B 1 104 ? -7.184 1.398 9.328 1 96.75 104 VAL B CA 1
ATOM 3265 C C . VAL B 1 104 ? -7.695 2.838 9.352 1 96.75 104 VAL B C 1
ATOM 3267 O O . VAL B 1 104 ? -8.516 3.195 10.203 1 96.75 104 VAL B O 1
ATOM 3270 N N . ILE B 1 105 ? -7.121 3.693 8.5 1 97.69 105 ILE B N 1
ATOM 3271 C CA . ILE B 1 105 ? -7.73 4.996 8.266 1 97.69 105 ILE B CA 1
ATOM 3272 C C . ILE B 1 105 ? -8.984 4.832 7.41 1 97.69 105 ILE B C 1
ATOM 3274 O O . ILE B 1 105 ? -8.898 4.641 6.195 1 97.69 105 ILE B O 1
ATOM 3278 N N . ALA B 1 106 ? -10.102 4.949 8.008 1 97.81 106 ALA B N 1
ATOM 3279 C CA . ALA B 1 106 ? -11.359 4.559 7.375 1 97.81 106 ALA B CA 1
ATOM 3280 C C . ALA B 1 106 ? -12.016 5.742 6.672 1 97.81 106 ALA B C 1
ATOM 3282 O O . ALA B 1 106 ? -12.883 5.566 5.809 1 97.81 106 ALA B O 1
ATOM 3283 N N . ALA B 1 107 ? -11.602 6.938 7.043 1 98.5 107 ALA B N 1
ATOM 3284 C CA . ALA B 1 107 ? -12.141 8.125 6.383 1 98.5 107 ALA B CA 1
ATOM 3285 C C . ALA B 1 107 ? -11.133 9.266 6.395 1 98.5 107 ALA B C 1
ATOM 3287 O O . ALA B 1 107 ? -10.336 9.391 7.328 1 98.5 107 ALA B O 1
ATOM 3288 N N . MET B 1 108 ? -11.18 10.008 5.379 1 98.69 108 MET B N 1
ATOM 3289 C CA . MET B 1 108 ? -10.508 11.289 5.246 1 98.69 108 MET B CA 1
ATOM 3290 C C . MET B 1 108 ? -11.492 12.383 4.84 1 98.69 108 MET B C 1
ATOM 3292 O O . MET B 1 108 ? -12.227 12.227 3.863 1 98.69 108 MET B O 1
ATOM 3296 N N . LEU B 1 109 ? -11.547 13.438 5.621 1 98.69 109 LEU B N 1
ATOM 3297 C CA . LEU B 1 109 ? -12.453 14.539 5.305 1 98.69 109 LEU B CA 1
ATOM 3298 C C . LEU B 1 109 ? -11.906 15.391 4.164 1 98.69 109 LEU B C 1
ATOM 3300 O O . LEU B 1 109 ? -10.75 15.227 3.764 1 98.69 109 LEU B O 1
ATOM 3304 N N . ALA B 1 110 ? -12.742 16.266 3.619 1 98.56 110 ALA B N 1
ATOM 3305 C CA . ALA B 1 110 ? -12.297 17.219 2.6 1 98.56 110 ALA B CA 1
ATOM 3306 C C . ALA B 1 110 ? -11.109 18.031 3.092 1 98.56 110 ALA B C 1
ATOM 3308 O O . ALA B 1 110 ? -11.078 18.469 4.242 1 98.56 110 ALA B O 1
ATOM 3309 N N . ARG B 1 111 ? -10.156 18.172 2.264 1 98.56 111 ARG B N 1
ATOM 3310 C CA . ARG B 1 111 ? -8.922 18.844 2.652 1 98.56 111 ARG B CA 1
ATOM 3311 C C . ARG B 1 111 ? -9.133 20.344 2.826 1 98.56 111 ARG B C 1
ATOM 3313 O O . ARG B 1 111 ? -9.664 21 1.932 1 98.56 111 ARG B O 1
ATOM 3320 N N . ASP B 1 112 ? -8.734 20.844 3.934 1 98.12 112 ASP B N 1
ATOM 3321 C CA . ASP B 1 112 ? -8.609 22.281 4.148 1 98.12 112 ASP B CA 1
ATOM 3322 C C . ASP B 1 112 ? -7.328 22.812 3.523 1 98.12 112 ASP B C 1
ATOM 3324 O O . ASP B 1 112 ? -6.609 22.078 2.834 1 98.12 112 ASP B O 1
ATOM 3328 N N . ALA B 1 113 ? -7.098 24.125 3.693 1 98.31 113 ALA B N 1
ATOM 3329 C CA . ALA B 1 113 ? -5.891 24.734 3.139 1 98.31 113 ALA B CA 1
ATOM 3330 C C . ALA B 1 113 ? -4.641 23.984 3.582 1 98.31 113 ALA B C 1
ATOM 3332 O O . ALA B 1 113 ? -4.426 23.781 4.781 1 98.31 113 ALA B O 1
ATOM 3333 N N . ALA B 1 114 ? -3.809 23.609 2.645 1 98.5 114 ALA B N 1
ATOM 3334 C CA . ALA B 1 114 ? -2.654 22.766 2.938 1 98.5 114 ALA B CA 1
ATOM 3335 C C . ALA B 1 114 ? -1.428 23.609 3.273 1 98.5 114 ALA B C 1
ATOM 3337 O O . ALA B 1 114 ? -0.452 23.094 3.832 1 98.5 114 ALA B O 1
ATOM 3338 N N . ASN B 1 115 ? -1.413 24.844 2.893 1 98.62 115 ASN B N 1
ATOM 3339 C CA . ASN B 1 115 ? -0.213 25.672 2.967 1 98.62 115 ASN B CA 1
ATOM 3340 C C . ASN B 1 115 ? 0.082 26.109 4.398 1 98.62 115 ASN B C 1
ATOM 3342 O O . ASN B 1 115 ? -0.758 25.953 5.285 1 98.62 115 ASN B O 1
ATOM 3346 N N . ASP B 1 116 ? 1.228 26.625 4.59 1 98.56 116 ASP B N 1
ATOM 3347 C CA . ASP B 1 116 ? 1.644 27.234 5.852 1 98.56 116 ASP B CA 1
ATOM 3348 C C . ASP B 1 116 ? 1.516 28.75 5.801 1 98.56 116 ASP B C 1
ATOM 3350 O O . ASP B 1 116 ? 1.496 29.344 4.719 1 98.56 116 ASP B O 1
ATOM 3354 N N . SER B 1 117 ? 1.463 29.312 6.969 1 98.62 117 SER B N 1
ATOM 3355 C CA . SER B 1 117 ? 1.312 30.75 7.078 1 98.62 117 SER B CA 1
ATOM 3356 C C . SER B 1 117 ? 2.27 31.328 8.117 1 98.62 117 SER B C 1
ATOM 3358 O O . SER B 1 117 ? 2.672 30.641 9.055 1 98.62 117 SER B O 1
ATOM 3360 N N . LEU B 1 118 ? 2.604 32.562 7.879 1 98.19 118 LEU B N 1
ATOM 3361 C CA . LEU B 1 118 ? 3.455 33.344 8.781 1 98.19 118 LEU B CA 1
ATOM 3362 C C . LEU B 1 118 ? 2.615 34.156 9.742 1 98.19 118 LEU B C 1
ATOM 3364 O O . LEU B 1 118 ? 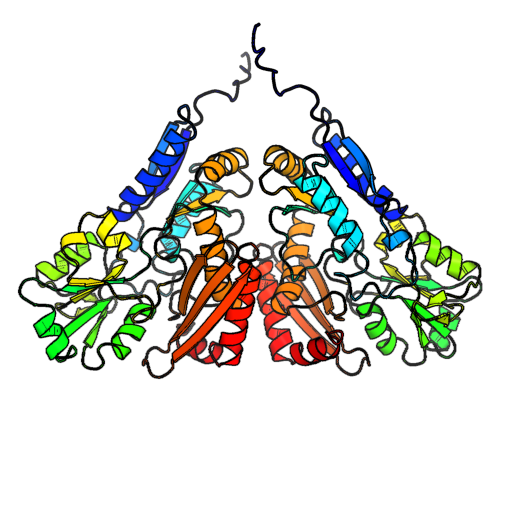1.697 34.875 9.328 1 98.19 118 LEU B O 1
ATOM 3368 N N . VAL B 1 119 ? 2.855 34.031 11.055 1 98.56 119 VAL B N 1
ATOM 3369 C CA . VAL B 1 119 ? 2.238 34.844 12.102 1 98.56 119 VAL B CA 1
ATOM 3370 C C . VAL B 1 119 ? 3.303 35.688 12.789 1 98.56 119 VAL B C 1
ATOM 3372 O O . VAL B 1 119 ? 4.316 35.156 13.258 1 98.56 119 VAL B O 1
ATOM 3375 N N . LEU B 1 120 ? 3.121 36.969 12.844 1 98.19 120 LEU B N 1
ATOM 3376 C CA . LEU B 1 120 ? 4.094 37.906 13.43 1 98.19 120 LEU B CA 1
ATOM 3377 C C . LEU B 1 120 ? 3.643 38.344 14.812 1 98.19 120 LEU B C 1
ATOM 3379 O O . LEU B 1 120 ? 2.441 38.469 15.078 1 98.19 120 LEU B O 1
ATOM 3383 N N . ARG B 1 121 ? 4.566 38.625 15.688 1 97.94 121 ARG B N 1
ATOM 3384 C CA . ARG B 1 121 ? 4.207 39.219 16.969 1 97.94 121 ARG B CA 1
ATOM 3385 C C . ARG B 1 121 ? 3.59 40.625 16.781 1 97.94 121 ARG B C 1
ATOM 3387 O O . ARG B 1 121 ? 3.842 41.281 15.773 1 97.94 121 ARG B O 1
ATOM 3394 N N . PRO B 1 122 ? 2.84 41.062 17.797 1 96.81 122 PRO B N 1
ATOM 3395 C CA . PRO B 1 122 ? 2.287 42.438 17.703 1 96.81 122 PRO B CA 1
ATOM 3396 C C . PRO B 1 122 ? 3.365 43.5 17.484 1 96.81 122 PRO B C 1
ATOM 3398 O O . PRO B 1 122 ? 4.438 43.406 18.094 1 96.81 122 PRO B O 1
ATOM 3401 N N . GLY B 1 123 ? 3.131 44.406 16.562 1 96.25 123 GLY B N 1
ATOM 3402 C CA . GLY B 1 123 ? 4.031 45.5 16.359 1 96.25 123 GLY B CA 1
ATOM 3403 C C . GLY B 1 123 ? 5.016 45.281 15.227 1 96.25 123 GLY B C 1
ATOM 3404 O O . GLY B 1 123 ? 5.68 46.219 14.766 1 96.25 123 GLY B O 1
ATOM 3405 N N . LEU B 1 124 ? 5.188 44.094 14.836 1 96.56 124 LEU B N 1
ATOM 3406 C CA . LEU B 1 124 ? 6.066 43.781 13.711 1 96.56 124 LEU B CA 1
ATOM 3407 C C . LEU B 1 124 ? 5.273 43.688 12.414 1 96.56 124 LEU B C 1
ATOM 3409 O O . LEU B 1 124 ? 4.324 42.906 12.312 1 96.56 124 LEU B O 1
ATOM 3413 N N . SER B 1 125 ? 5.652 44.438 11.406 1 95.56 125 SER B N 1
ATOM 3414 C CA . SER B 1 125 ? 4.973 44.406 10.117 1 95.56 125 SER B CA 1
ATOM 3415 C C . SER B 1 125 ? 5.664 43.438 9.156 1 95.56 125 SER B C 1
ATOM 3417 O O . SER B 1 125 ? 6.859 43.188 9.297 1 95.56 125 SER B O 1
ATOM 3419 N N . LEU B 1 126 ? 4.879 42.906 8.25 1 94.12 126 LEU B N 1
ATOM 3420 C CA . LEU B 1 126 ? 5.43 42.031 7.227 1 94.12 126 LEU B CA 1
ATOM 3421 C C . LEU B 1 126 ? 6.5 42.75 6.406 1 94.12 126 LEU B C 1
ATOM 3423 O O . LEU B 1 126 ? 7.512 42.125 6.039 1 94.12 126 LEU B O 1
ATOM 3427 N N . GLU B 1 127 ? 6.281 43.969 6.133 1 94 127 GLU B N 1
ATOM 3428 C CA . GLU B 1 127 ? 7.227 44.781 5.375 1 94 127 GLU B CA 1
ATOM 3429 C C . GLU B 1 127 ? 8.578 44.844 6.078 1 94 127 GLU B C 1
ATOM 3431 O O . GLU B 1 127 ? 9.617 44.625 5.457 1 94 127 GLU B O 1
ATOM 3436 N N . THR B 1 128 ? 8.531 45.156 7.379 1 93.88 128 THR B N 1
ATOM 3437 C CA . THR B 1 128 ? 9.758 45.219 8.164 1 93.88 128 THR B CA 1
ATOM 3438 C C . THR B 1 128 ? 10.461 43.875 8.188 1 93.88 128 THR B C 1
ATOM 3440 O O . THR B 1 128 ? 11.672 43.781 8.008 1 93.88 128 THR B O 1
ATOM 3443 N N . PHE B 1 129 ? 9.719 42.875 8.367 1 92.06 129 PHE B N 1
ATOM 3444 C CA . PHE B 1 129 ? 10.25 41.531 8.43 1 92.06 129 PHE B CA 1
ATOM 3445 C C . PHE B 1 129 ? 10.93 41.156 7.117 1 92.06 129 PHE B C 1
ATOM 3447 O O . PHE B 1 129 ? 12.055 40.625 7.121 1 92.06 129 PHE B O 1
ATOM 3454 N N . ARG B 1 130 ? 10.328 41.438 5.984 1 88.75 130 ARG B N 1
ATOM 3455 C CA . ARG B 1 130 ? 10.844 41.125 4.66 1 88.75 130 ARG B CA 1
ATOM 3456 C C . ARG B 1 130 ? 12.078 41.938 4.328 1 88.75 130 ARG B C 1
ATOM 3458 O O . ARG B 1 130 ? 13.031 41.438 3.738 1 88.75 130 ARG B O 1
ATOM 3465 N N . ALA B 1 131 ? 11.969 43.188 4.707 1 90.12 131 ALA B N 1
ATOM 3466 C CA . ALA B 1 131 ? 13.062 44.094 4.41 1 90.12 131 ALA B CA 1
ATOM 3467 C C . ALA B 1 131 ? 14.359 43.656 5.078 1 90.12 131 ALA B C 1
ATOM 3469 O O . ALA B 1 131 ? 15.445 43.812 4.516 1 90.12 131 ALA B O 1
ATOM 3470 N N . ALA B 1 132 ? 14.211 43.094 6.219 1 89.75 132 ALA B N 1
ATOM 3471 C CA . ALA B 1 132 ? 15.367 42.625 6.969 1 89.75 132 ALA B CA 1
ATOM 3472 C C . ALA B 1 132 ? 15.812 41.219 6.496 1 89.75 132 ALA B C 1
ATOM 3474 O O . ALA B 1 132 ? 16.844 40.719 6.941 1 89.75 132 ALA B O 1
ATOM 3475 N N . ARG B 1 133 ? 15.016 40.594 5.676 1 85.44 133 ARG B N 1
ATOM 3476 C CA . ARG B 1 133 ? 15.242 39.219 5.223 1 85.44 133 ARG B CA 1
ATOM 3477 C C . ARG B 1 133 ? 15.336 38.281 6.402 1 85.44 133 ARG B C 1
ATOM 3479 O O . ARG B 1 133 ? 16.109 37.312 6.375 1 85.44 133 ARG B O 1
ATOM 3486 N N . GLY B 1 134 ? 14.727 38.688 7.457 1 84.38 134 GLY B N 1
ATOM 3487 C CA . GLY B 1 134 ? 14.711 37.875 8.664 1 84.38 134 GLY B CA 1
ATOM 3488 C C . GLY B 1 134 ? 15.875 38.188 9.594 1 84.38 134 GLY B C 1
ATOM 3489 O O . GLY B 1 134 ? 15.953 37.625 10.688 1 84.38 134 GLY B O 1
ATOM 3490 N N . LYS B 1 135 ? 16.797 39.094 9.148 1 91 135 LYS B N 1
ATOM 3491 C CA . LYS B 1 135 ? 17.969 39.375 9.984 1 91 135 LYS B CA 1
ATOM 3492 C C . LYS B 1 135 ? 17.531 39.938 11.344 1 91 135 LYS B C 1
ATOM 3494 O O . LYS B 1 135 ? 16.734 40.875 11.406 1 91 135 LYS B O 1
ATOM 3499 N N . GLY B 1 136 ? 18.062 39.25 12.32 1 93.69 136 GLY B N 1
ATOM 3500 C CA . GLY B 1 136 ? 17.781 39.719 13.672 1 93.69 136 GLY B CA 1
ATOM 3501 C C . GLY B 1 136 ? 16.484 39.188 14.227 1 93.69 136 GLY B C 1
ATOM 3502 O O . GLY B 1 136 ? 16.125 39.469 15.367 1 93.69 136 GLY B O 1
ATOM 3503 N N . PHE B 1 137 ? 15.781 38.438 13.414 1 96.44 137 PHE B N 1
ATOM 3504 C CA . PHE B 1 137 ? 14.492 37.938 13.852 1 96.44 137 PHE B CA 1
ATOM 3505 C C . PHE B 1 137 ? 14.578 36.438 14.156 1 96.44 137 PHE B C 1
ATOM 3507 O O . PHE B 1 137 ? 15.367 35.719 13.539 1 96.44 137 PHE B O 1
ATOM 3514 N N . MET B 1 138 ? 13.805 36.031 15.141 1 97.81 138 MET B N 1
ATOM 3515 C CA . MET B 1 138 ? 13.664 34.625 15.516 1 97.81 138 MET B CA 1
ATOM 3516 C C . MET B 1 138 ? 12.312 34.062 15.07 1 97.81 138 MET B C 1
ATOM 3518 O O . MET B 1 138 ? 11.266 34.625 15.391 1 97.81 138 MET B O 1
ATOM 3522 N N . ILE B 1 139 ? 12.328 33 14.289 1 97.62 139 ILE B N 1
ATOM 3523 C CA . ILE B 1 139 ? 11.102 32.344 13.82 1 97.62 139 ILE B CA 1
ATOM 3524 C C . ILE B 1 139 ? 10.922 31.016 14.547 1 97.62 139 ILE B C 1
ATOM 3526 O O . ILE B 1 139 ? 11.82 30.172 14.547 1 97.62 139 ILE B O 1
ATOM 3530 N N . GLY B 1 140 ? 9.773 30.828 15.148 1 97.38 140 GLY B N 1
ATOM 3531 C CA . GLY B 1 140 ? 9.5 29.641 15.938 1 97.38 140 GLY B CA 1
ATOM 3532 C C . GLY B 1 140 ? 8.812 28.547 15.141 1 97.38 140 GLY B C 1
ATOM 3533 O O . GLY B 1 140 ? 7.77 28.781 14.523 1 97.38 140 GLY B O 1
ATOM 3534 N N . THR B 1 141 ? 9.336 27.344 15.164 1 95.19 141 THR B N 1
ATOM 3535 C CA . THR B 1 141 ? 8.719 26.125 14.664 1 95.19 141 THR B CA 1
ATOM 3536 C C . THR B 1 141 ? 9.43 24.891 15.211 1 95.19 141 THR B C 1
ATOM 3538 O O . THR B 1 141 ? 10.625 24.938 15.5 1 95.19 141 THR B O 1
ATOM 3541 N N . ASN B 1 142 ? 8.703 23.844 15.352 1 90 142 ASN B N 1
ATOM 3542 C CA . ASN B 1 142 ? 9.32 22.578 15.727 1 90 142 ASN B CA 1
ATOM 3543 C C . ASN B 1 142 ? 9.305 21.594 14.562 1 90 142 ASN B C 1
ATOM 3545 O O . ASN B 1 142 ? 9.812 20.469 14.695 1 90 142 ASN B O 1
ATOM 3549 N N . ALA B 1 143 ? 8.789 21.969 13.5 1 91.62 143 ALA B N 1
ATOM 3550 C CA . ALA B 1 143 ? 8.742 21.094 12.328 1 91.62 143 ALA B CA 1
ATOM 3551 C C . ALA B 1 143 ? 10.023 21.219 11.508 1 91.62 143 ALA B C 1
ATOM 3553 O O . ALA B 1 143 ? 10.344 22.297 10.992 1 91.62 143 ALA B O 1
ATOM 3554 N N . VAL B 1 144 ? 10.641 20.094 11.328 1 90.5 144 VAL B N 1
ATOM 3555 C CA . VAL B 1 144 ? 11.938 20.078 10.656 1 90.5 144 VAL B CA 1
ATOM 3556 C C . VAL B 1 144 ? 11.766 20.5 9.195 1 90.5 144 VAL B C 1
ATOM 3558 O O . VAL B 1 144 ? 12.633 21.172 8.633 1 90.5 144 VAL B O 1
ATOM 3561 N N . ARG B 1 145 ? 10.695 20.109 8.594 1 93.31 145 ARG B N 1
ATOM 3562 C CA . ARG B 1 145 ? 10.398 20.531 7.227 1 93.31 145 ARG B CA 1
ATOM 3563 C C . ARG B 1 145 ? 10.289 22.047 7.137 1 93.31 145 ARG B C 1
ATOM 3565 O O . ARG B 1 145 ? 10.914 22.672 6.273 1 93.31 145 ARG B O 1
ATOM 3572 N N . ARG B 1 146 ? 9.555 22.672 8.039 1 95.5 146 ARG B N 1
ATOM 3573 C CA . ARG B 1 146 ? 9.367 24.125 8.039 1 95.5 146 ARG B CA 1
ATOM 3574 C C . ARG B 1 146 ? 10.695 24.844 8.266 1 95.5 146 ARG B C 1
ATOM 3576 O O . ARG B 1 146 ? 10.992 25.828 7.586 1 95.5 146 ARG B O 1
ATOM 3583 N N . ALA B 1 147 ? 11.43 24.297 9.188 1 93.94 147 ALA B N 1
ATOM 3584 C CA . ALA B 1 147 ? 12.734 24.891 9.484 1 93.94 147 ALA B CA 1
ATOM 3585 C C . ALA B 1 147 ? 13.625 24.891 8.25 1 93.94 147 ALA B C 1
ATOM 3587 O O . ALA B 1 147 ? 14.281 25.891 7.953 1 93.94 147 ALA B O 1
ATOM 3588 N N . ALA B 1 148 ? 13.617 23.812 7.559 1 93 148 ALA B N 1
ATOM 3589 C CA . ALA B 1 148 ? 14.445 23.703 6.363 1 93 148 ALA B CA 1
ATOM 3590 C C . ALA B 1 148 ? 14.023 24.703 5.301 1 93 148 ALA B C 1
ATOM 3592 O O . ALA B 1 148 ? 14.867 25.375 4.695 1 93 148 ALA B O 1
ATOM 3593 N N . TYR B 1 149 ? 12.781 24.859 5.105 1 94.75 149 TYR B N 1
ATOM 3594 C CA . TYR B 1 149 ? 12.297 25.828 4.121 1 94.75 149 TYR B CA 1
ATOM 3595 C C . TYR B 1 149 ? 12.586 27.25 4.559 1 94.75 149 TYR B C 1
ATOM 3597 O O . TYR B 1 149 ? 12.922 28.109 3.73 1 94.75 149 TYR B O 1
ATOM 3605 N N . LEU B 1 150 ? 12.461 27.516 5.848 1 94.06 150 LEU B N 1
ATOM 3606 C CA . LEU B 1 150 ? 12.711 28.844 6.375 1 94.06 150 LEU B CA 1
ATOM 3607 C C . LEU B 1 150 ? 14.164 29.25 6.164 1 94.06 150 LEU B C 1
ATOM 3609 O O . LEU B 1 150 ? 14.445 30.422 5.867 1 94.06 150 LEU B O 1
ATOM 3613 N N . ARG B 1 151 ? 15.055 28.328 6.309 1 91.56 151 ARG B N 1
ATOM 3614 C CA . ARG B 1 151 ? 16.469 28.625 6.113 1 91.56 151 ARG B CA 1
ATOM 3615 C C . ARG B 1 151 ? 16.75 29.016 4.668 1 91.56 151 ARG B C 1
ATOM 3617 O O . ARG B 1 151 ? 17.719 29.734 4.391 1 91.56 151 ARG B O 1
ATOM 3624 N N . ARG B 1 152 ? 15.922 28.547 3.812 1 89.69 152 ARG B N 1
ATOM 3625 C CA . ARG B 1 152 ? 16.047 28.906 2.404 1 89.69 152 ARG B CA 1
ATOM 3626 C C . ARG B 1 152 ? 15.375 30.25 2.113 1 89.69 152 ARG B C 1
ATOM 3628 O O . ARG B 1 152 ? 15.914 31.062 1.367 1 89.69 152 ARG B O 1
ATOM 3635 N N . LEU B 1 153 ? 14.25 30.5 2.699 1 90.94 153 LEU B N 1
ATOM 3636 C CA . LEU B 1 153 ? 13.445 31.672 2.418 1 90.94 153 LEU B CA 1
ATOM 3637 C C . LEU B 1 153 ? 13.984 32.906 3.164 1 90.94 153 LEU B C 1
ATOM 3639 O O . LEU B 1 153 ? 13.93 34 2.65 1 90.94 153 LEU B O 1
ATOM 3643 N N . PHE B 1 154 ? 14.461 32.656 4.387 1 91.19 154 PHE B N 1
ATOM 3644 C CA . PHE B 1 154 ? 15 33.688 5.266 1 91.19 154 PHE B CA 1
ATOM 3645 C C . PHE B 1 154 ? 16.344 33.25 5.844 1 91.19 154 PHE B C 1
ATOM 3647 O O . PHE B 1 154 ? 16.453 33 7.043 1 91.19 154 PHE B O 1
ATOM 3654 N N . PRO B 1 155 ? 17.375 33.312 5.059 1 88.88 155 PRO B N 1
ATOM 3655 C CA . PRO B 1 155 ? 18.672 32.75 5.469 1 88.88 155 PRO B CA 1
ATOM 3656 C C . PRO B 1 155 ? 19.297 33.5 6.641 1 88.88 155 PRO B C 1
ATOM 3658 O O . PRO B 1 155 ? 20.141 32.969 7.348 1 88.88 155 PRO B O 1
ATOM 3661 N N . GLU B 1 156 ? 18.891 34.656 6.91 1 92.06 156 GLU B N 1
ATOM 3662 C CA . GLU B 1 156 ? 19.5 35.438 7.98 1 92.06 156 GLU B CA 1
ATOM 3663 C C . GLU B 1 156 ? 18.672 35.375 9.266 1 92.06 156 GLU B C 1
ATOM 3665 O O . GLU B 1 156 ? 19.062 35.906 10.289 1 92.06 156 GLU B O 1
ATOM 3670 N N . ALA B 1 157 ? 17.547 34.719 9.18 1 93.88 157 ALA B N 1
ATOM 3671 C CA . ALA B 1 157 ? 16.719 34.531 10.367 1 93.88 157 ALA B CA 1
ATOM 3672 C C . ALA B 1 157 ? 17.234 33.406 11.234 1 93.88 157 ALA B C 1
ATOM 3674 O O . ALA B 1 157 ? 17.922 32.5 10.742 1 93.88 157 ALA B O 1
ATOM 3675 N N . THR B 1 158 ? 17.016 33.5 12.523 1 96.12 158 THR B N 1
ATOM 3676 C CA . THR B 1 158 ? 17.281 32.406 13.43 1 96.12 158 THR B CA 1
ATOM 3677 C C . THR B 1 158 ? 16.016 31.578 13.648 1 96.12 158 THR B C 1
ATOM 3679 O O . THR B 1 158 ? 15 32.094 14.125 1 96.12 158 THR B O 1
ATOM 3682 N N . VAL B 1 159 ? 16.031 30.297 13.289 1 95.38 159 VAL B N 1
ATOM 3683 C CA . VAL B 1 159 ? 14.906 29.406 13.531 1 95.38 159 VAL B CA 1
ATOM 3684 C C . VAL B 1 159 ? 15.055 28.734 14.898 1 95.38 159 VAL B C 1
ATOM 3686 O O . VAL B 1 159 ? 16.094 28.141 15.188 1 95.38 159 VAL B O 1
ATOM 3689 N N . ILE B 1 160 ? 14.047 28.844 15.711 1 96 160 ILE B N 1
ATOM 3690 C CA . ILE B 1 160 ? 14.18 28.328 17.062 1 96 160 ILE B CA 1
ATOM 3691 C C . ILE B 1 160 ? 13.102 27.281 17.344 1 96 160 ILE B C 1
ATOM 3693 O O . ILE B 1 160 ? 12.023 27.328 16.734 1 96 160 ILE B O 1
ATOM 3697 N N . HIS B 1 161 ? 13.445 26.422 18.25 1 92.44 161 HIS B N 1
ATOM 3698 C CA . HIS B 1 161 ? 12.484 25.453 18.766 1 92.44 161 HIS B CA 1
ATOM 3699 C C . HIS B 1 161 ? 11.32 26.141 19.469 1 92.44 161 HIS B C 1
ATOM 3701 O O . HIS B 1 161 ? 11.539 26.938 20.391 1 92.44 161 HIS B O 1
ATOM 3707 N N . PHE B 1 162 ? 10.172 26 19.078 1 93.12 162 PHE B N 1
ATOM 3708 C CA . PHE B 1 162 ? 8.977 26.609 19.625 1 93.12 162 PHE B CA 1
ATOM 3709 C C . PHE B 1 162 ? 7.793 25.641 19.578 1 93.12 162 PHE B C 1
ATOM 3711 O O . PHE B 1 162 ? 7.367 25.234 18.484 1 93.12 162 PHE B O 1
ATOM 3718 N N . ARG B 1 163 ? 7.266 25.188 20.719 1 89.5 163 ARG B N 1
ATOM 3719 C CA . ARG B 1 163 ? 6.27 24.125 20.781 1 89.5 163 ARG B CA 1
ATOM 3720 C C . ARG B 1 163 ? 5.016 24.594 21.516 1 89.5 163 ARG B C 1
ATOM 3722 O O . ARG B 1 163 ? 4.945 25.734 21.984 1 89.5 163 ARG B O 1
ATOM 3729 N N . GLY B 1 164 ? 4.02 23.703 21.5 1 85.69 164 GLY B N 1
ATOM 3730 C CA . GLY B 1 164 ? 2.725 23.969 22.109 1 85.69 164 GLY B CA 1
ATOM 3731 C C . GLY B 1 164 ? 1.573 23.859 21.125 1 85.69 164 GLY B C 1
ATOM 3732 O O . GLY B 1 164 ? 1.786 23.828 19.906 1 85.69 164 GLY B O 1
ATOM 3733 N N . ALA B 1 165 ? 0.377 23.812 21.719 1 87.69 165 ALA B N 1
ATOM 3734 C CA . ALA B 1 165 ? -0.811 23.844 20.875 1 87.69 165 ALA B CA 1
ATOM 3735 C C . ALA B 1 165 ? -0.887 25.156 20.094 1 87.69 165 ALA B C 1
ATOM 3737 O O . ALA B 1 165 ? -0.277 26.156 20.484 1 87.69 165 ALA B O 1
ATOM 3738 N N . ALA B 1 166 ? -1.551 25.156 19.047 1 91.81 166 ALA B N 1
ATOM 3739 C CA . ALA B 1 166 ? -1.596 26.312 18.141 1 91.81 166 ALA B CA 1
ATOM 3740 C C . ALA B 1 166 ? -2.025 27.578 18.875 1 91.81 166 ALA B C 1
ATOM 3742 O O . ALA B 1 166 ? -1.398 28.625 18.75 1 91.81 166 ALA B O 1
ATOM 3743 N N . ASP B 1 167 ? -3.076 27.484 19.641 1 92.38 167 ASP B N 1
ATOM 3744 C CA . ASP B 1 167 ? -3.598 28.641 20.375 1 92.38 167 ASP B CA 1
ATOM 3745 C C . ASP B 1 167 ? -2.607 29.125 21.422 1 92.38 167 ASP B C 1
ATOM 3747 O O . ASP B 1 167 ? -2.35 30.312 21.547 1 92.38 167 ASP B O 1
ATOM 3751 N N . THR B 1 168 ? -1.964 28.188 22.094 1 92.38 168 THR B N 1
ATOM 3752 C CA . THR B 1 168 ? -1.007 28.562 23.141 1 92.38 168 THR B CA 1
ATOM 3753 C C . THR B 1 168 ? 0.275 29.109 22.516 1 92.38 168 THR B C 1
ATOM 3755 O O . THR B 1 168 ? 0.923 29.984 23.109 1 92.38 168 THR B O 1
ATOM 3758 N N . ARG B 1 169 ? 0.623 28.609 21.391 1 94.75 169 ARG B N 1
ATOM 3759 C CA . ARG B 1 169 ? 1.806 29.109 20.688 1 94.75 169 ARG B CA 1
ATOM 3760 C C . ARG B 1 169 ? 1.625 30.562 20.266 1 94.75 169 ARG B C 1
ATOM 3762 O O . ARG B 1 169 ? 2.535 31.375 20.438 1 94.75 169 ARG B O 1
ATOM 3769 N N . VAL B 1 170 ? 0.487 30.859 19.766 1 96.88 170 VAL B N 1
ATOM 3770 C CA . VAL B 1 170 ? 0.21 32.219 19.328 1 96.88 170 VAL B CA 1
ATOM 3771 C C . VAL B 1 170 ? 0.152 33.156 20.547 1 96.88 170 VAL B C 1
ATOM 3773 O O . VAL B 1 170 ? 0.68 34.25 20.531 1 96.88 170 VAL B O 1
ATOM 3776 N N . ALA B 1 171 ? -0.451 32.688 21.625 1 96.5 171 ALA B N 1
ATOM 3777 C CA . ALA B 1 171 ? -0.506 33.438 22.859 1 96.5 171 ALA B CA 1
ATOM 3778 C C . ALA B 1 171 ? 0.896 33.75 23.391 1 96.5 171 ALA B C 1
ATOM 3780 O O . ALA B 1 171 ? 1.188 34.844 23.828 1 96.5 171 ALA B O 1
ATOM 3781 N N . LYS B 1 172 ? 1.725 32.719 23.375 1 96.62 172 LYS B N 1
ATOM 3782 C CA . LYS B 1 172 ? 3.117 32.875 23.797 1 96.62 172 LYS B CA 1
ATOM 3783 C C . LYS B 1 172 ? 3.836 33.906 22.938 1 96.62 172 LYS B C 1
ATOM 3785 O O . LYS B 1 172 ? 4.609 34.719 23.453 1 96.62 172 LYS B O 1
ATOM 3790 N N . LEU B 1 173 ? 3.621 33.875 21.672 1 97.94 173 LEU B N 1
ATOM 3791 C CA . LEU B 1 173 ? 4.176 34.875 20.75 1 97.94 173 LEU B CA 1
ATOM 3792 C C . LEU B 1 173 ? 3.727 36.281 21.125 1 97.94 173 LEU B C 1
ATOM 3794 O O . LEU B 1 173 ? 4.551 37.188 21.219 1 97.94 173 LEU B O 1
ATOM 3798 N N . ASP B 1 174 ? 2.479 36.469 21.391 1 97.62 174 ASP B N 1
ATOM 3799 C CA . ASP B 1 174 ? 1.884 37.781 21.656 1 97.62 174 ASP B CA 1
ATOM 3800 C C . ASP B 1 174 ? 2.398 38.375 22.969 1 97.62 174 ASP B C 1
ATOM 3802 O O . ASP B 1 174 ? 2.6 39.594 23.062 1 97.62 174 ASP B O 1
ATOM 3806 N N . ARG B 1 175 ? 2.67 37.5 23.906 1 97.44 175 ARG B N 1
ATOM 3807 C CA . ARG B 1 175 ? 3.109 37.938 25.219 1 97.44 175 ARG B CA 1
ATOM 3808 C C . ARG B 1 175 ? 4.621 38.125 25.266 1 97.44 175 ARG B C 1
ATOM 3810 O O . ARG B 1 175 ? 5.16 38.688 26.219 1 97.44 175 ARG B O 1
ATOM 3817 N N . GLY B 1 176 ? 5.258 37.594 24.281 1 97.5 176 GLY B N 1
ATOM 3818 C CA . GLY B 1 176 ? 6.711 37.688 24.266 1 97.5 176 GLY B CA 1
ATOM 3819 C C . GLY B 1 176 ? 7.363 36.719 25.234 1 97.5 176 GLY B C 1
ATOM 3820 O O . GLY B 1 176 ? 8.406 37 25.828 1 97.5 176 GLY B O 1
ATOM 3821 N N . ASP B 1 177 ? 6.719 35.562 25.406 1 96.62 177 ASP B N 1
ATOM 3822 C CA . ASP B 1 177 ? 7.262 34.531 26.297 1 96.62 177 ASP B CA 1
ATOM 3823 C C . ASP B 1 177 ? 8.383 33.75 25.625 1 96.62 177 ASP B C 1
ATOM 3825 O O . ASP B 1 177 ? 8.32 33.469 24.438 1 96.62 177 ASP B O 1
ATOM 3829 N N . LYS B 1 178 ? 9.344 33.344 26.422 1 96.38 178 LYS B N 1
ATOM 3830 C CA . LYS B 1 178 ? 10.406 32.469 25.938 1 96.38 178 LYS B CA 1
ATOM 3831 C C . LYS B 1 178 ? 9.961 31.016 25.938 1 96.38 178 LYS B C 1
ATOM 3833 O O . LYS B 1 178 ? 9.023 30.656 26.641 1 96.38 178 LYS B O 1
ATOM 3838 N N . GLN B 1 179 ? 10.57 30.188 25.094 1 94.31 179 GLN B N 1
ATOM 3839 C CA . GLN B 1 179 ? 10.32 28.75 25.031 1 94.31 179 GLN B CA 1
ATOM 3840 C C . GLN B 1 179 ? 11.297 27.969 25.906 1 94.31 179 GLN B C 1
ATOM 3842 O O . GLN B 1 179 ? 12.516 28.109 25.766 1 94.31 179 GLN B O 1
ATOM 3847 N N . ARG B 1 180 ? 10.773 27.234 26.766 1 91.44 180 ARG B N 1
ATOM 3848 C CA . ARG B 1 180 ? 11.609 26.328 27.562 1 91.44 180 ARG B CA 1
ATOM 3849 C C . ARG B 1 180 ? 12.062 25.141 26.719 1 91.44 180 ARG B C 1
ATOM 3851 O O . ARG B 1 180 ? 11.281 24.594 25.938 1 91.44 180 ARG B O 1
ATOM 3858 N N . LEU B 1 181 ? 13.273 24.766 26.891 1 88.31 181 LEU B N 1
ATOM 3859 C CA . LEU B 1 181 ? 13.852 23.672 26.094 1 88.31 181 LEU B CA 1
ATOM 3860 C C . LEU B 1 181 ? 13.898 22.391 26.906 1 88.31 181 LEU B C 1
ATOM 3862 O O . LEU B 1 181 ? 13.977 22.422 28.141 1 88.31 181 LEU B O 1
ATOM 3866 N N . PRO B 1 182 ? 13.781 21.125 26.344 1 76 182 PRO B N 1
ATOM 3867 C CA . PRO B 1 182 ? 13.828 19.828 27.047 1 76 182 PRO B CA 1
ATOM 3868 C C . PRO B 1 182 ? 15.07 19.688 27.922 1 76 182 PRO B C 1
ATOM 3870 O O . PRO B 1 182 ? 14.992 19.141 29.031 1 76 182 PRO B O 1
ATOM 3873 N N . GLY B 1 183 ? 16.312 20.078 27.703 1 76 183 GLY B N 1
ATOM 3874 C CA . GLY B 1 183 ? 17.562 19.922 28.422 1 76 183 GLY B CA 1
ATOM 3875 C C . GLY B 1 183 ? 17.891 21.094 29.328 1 76 183 GLY B C 1
ATOM 3876 O O . GLY B 1 183 ? 18.984 21.188 29.875 1 76 183 GLY B O 1
ATOM 3877 N N . GLY B 1 184 ? 16.906 21.844 29.562 1 82.56 184 GLY B N 1
ATOM 3878 C CA . GLY B 1 184 ? 17.141 23.031 30.359 1 82.56 184 GLY B CA 1
ATOM 3879 C C . GLY B 1 184 ? 17.484 24.25 29.547 1 82.56 184 GLY B C 1
ATOM 3880 O O . GLY B 1 184 ? 17.891 24.141 28.391 1 82.56 184 GLY B O 1
ATOM 3881 N N . GLY B 1 185 ? 17.078 25.375 29.984 1 91.44 185 GLY B N 1
ATOM 3882 C CA . GLY B 1 185 ? 17.344 26.625 29.297 1 91.44 185 GLY B CA 1
ATOM 3883 C C . GLY B 1 185 ? 16.125 27.172 28.578 1 91.44 185 GLY B C 1
ATOM 3884 O O . GLY B 1 185 ? 15.008 26.672 28.766 1 91.44 185 GLY B O 1
ATOM 3885 N N . GLU B 1 186 ? 16.344 28.281 27.906 1 94.5 186 GLU B N 1
ATOM 3886 C CA . GLU B 1 186 ? 15.242 28.938 27.203 1 94.5 186 GLU B CA 1
ATOM 3887 C C . GLU B 1 186 ? 15.742 29.609 25.922 1 94.5 186 GLU B C 1
ATOM 3889 O O . GLU B 1 186 ? 16.922 29.906 25.797 1 94.5 186 GLU B O 1
ATOM 3894 N N . VAL B 1 187 ? 14.828 29.75 25.062 1 95.44 187 VAL B N 1
ATOM 3895 C CA . VAL B 1 187 ? 15.133 30.453 23.828 1 95.44 187 VAL B CA 1
ATOM 3896 C C . VAL B 1 187 ? 14.023 31.438 23.5 1 95.44 187 VAL B C 1
ATOM 3898 O O . VAL B 1 187 ? 12.875 31.25 23.906 1 95.44 187 VAL B O 1
ATOM 3901 N N . GLY B 1 188 ? 14.406 32.562 22.75 1 93.69 188 GLY B N 1
ATOM 3902 C CA . GLY B 1 188 ? 13.398 33.531 22.344 1 93.69 188 GLY B CA 1
ATOM 3903 C C . GLY B 1 188 ? 13.539 34.844 23.062 1 93.69 188 GLY B C 1
ATOM 3904 O O . GLY B 1 188 ? 14.602 35.156 23.625 1 93.69 188 GLY B O 1
ATOM 3905 N N . PRO B 1 189 ? 12.445 35.562 23.047 1 97 189 PRO B N 1
ATOM 3906 C CA . PRO B 1 189 ? 11.125 35.312 22.469 1 97 189 PRO B CA 1
ATOM 3907 C C . PRO B 1 189 ? 11.148 35.219 20.938 1 97 189 PRO B C 1
ATOM 3909 O O . PRO B 1 189 ? 12.047 35.781 20.312 1 97 189 PRO B O 1
ATOM 3912 N N . ALA B 1 190 ? 10.18 34.562 20.391 1 98.19 190 ALA B N 1
ATOM 3913 C CA . ALA B 1 190 ? 10.023 34.5 18.938 1 98.19 190 ALA B CA 1
ATOM 3914 C C . ALA B 1 190 ? 9.453 35.812 18.406 1 98.19 190 ALA B C 1
ATOM 3916 O O . ALA B 1 190 ? 8.688 36.5 19.109 1 98.19 190 ALA B O 1
ATOM 3917 N N . ASP B 1 191 ? 9.875 36.156 17.172 1 98.06 191 ASP B N 1
ATOM 3918 C CA . ASP B 1 191 ? 9.305 37.281 16.469 1 98.06 191 ASP B CA 1
ATOM 3919 C C . ASP B 1 191 ? 8.195 36.844 15.516 1 98.06 191 ASP B C 1
ATOM 3921 O O . ASP B 1 191 ? 7.355 37.656 15.117 1 98.06 191 ASP B O 1
ATOM 3925 N N . ALA B 1 192 ? 8.227 35.625 15.141 1 98.19 192 ALA B N 1
ATOM 3926 C CA . ALA B 1 192 ? 7.277 35.062 14.18 1 98.19 192 ALA B CA 1
ATOM 3927 C C . ALA B 1 192 ? 7.094 33.562 14.406 1 98.19 192 ALA B C 1
ATOM 3929 O O . ALA B 1 192 ? 7.918 32.938 15.055 1 98.19 192 ALA B O 1
ATOM 3930 N N . LEU B 1 193 ? 5.996 33.031 13.953 1 98.31 193 LEU B N 1
ATOM 3931 C CA . LEU B 1 193 ? 5.707 31.609 13.891 1 98.31 193 LEU B CA 1
ATOM 3932 C C . LEU B 1 193 ? 5.328 31.188 12.469 1 98.31 193 LEU B C 1
ATOM 3934 O O . LEU B 1 193 ? 4.793 32 11.703 1 98.31 193 LEU B O 1
ATOM 3938 N N . VAL B 1 194 ? 5.645 30.016 12.109 1 98.12 194 VAL B N 1
ATOM 3939 C CA . VAL B 1 194 ? 5.086 29.391 10.922 1 98.12 194 VAL B CA 1
ATOM 3940 C C . VAL B 1 194 ? 4.195 28.219 11.32 1 98.12 194 VAL B C 1
ATOM 3942 O O . VAL B 1 194 ? 4.629 27.328 12.047 1 98.12 194 VAL B O 1
ATOM 3945 N N . MET B 1 195 ? 2.977 28.25 10.859 1 97.5 195 MET B N 1
ATOM 3946 C CA . MET B 1 195 ? 1.95 27.281 11.25 1 97.5 195 MET B CA 1
ATOM 3947 C C . MET B 1 195 ? 1.101 26.891 10.047 1 97.5 195 MET B C 1
ATOM 3949 O O . MET B 1 195 ? 1.076 27.594 9.031 1 97.5 195 MET B O 1
ATOM 3953 N N . ALA B 1 196 ? 0.434 25.734 10.195 1 97.44 196 ALA B N 1
ATOM 3954 C CA . ALA B 1 196 ? -0.506 25.359 9.148 1 97.44 196 ALA B CA 1
ATOM 3955 C C . ALA B 1 196 ? -1.674 26.328 9.07 1 97.44 196 ALA B C 1
ATOM 3957 O O . ALA B 1 196 ? -2.293 26.656 10.086 1 97.44 196 ALA B O 1
ATOM 3958 N N . ARG B 1 197 ? -2 26.844 7.844 1 98.19 197 ARG B N 1
ATOM 3959 C CA . ARG B 1 197 ? -3.123 27.75 7.668 1 98.19 197 ARG B CA 1
ATOM 3960 C C . ARG B 1 197 ? -4.414 27.141 8.203 1 98.19 197 ARG B C 1
ATOM 3962 O O . ARG B 1 197 ? -5.176 27.812 8.906 1 98.19 197 ARG B O 1
ATOM 3969 N N . SER B 1 198 ? -4.656 25.875 7.871 1 97.62 198 SER B N 1
ATOM 3970 C CA . SER B 1 198 ? -5.863 25.188 8.32 1 97.62 198 SER B CA 1
ATOM 3971 C C . SER B 1 198 ? -5.941 25.141 9.836 1 97.62 198 SER B C 1
ATOM 3973 O O . SER B 1 198 ? -7.031 25.219 10.414 1 97.62 198 SER B O 1
ATOM 3975 N N . GLY B 1 199 ? -4.805 24.969 10.492 1 95.94 199 GLY B N 1
ATOM 3976 C CA . GLY B 1 199 ? -4.789 25 11.945 1 95.94 199 GLY B CA 1
ATOM 3977 C C . GLY B 1 199 ? -5.27 26.328 12.516 1 95.94 199 GLY B C 1
ATOM 3978 O O . GLY B 1 199 ? -6.074 26.359 13.445 1 95.94 199 GLY B O 1
ATOM 3979 N N . LEU B 1 200 ? -4.789 27.422 11.961 1 97.44 200 LEU B N 1
ATOM 3980 C CA . LEU B 1 200 ? -5.199 28.75 12.391 1 97.44 200 LEU B CA 1
ATOM 3981 C C . LEU B 1 200 ? -6.691 28.969 12.148 1 97.44 200 LEU B C 1
ATOM 3983 O O . LEU B 1 200 ? -7.379 29.562 12.977 1 97.44 200 LEU B O 1
ATOM 3987 N N . GLU B 1 201 ? -7.16 28.453 11.023 1 97.06 201 GLU B N 1
ATOM 3988 C CA . GLU B 1 201 ? -8.578 28.531 10.703 1 97.06 201 GLU B CA 1
ATOM 3989 C C . GLU B 1 201 ? -9.43 27.797 11.742 1 97.06 201 GLU B C 1
ATOM 3991 O O . GLU B 1 201 ? -10.43 28.328 12.227 1 97.06 201 GLU B O 1
ATOM 3996 N N . ARG B 1 202 ? -9.031 26.719 12.117 1 94.5 202 ARG B N 1
ATOM 3997 C CA . ARG B 1 202 ? -9.781 25.828 13.008 1 94.5 202 ARG B CA 1
ATOM 3998 C C . ARG B 1 202 ? -9.891 26.438 14.406 1 94.5 202 ARG B C 1
ATOM 4000 O O . ARG B 1 202 ? -10.859 26.172 15.125 1 94.5 202 ARG B O 1
ATOM 4007 N N . ILE B 1 203 ? -8.914 27.219 14.789 1 94.81 203 ILE B N 1
ATOM 4008 C CA . ILE B 1 203 ? -8.945 27.781 16.141 1 94.81 203 ILE B CA 1
ATOM 4009 C C . ILE B 1 203 ? -9.383 29.25 16.078 1 94.81 203 ILE B C 1
ATOM 4011 O O . ILE B 1 203 ? -9.25 29.984 17.062 1 94.81 203 ILE B O 1
ATOM 4015 N N . GLY B 1 204 ? -9.734 29.75 14.883 1 96 204 GLY B N 1
ATOM 4016 C CA . GLY B 1 204 ? -10.305 31.078 14.734 1 96 204 GLY B CA 1
ATOM 4017 C C . GLY B 1 204 ? -9.266 32.188 14.742 1 96 204 GLY B C 1
ATOM 4018 O O . GLY B 1 204 ? -9.539 33.281 15.195 1 96 204 GLY B O 1
ATOM 4019 N N . LEU B 1 205 ? -8.055 31.938 14.32 1 97.38 205 LEU B N 1
ATOM 4020 C CA . LEU B 1 205 ? -6.984 32.906 14.398 1 97.38 205 LEU B CA 1
ATOM 4021 C C . LEU B 1 205 ? -6.48 33.281 13 1 97.38 205 LEU B C 1
ATOM 4023 O O . LEU B 1 205 ? -5.309 33.625 12.828 1 97.38 205 LEU B O 1
ATOM 4027 N N . THR B 1 206 ? -7.328 33.188 12 1 97.12 206 THR B N 1
ATOM 4028 C CA . THR B 1 206 ? -6.945 33.5 10.625 1 97.12 206 THR B CA 1
ATOM 4029 C C . THR B 1 206 ? -6.539 34.969 10.5 1 97.12 206 THR B C 1
ATOM 4031 O O . THR B 1 206 ? -5.711 35.344 9.656 1 97.12 206 THR B O 1
ATOM 4034 N N . ALA B 1 207 ? -7.105 35.844 11.367 1 97.31 207 ALA B N 1
ATOM 4035 C CA . ALA B 1 207 ? -6.801 37.281 11.336 1 97.31 207 ALA B CA 1
ATOM 4036 C C . ALA B 1 207 ? -5.336 37.531 11.695 1 97.31 207 ALA B C 1
ATOM 4038 O O . ALA B 1 207 ? -4.801 38.625 11.406 1 97.31 207 ALA B O 1
ATOM 4039 N N . ARG B 1 208 ? -4.691 36.562 12.297 1 97.69 208 ARG B N 1
ATOM 4040 C CA . ARG B 1 208 ? -3.311 36.719 12.75 1 97.69 208 ARG B CA 1
ATOM 4041 C C . ARG B 1 208 ? -2.332 36.406 11.625 1 97.69 208 ARG B C 1
ATOM 4043 O O . ARG B 1 208 ? -1.122 36.562 11.773 1 97.69 208 ARG B O 1
ATOM 4050 N N . ILE B 1 209 ? -2.814 35.969 10.484 1 98.25 209 ILE B N 1
ATOM 4051 C CA . ILE B 1 209 ? -1.947 35.594 9.383 1 98.25 209 ILE B CA 1
ATOM 4052 C C . ILE B 1 209 ? -1.357 36.812 8.719 1 98.25 209 ILE B C 1
ATOM 4054 O O . ILE B 1 209 ? -2.094 37.688 8.227 1 98.25 209 ILE B O 1
ATOM 4058 N N . ALA B 1 210 ? -0.079 36.906 8.727 1 98 210 ALA B N 1
ATOM 4059 C CA . ALA B 1 210 ? 0.614 38 8.055 1 98 210 ALA B CA 1
ATOM 4060 C C . ALA B 1 210 ? 0.913 37.656 6.602 1 98 210 ALA B C 1
ATOM 4062 O O . ALA B 1 210 ? 0.968 38.531 5.746 1 98 210 ALA B O 1
ATOM 4063 N N . HIS B 1 211 ? 1.149 36.406 6.332 1 98 211 HIS B N 1
ATOM 4064 C CA . HIS B 1 211 ? 1.496 35.938 4.992 1 98 211 HIS B CA 1
ATOM 4065 C C . HIS B 1 211 ? 1.18 34.438 4.82 1 98 211 HIS B C 1
ATOM 4067 O O . HIS B 1 211 ? 1.492 33.625 5.695 1 98 211 HIS B O 1
ATOM 4073 N N . ASP B 1 212 ? 0.544 34.094 3.693 1 98.5 212 ASP B N 1
ATOM 4074 C CA . ASP B 1 212 ? 0.358 32.719 3.264 1 98.5 212 ASP B CA 1
ATOM 4075 C C . ASP B 1 212 ? 1.464 32.281 2.303 1 98.5 212 ASP B C 1
ATOM 4077 O O . ASP B 1 212 ? 1.616 32.875 1.226 1 98.5 212 ASP B O 1
ATOM 4081 N N . PHE B 1 213 ? 2.205 31.312 2.723 1 98.38 213 PHE B N 1
ATOM 4082 C CA . PHE B 1 213 ? 3.203 30.797 1.794 1 98.38 213 PHE B CA 1
ATOM 4083 C C . PHE B 1 213 ? 2.539 30 0.676 1 98.38 213 PHE B C 1
ATOM 4085 O O . PHE B 1 213 ? 1.667 29.172 0.933 1 98.38 213 PHE B O 1
ATOM 4092 N N . SER B 1 214 ? 2.941 30.297 -0.555 1 97.94 214 SER B N 1
ATOM 4093 C CA . SER B 1 214 ? 2.523 29.438 -1.66 1 97.94 214 SER B CA 1
ATOM 4094 C C . SER B 1 214 ? 3.186 28.062 -1.577 1 97.94 214 SER B C 1
ATOM 4096 O O . SER B 1 214 ? 4.168 27.891 -0.855 1 97.94 214 SER B O 1
ATOM 4098 N N . VAL B 1 215 ? 2.67 27.109 -2.312 1 95.69 215 VAL B N 1
ATOM 4099 C CA . VAL B 1 215 ? 3.23 25.766 -2.352 1 95.69 215 VAL B CA 1
ATOM 4100 C C . VAL B 1 215 ? 4.637 25.797 -2.939 1 95.69 215 VAL B C 1
ATOM 4102 O O . VAL B 1 215 ? 5.484 24.969 -2.604 1 95.69 215 VAL B O 1
ATOM 4105 N N . ASP B 1 216 ? 4.91 26.797 -3.732 1 95.44 216 ASP B N 1
ATOM 4106 C CA . ASP B 1 216 ? 6.238 26.953 -4.32 1 95.44 216 ASP B CA 1
ATOM 4107 C C . ASP B 1 216 ? 7.234 27.484 -3.295 1 95.44 216 ASP B C 1
ATOM 4109 O O . ASP B 1 216 ? 8.414 27.141 -3.33 1 95.44 216 ASP B O 1
ATOM 4113 N N . GLU B 1 217 ? 6.762 28.359 -2.424 1 96.56 217 GLU B N 1
ATOM 4114 C CA . GLU B 1 217 ? 7.617 28.922 -1.38 1 96.56 217 GLU B CA 1
ATOM 4115 C C . GLU B 1 217 ? 7.922 27.875 -0.306 1 96.56 217 GLU B C 1
ATOM 4117 O O . GLU B 1 217 ? 9.055 27.781 0.167 1 96.56 217 GLU B O 1
ATOM 4122 N N . MET B 1 218 ? 6.891 27.141 0.074 1 97.5 218 MET B N 1
ATOM 4123 C CA . MET B 1 218 ? 6.992 26.109 1.106 1 97.5 218 MET B CA 1
ATOM 4124 C C . MET B 1 218 ? 6.004 24.984 0.846 1 97.5 218 MET B C 1
ATOM 4126 O O . MET B 1 218 ? 4.801 25.141 1.061 1 97.5 218 MET B O 1
ATOM 4130 N N . LEU B 1 219 ? 6.562 23.875 0.354 1 98.19 219 LEU B N 1
ATOM 4131 C CA . LEU B 1 219 ? 5.719 22.734 0.059 1 98.19 219 LEU B CA 1
ATOM 4132 C C . LEU B 1 219 ? 5.148 22.125 1.34 1 98.19 219 LEU B C 1
ATOM 4134 O O . LEU B 1 219 ? 5.875 21.953 2.322 1 98.19 219 LEU B O 1
ATOM 4138 N N . PRO B 1 220 ? 3.91 21.859 1.372 1 98.19 220 PRO B N 1
ATOM 4139 C CA . PRO B 1 220 ? 3.244 21.375 2.584 1 98.19 220 PRO B CA 1
ATOM 4140 C C . PRO B 1 220 ? 3.756 20.016 3.037 1 98.19 220 PRO B C 1
ATOM 4142 O O . PRO B 1 220 ? 4.332 19.266 2.236 1 98.19 220 PRO B O 1
ATOM 4145 N N . ALA B 1 221 ? 3.527 19.766 4.352 1 96.81 221 ALA B N 1
ATOM 4146 C CA . ALA B 1 221 ? 3.705 18.406 4.855 1 96.81 221 ALA B CA 1
ATOM 4147 C C . ALA B 1 221 ? 2.699 17.453 4.219 1 96.81 221 ALA B C 1
ATOM 4149 O O . ALA B 1 221 ? 1.563 17.844 3.932 1 96.81 221 ALA B O 1
ATOM 4150 N N . VAL B 1 222 ? 3.105 16.25 4.016 1 96.81 222 VAL B N 1
ATOM 4151 C CA . VAL B 1 222 ? 2.227 15.188 3.518 1 96.81 222 VAL B CA 1
ATOM 4152 C C . VAL B 1 222 ? 0.975 15.109 4.391 1 96.81 222 VAL B C 1
ATOM 4154 O O . VAL B 1 222 ? 1.069 15.008 5.613 1 96.81 222 VAL B O 1
ATOM 4157 N N . GLY B 1 223 ? -0.199 15.25 3.754 1 97.44 223 GLY B N 1
ATOM 4158 C CA . GLY B 1 223 ? -1.46 15.07 4.453 1 97.44 223 GLY B CA 1
ATOM 4159 C C . GLY B 1 223 ? -1.943 16.328 5.145 1 97.44 223 GLY B C 1
ATOM 4160 O O . GLY B 1 223 ? -3.039 16.359 5.711 1 97.44 223 GLY B O 1
ATOM 4161 N N . GLN B 1 224 ? -1.139 17.453 5.203 1 97.75 224 GLN B N 1
ATOM 4162 C CA . GLN B 1 224 ? -1.555 18.672 5.898 1 97.75 224 GLN B CA 1
ATOM 4163 C C . GLN B 1 224 ? -2.887 19.188 5.363 1 97.75 224 GLN B C 1
ATOM 4165 O O . GLN B 1 224 ? -3.094 19.234 4.148 1 97.75 224 GLN B O 1
ATOM 4170 N N . GLY B 1 225 ? -3.758 19.484 6.242 1 98.12 225 GLY B N 1
ATOM 4171 C CA . GLY B 1 225 ? -5.078 19.984 5.891 1 98.12 225 GLY B CA 1
ATOM 4172 C C . GLY B 1 225 ? -6.145 18.906 5.918 1 98.12 225 GLY B C 1
ATOM 4173 O O . GLY B 1 225 ? -7.34 19.203 5.895 1 98.12 225 GLY B O 1
ATOM 4174 N N . ILE B 1 226 ? -5.758 17.641 6.008 1 98.5 226 ILE B N 1
ATOM 4175 C CA . ILE B 1 226 ? -6.715 16.547 5.969 1 98.5 226 ILE B CA 1
ATOM 4176 C C . ILE B 1 226 ? -6.918 15.992 7.375 1 98.5 226 ILE B C 1
ATOM 4178 O O . ILE B 1 226 ? -5.949 15.727 8.094 1 98.5 226 ILE B O 1
ATOM 4182 N N . VAL B 1 227 ? -8.156 15.891 7.781 1 98.38 227 VAL B N 1
ATOM 4183 C CA . VAL B 1 227 ? -8.539 15.18 9 1 98.38 227 VAL B CA 1
ATOM 4184 C C . VAL B 1 227 ? -8.789 13.711 8.68 1 98.38 227 VAL B C 1
ATOM 4186 O O . VAL B 1 227 ? -9.516 13.383 7.738 1 98.38 227 VAL B O 1
ATOM 4189 N N . ALA B 1 228 ? -8.188 12.82 9.414 1 97.81 228 ALA B N 1
ATOM 4190 C CA . ALA B 1 228 ? -8.328 11.383 9.234 1 97.81 228 ALA B CA 1
ATOM 4191 C C . ALA B 1 228 ? -9.078 10.75 10.398 1 97.81 228 ALA B C 1
ATOM 4193 O O . ALA B 1 228 ? -8.961 11.211 11.539 1 97.81 228 ALA B O 1
ATOM 4194 N N . VAL B 1 229 ? -9.805 9.742 10.102 1 98.38 229 VAL B N 1
ATOM 4195 C CA . VAL B 1 229 ? -10.508 8.969 11.117 1 98.38 229 VAL B CA 1
ATOM 4196 C C . VAL B 1 229 ? -10.07 7.504 11.047 1 98.38 229 VAL B C 1
ATOM 4198 O O . VAL B 1 229 ? -10.164 6.871 9.992 1 98.38 229 VAL B O 1
ATOM 4201 N N . GLU B 1 230 ? -9.555 7.043 12.102 1 97.88 230 GLU B N 1
ATOM 4202 C CA . GLU B 1 230 ? -9.031 5.684 12.227 1 97.88 230 GLU B CA 1
ATOM 4203 C C . GLU B 1 230 ? -9.992 4.793 13 1 97.88 230 GLU B C 1
ATOM 4205 O O . GLU B 1 230 ? -10.688 5.262 13.906 1 97.88 230 GLU B O 1
ATOM 4210 N N . CYS B 1 231 ? -10.086 3.496 12.695 1 97.75 231 CYS B N 1
ATOM 4211 C CA . CYS B 1 231 ? -10.875 2.529 13.445 1 97.75 231 CYS B CA 1
ATOM 4212 C C . CYS B 1 231 ? -10.305 1.126 13.305 1 97.75 231 CYS B C 1
ATOM 4214 O O . CYS B 1 231 ? -9.297 0.93 12.617 1 97.75 231 CYS B O 1
ATOM 4216 N N . VAL B 1 232 ? -10.891 0.232 14.039 1 97.06 232 VAL B N 1
ATOM 4217 C CA . VAL B 1 232 ? -10.508 -1.172 13.953 1 97.06 232 VAL B CA 1
ATOM 4218 C C . VAL B 1 232 ? -10.883 -1.729 12.578 1 97.06 232 VAL B C 1
ATOM 4220 O O . VAL B 1 232 ? -12.008 -1.534 12.109 1 97.06 232 VAL B O 1
ATOM 4223 N N . GLU B 1 233 ? -9.953 -2.414 11.914 1 95.38 233 GLU B N 1
ATOM 4224 C CA . GLU B 1 233 ? -10.078 -2.85 10.531 1 95.38 233 GLU B CA 1
ATOM 4225 C C . GLU B 1 233 ? -11.242 -3.82 10.359 1 95.38 233 GLU B C 1
ATOM 4227 O O . GLU B 1 233 ? -11.922 -3.812 9.328 1 95.38 233 GLU B O 1
ATOM 4232 N N . SER B 1 234 ? -11.531 -4.602 11.352 1 93.5 234 SER B N 1
ATOM 4233 C CA . SER B 1 234 ? -12.555 -5.637 11.25 1 93.5 234 SER B CA 1
ATOM 4234 C C . SER B 1 234 ? -13.914 -5.117 11.703 1 93.5 234 SER B C 1
ATOM 4236 O O . SER B 1 234 ? -14.906 -5.848 11.664 1 93.5 234 SER B O 1
ATOM 4238 N N . ASP B 1 235 ? -13.93 -3.867 12.219 1 94 235 ASP B N 1
ATOM 4239 C CA . ASP B 1 235 ? -15.203 -3.271 12.617 1 94 235 ASP B CA 1
ATOM 4240 C C . ASP B 1 235 ? -15.984 -2.779 11.398 1 94 235 ASP B C 1
ATOM 4242 O O . ASP B 1 235 ? -16.047 -1.575 11.141 1 94 235 ASP B O 1
ATOM 4246 N N . TRP B 1 236 ? -16.641 -3.691 10.719 1 91.94 236 TRP B N 1
ATOM 4247 C CA . TRP B 1 236 ? -17.266 -3.445 9.422 1 91.94 236 TRP B CA 1
ATOM 4248 C C . TRP B 1 236 ? -18.391 -2.434 9.539 1 91.94 236 TRP B C 1
ATOM 4250 O O . TRP B 1 236 ? -18.531 -1.537 8.703 1 91.94 236 TRP B O 1
ATOM 4260 N N . PRO B 1 237 ? -19.234 -2.475 10.609 1 90.81 237 PRO B N 1
ATOM 4261 C CA . PRO B 1 237 ? -20.281 -1.454 10.758 1 90.81 237 PRO B CA 1
ATOM 4262 C C . PRO B 1 237 ? -19.703 -0.041 10.859 1 90.81 237 PRO B C 1
ATOM 4264 O O . PRO B 1 237 ? -20.219 0.882 10.211 1 90.81 237 PRO B O 1
ATOM 4267 N N . THR B 1 238 ? -18.656 0.114 11.664 1 94.56 238 THR B N 1
ATOM 4268 C CA . THR B 1 238 ? -18.031 1.422 11.82 1 94.56 238 THR B CA 1
ATOM 4269 C C . THR B 1 238 ? -17.422 1.891 10.5 1 94.56 238 THR B C 1
ATOM 4271 O O . THR B 1 238 ? -17.594 3.049 10.109 1 94.56 238 THR B O 1
ATOM 4274 N N . ARG B 1 239 ? -16.781 0.99 9.789 1 95.88 239 ARG B N 1
ATOM 4275 C CA . ARG B 1 239 ? -16.156 1.336 8.508 1 95.88 239 ARG B CA 1
ATOM 4276 C C . ARG B 1 239 ? -17.203 1.801 7.504 1 95.88 239 ARG B C 1
ATOM 4278 O O . ARG B 1 239 ? -16.969 2.754 6.754 1 95.88 239 ARG B O 1
ATOM 4285 N N . ALA B 1 240 ? -18.297 1.13 7.473 1 93.31 240 ALA B N 1
ATOM 4286 C CA . ALA B 1 240 ? -19.375 1.51 6.559 1 93.31 240 ALA B CA 1
ATOM 4287 C C . ALA B 1 240 ? -19.891 2.91 6.871 1 93.31 240 ALA B C 1
ATOM 4289 O O . ALA B 1 240 ? -20.156 3.697 5.957 1 93.31 240 ALA B O 1
ATOM 4290 N N . ARG B 1 241 ? -20.047 3.221 8.125 1 94.44 241 ARG B N 1
ATOM 4291 C CA . ARG B 1 241 ? -20.484 4.551 8.547 1 94.44 241 ARG B CA 1
ATOM 4292 C C . ARG B 1 241 ? -19.453 5.609 8.164 1 94.44 241 ARG B C 1
ATOM 4294 O O . ARG B 1 241 ? -19.812 6.66 7.629 1 94.44 241 ARG B O 1
ATOM 4301 N N . LEU B 1 242 ? -18.188 5.32 8.43 1 97.25 242 LEU B N 1
ATOM 4302 C CA . LEU B 1 242 ? -17.125 6.273 8.164 1 97.25 242 LEU B CA 1
ATOM 4303 C C . LEU B 1 242 ? -16.953 6.496 6.664 1 97.25 242 LEU B C 1
ATOM 4305 O O . LEU B 1 242 ? -16.594 7.594 6.23 1 97.25 242 LEU B O 1
ATOM 4309 N N . ALA B 1 243 ? -17.25 5.449 5.891 1 96.75 243 ALA B N 1
ATOM 4310 C CA . ALA B 1 243 ? -17.156 5.559 4.438 1 96.75 243 ALA B CA 1
ATOM 4311 C C . ALA B 1 243 ? -18.078 6.66 3.908 1 96.75 243 ALA B C 1
ATOM 4313 O O . ALA B 1 243 ? -17.797 7.266 2.873 1 96.75 243 ALA B O 1
ATOM 4314 N N . GLN B 1 244 ? -19.109 6.984 4.637 1 96.38 244 GLN B N 1
ATOM 4315 C CA . GLN B 1 244 ? -20.078 7.973 4.211 1 96.38 244 GLN B CA 1
ATOM 4316 C C . GLN B 1 244 ? -19.516 9.383 4.289 1 96.38 244 GLN B C 1
ATOM 4318 O O . GLN B 1 244 ? -20.047 10.312 3.686 1 96.38 244 GLN B O 1
ATOM 4323 N N . ILE B 1 245 ? -18.469 9.562 5.027 1 98 245 ILE B N 1
ATOM 4324 C CA . ILE B 1 245 ? -17.906 10.906 5.176 1 98 245 ILE B CA 1
ATOM 4325 C C . ILE B 1 245 ? -16.516 10.953 4.566 1 98 245 ILE B C 1
ATOM 4327 O O . ILE B 1 245 ? -15.797 11.945 4.715 1 98 245 ILE B O 1
ATOM 4331 N N . ASP B 1 246 ? -16.109 9.883 3.879 1 98.12 246 ASP B N 1
ATOM 4332 C CA . ASP B 1 246 ? -14.836 9.828 3.184 1 98.12 246 ASP B CA 1
ATOM 4333 C C . ASP B 1 246 ? -14.852 10.68 1.919 1 98.12 246 ASP B C 1
ATOM 4335 O O . ASP B 1 246 ? -15.711 10.492 1.049 1 98.12 246 ASP B O 1
ATOM 4339 N N . ASN B 1 247 ? -13.953 11.664 1.898 1 98.5 247 ASN B N 1
ATOM 4340 C CA . ASN B 1 247 ? -13.844 12.516 0.724 1 98.5 247 ASN B CA 1
ATOM 4341 C C . ASN B 1 247 ? -12.891 11.93 -0.312 1 98.5 247 ASN B C 1
ATOM 4343 O O . ASN B 1 247 ? -11.695 11.773 -0.048 1 98.5 247 ASN B O 1
ATOM 4347 N N . ALA B 1 248 ? -13.398 11.648 -1.473 1 97.12 248 ALA B N 1
ATOM 4348 C CA . ALA B 1 248 ? -12.656 10.906 -2.492 1 97.12 248 ALA B CA 1
ATOM 4349 C C . ALA B 1 248 ? -11.422 11.68 -2.943 1 97.12 248 ALA B C 1
ATOM 4351 O O . ALA B 1 248 ? -10.336 11.102 -3.074 1 97.12 248 ALA B O 1
ATOM 4352 N N . ALA B 1 249 ? -11.547 12.961 -3.215 1 98.19 249 ALA B N 1
ATOM 4353 C CA . ALA B 1 249 ? -10.43 13.773 -3.682 1 98.19 249 ALA B CA 1
ATOM 4354 C C . ALA B 1 249 ? -9.312 13.812 -2.643 1 98.19 249 ALA B C 1
ATOM 4356 O O . ALA B 1 249 ? -8.133 13.68 -2.982 1 98.19 249 ALA B O 1
ATOM 4357 N N . SER B 1 250 ? -9.695 13.992 -1.331 1 98.62 250 SER B N 1
ATOM 4358 C CA . SER B 1 250 ? -8.719 13.992 -0.25 1 98.62 250 SER B CA 1
ATOM 4359 C C . SER B 1 250 ? -8.008 12.648 -0.145 1 98.62 250 SER B C 1
ATOM 4361 O O . SER B 1 250 ? -6.789 12.594 0.048 1 98.62 250 SER B O 1
ATOM 4363 N N . ARG B 1 251 ? -8.781 11.617 -0.284 1 98.25 251 ARG B N 1
ATOM 4364 C CA . ARG B 1 251 ? -8.211 10.281 -0.191 1 98.25 251 ARG B CA 1
ATOM 4365 C C . ARG B 1 251 ? -7.195 10.031 -1.301 1 98.25 251 ARG B C 1
ATOM 4367 O O . ARG B 1 251 ? -6.086 9.562 -1.041 1 98.25 251 ARG B O 1
ATOM 4374 N N . LEU B 1 252 ? -7.539 10.367 -2.529 1 98.44 252 LEU B N 1
ATOM 4375 C CA . LEU B 1 252 ? -6.633 10.188 -3.658 1 98.44 252 LEU B CA 1
ATOM 4376 C C . LEU B 1 252 ? -5.344 10.977 -3.451 1 98.44 252 LEU B C 1
ATOM 4378 O O . LEU B 1 252 ? -4.25 10.43 -3.611 1 98.44 252 LEU B O 1
ATOM 4382 N N . SER B 1 253 ? -5.453 12.227 -3.041 1 98.75 253 SER B N 1
ATOM 4383 C CA . SER B 1 253 ? -4.285 13.07 -2.814 1 98.75 253 SER B CA 1
ATOM 4384 C C . SER B 1 253 ? -3.414 12.523 -1.688 1 98.75 253 SER B C 1
ATOM 4386 O O . SER B 1 253 ? -2.193 12.43 -1.828 1 98.75 253 SER B O 1
ATOM 4388 N N . ALA B 1 254 ? -4.059 12.156 -0.624 1 98.69 254 ALA B N 1
ATOM 4389 C CA . ALA B 1 254 ? -3.348 11.656 0.549 1 98.69 254 ALA B CA 1
ATOM 4390 C C . ALA B 1 254 ? -2.596 10.367 0.224 1 98.69 254 ALA B C 1
ATOM 4392 O O . ALA B 1 254 ? -1.465 10.172 0.675 1 98.69 254 ALA B O 1
ATOM 4393 N N . GLU B 1 255 ? -3.219 9.492 -0.508 1 98.44 255 GLU B N 1
ATOM 4394 C CA . GLU B 1 255 ? -2.596 8.219 -0.849 1 98.44 255 GLU B CA 1
ATOM 4395 C C . GLU B 1 255 ? -1.333 8.422 -1.681 1 98.44 255 GLU B C 1
ATOM 4397 O O . GLU B 1 255 ? -0.319 7.758 -1.456 1 98.44 255 GLU B O 1
ATOM 4402 N N . ALA B 1 256 ? -1.392 9.336 -2.627 1 98.81 256 ALA B N 1
ATOM 4403 C CA . ALA B 1 256 ? -0.205 9.656 -3.418 1 98.81 256 ALA B CA 1
ATOM 4404 C C . ALA B 1 256 ? 0.896 10.242 -2.539 1 98.81 256 ALA B C 1
ATOM 4406 O O . ALA B 1 256 ? 2.049 9.805 -2.604 1 98.81 256 ALA B O 1
ATOM 4407 N N . GLU B 1 257 ? 0.528 11.203 -1.721 1 98.62 257 GLU B N 1
ATOM 4408 C CA . GLU B 1 257 ? 1.487 11.883 -0.856 1 98.62 257 GLU B CA 1
ATOM 4409 C C . GLU B 1 257 ? 2.119 10.914 0.138 1 98.62 257 GLU B C 1
ATOM 4411 O O . GLU B 1 257 ? 3.34 10.891 0.303 1 98.62 257 GLU B O 1
ATOM 4416 N N . ARG B 1 258 ? 1.308 10.109 0.763 1 97.69 258 ARG B N 1
ATOM 4417 C CA . ARG B 1 258 ? 1.782 9.195 1.794 1 97.69 258 ARG B CA 1
ATOM 4418 C C . ARG B 1 258 ? 2.627 8.078 1.188 1 97.69 258 ARG B C 1
ATOM 4420 O O . ARG B 1 258 ? 3.547 7.57 1.831 1 97.69 258 ARG B O 1
ATOM 4427 N N . GLU B 1 259 ? 2.301 7.684 -0.06 1 98 259 GLU B N 1
ATOM 4428 C CA . GLU B 1 259 ? 3.125 6.684 -0.731 1 98 259 GLU B CA 1
ATOM 4429 C C . GLU B 1 259 ? 4.566 7.164 -0.873 1 98 259 GLU B C 1
ATOM 4431 O O . GLU B 1 259 ? 5.5 6.359 -0.816 1 98 259 GLU B O 1
ATOM 4436 N N . VAL B 1 260 ? 4.809 8.477 -1.03 1 97.88 260 VAL B N 1
ATOM 4437 C CA . VAL B 1 260 ? 6.156 9.031 -1.077 1 97.88 260 VAL B CA 1
ATOM 4438 C C . VAL B 1 260 ? 6.879 8.75 0.239 1 97.88 260 VAL B C 1
ATOM 4440 O O . VAL B 1 260 ? 8.023 8.289 0.241 1 97.88 260 VAL B O 1
ATOM 4443 N N . LEU B 1 261 ? 6.184 9.008 1.373 1 96.38 261 LEU B N 1
ATOM 4444 C CA . LEU B 1 261 ? 6.766 8.734 2.682 1 96.38 261 LEU B CA 1
ATOM 4445 C C . LEU B 1 261 ? 7.098 7.25 2.824 1 96.38 261 LEU B C 1
ATOM 4447 O O . LEU B 1 261 ? 8.141 6.891 3.375 1 96.38 261 LEU B O 1
ATOM 4451 N N . TRP B 1 262 ? 6.18 6.414 2.314 1 96.62 262 TRP B N 1
ATOM 4452 C CA . TRP B 1 262 ? 6.34 4.965 2.414 1 96.62 262 TRP B CA 1
ATOM 4453 C C . TRP B 1 262 ? 7.59 4.504 1.675 1 96.62 262 TRP B C 1
ATOM 4455 O O . TRP B 1 262 ? 8.43 3.797 2.242 1 96.62 262 TRP B O 1
ATOM 4465 N N . VAL B 1 263 ? 7.773 4.965 0.451 1 96.25 263 VAL B N 1
ATOM 4466 C CA . VAL B 1 263 ? 8.883 4.551 -0.403 1 96.25 263 VAL B CA 1
ATOM 4467 C C . VAL B 1 263 ? 10.195 5.078 0.168 1 96.25 263 VAL B C 1
ATOM 4469 O O . VAL B 1 263 ? 11.195 4.355 0.208 1 96.25 263 VAL B O 1
ATOM 4472 N N . LEU B 1 264 ? 10.18 6.285 0.69 1 95.12 264 LEU B N 1
ATOM 4473 C CA . LEU B 1 264 ? 11.391 6.922 1.204 1 95.12 264 LEU B CA 1
ATOM 4474 C C . LEU B 1 264 ? 11.766 6.348 2.566 1 95.12 264 LEU B C 1
ATOM 4476 O O . LEU B 1 264 ? 12.891 6.535 3.033 1 95.12 264 LEU B O 1
ATOM 4480 N N . ASN B 1 265 ? 10.781 5.582 3.148 1 90.38 265 ASN B N 1
ATOM 4481 C CA . ASN B 1 265 ? 10.938 5.145 4.531 1 90.38 265 ASN B CA 1
ATOM 4482 C C . ASN B 1 265 ? 11.305 6.309 5.449 1 90.38 265 ASN B C 1
ATOM 4484 O O . ASN B 1 265 ? 12.258 6.215 6.23 1 90.38 265 ASN B O 1
ATOM 4488 N N . GLY B 1 266 ? 10.609 7.371 5.219 1 79.38 266 GLY B N 1
ATOM 4489 C CA . GLY B 1 266 ? 10.836 8.594 5.977 1 79.38 266 GLY B CA 1
ATOM 4490 C C . GLY B 1 266 ? 10.242 8.547 7.371 1 79.38 266 GLY B C 1
ATOM 4491 O O . GLY B 1 266 ? 9.281 7.82 7.621 1 79.38 266 GLY B O 1
ATOM 4492 N N . HIS B 1 267 ? 10.922 9.242 8.273 1 71.5 267 HIS B N 1
ATOM 4493 C CA . HIS B 1 267 ? 10.43 9.344 9.641 1 71.5 267 HIS B CA 1
ATOM 4494 C C . HIS B 1 267 ? 10.039 10.781 9.977 1 71.5 267 HIS B C 1
ATOM 4496 O O . HIS B 1 267 ? 10.266 11.695 9.18 1 71.5 267 HIS B O 1
ATOM 4502 N N . CYS B 1 268 ? 9.344 10.938 11.023 1 67.06 268 CYS B N 1
ATOM 4503 C CA . CYS B 1 268 ? 8.734 12.203 11.406 1 67.06 268 CYS B CA 1
ATOM 4504 C C . CYS B 1 268 ? 9.789 13.305 11.484 1 67.06 268 CYS B C 1
ATOM 4506 O O . CYS B 1 268 ? 9.461 14.484 11.359 1 67.06 268 CYS B O 1
ATOM 4508 N N . ASN B 1 269 ? 10.969 13.008 11.547 1 69.81 269 ASN B N 1
ATOM 4509 C CA . ASN B 1 269 ? 12.023 14.008 11.664 1 69.81 269 ASN B CA 1
ATOM 4510 C C . ASN B 1 269 ? 12.734 14.234 10.328 1 69.81 269 ASN B C 1
ATOM 4512 O O . ASN B 1 269 ? 13.742 14.938 10.273 1 69.81 269 ASN B O 1
ATOM 4516 N N . SER B 1 270 ? 12.18 13.617 9.367 1 79.12 270 SER B N 1
ATOM 4517 C CA . SER B 1 270 ? 12.75 13.867 8.047 1 79.12 270 SER B CA 1
ATOM 4518 C C . SER B 1 270 ? 12.047 15.031 7.348 1 79.12 270 SER B C 1
ATOM 4520 O O . SER B 1 270 ? 10.82 15.102 7.336 1 79.12 270 SER B O 1
ATOM 4522 N N . PRO B 1 271 ? 12.891 15.992 6.875 1 89.12 271 PRO B N 1
ATOM 4523 C CA . PRO B 1 271 ? 12.266 17.109 6.152 1 89.12 271 PRO B CA 1
ATOM 4524 C C . PRO B 1 271 ? 11.719 16.703 4.789 1 89.12 271 PRO B C 1
ATOM 4526 O O . PRO B 1 271 ? 12.312 17.031 3.758 1 89.12 271 PRO B O 1
ATOM 4529 N N . ILE B 1 272 ? 10.672 16.016 4.812 1 94.44 272 ILE B N 1
ATOM 4530 C CA . ILE B 1 272 ? 9.992 15.578 3.596 1 94.44 272 ILE B CA 1
ATOM 4531 C C . ILE B 1 272 ? 8.688 16.359 3.428 1 94.44 272 ILE B C 1
ATOM 4533 O O . ILE B 1 272 ? 7.957 16.562 4.398 1 94.44 272 ILE B O 1
ATOM 4537 N N . ALA B 1 273 ? 8.469 16.859 2.281 1 97 273 ALA B N 1
ATOM 4538 C CA . ALA B 1 273 ? 7.234 17.547 1.926 1 97 273 ALA B CA 1
ATOM 4539 C C . ALA B 1 273 ? 6.547 16.875 0.746 1 97 273 ALA B C 1
ATOM 4541 O O . ALA B 1 273 ? 7.184 16.141 -0.01 1 97 273 ALA B O 1
ATOM 4542 N N . GLY B 1 274 ? 5.297 17.016 0.644 1 98 274 GLY B N 1
ATOM 4543 C CA . GLY B 1 274 ? 4.535 16.438 -0.459 1 98 274 GLY B CA 1
ATOM 4544 C C . GLY B 1 274 ? 3.133 17 -0.572 1 98 274 GLY B C 1
ATOM 4545 O O . GLY B 1 274 ? 2.432 17.141 0.432 1 98 274 GLY B O 1
ATOM 4546 N N . HIS B 1 275 ? 2.77 17.297 -1.77 1 98.81 275 HIS B N 1
ATOM 4547 C CA . HIS B 1 275 ? 1.457 17.875 -2.02 1 98.81 275 HIS B CA 1
ATOM 4548 C C . HIS B 1 275 ? 0.924 17.469 -3.389 1 98.81 275 HIS B C 1
ATOM 4550 O O . HIS B 1 275 ? 1.6 17.656 -4.402 1 98.81 275 HIS B O 1
ATOM 4556 N N . ALA B 1 276 ? -0.28 16.938 -3.365 1 98.81 276 ALA B N 1
ATOM 4557 C CA . ALA B 1 276 ? -0.938 16.5 -4.594 1 98.81 276 ALA B CA 1
ATOM 4558 C C . ALA B 1 276 ? -2.154 17.359 -4.902 1 98.81 276 ALA B C 1
ATOM 4560 O O . ALA B 1 276 ? -2.875 17.781 -3.988 1 98.81 276 ALA B O 1
ATOM 4561 N N . THR B 1 277 ? -2.373 17.656 -6.125 1 98.5 277 THR B N 1
ATOM 4562 C CA . THR B 1 277 ? -3.559 18.375 -6.59 1 98.5 277 THR B CA 1
ATOM 4563 C C . THR B 1 277 ? -4.238 17.609 -7.723 1 98.5 277 THR B C 1
ATOM 4565 O O . THR B 1 277 ? -3.574 16.922 -8.508 1 98.5 277 THR B O 1
ATOM 4568 N N . LEU B 1 278 ? -5.547 17.75 -7.738 1 98.19 278 LEU B N 1
ATOM 4569 C CA . LEU B 1 278 ? -6.355 17.078 -8.75 1 98.19 278 LEU B CA 1
ATOM 4570 C C . LEU B 1 278 ? -6.918 18.078 -9.75 1 98.19 278 LEU B C 1
ATOM 4572 O O . LEU B 1 278 ? -7.34 19.172 -9.375 1 98.19 278 LEU B O 1
ATOM 4576 N N . ALA B 1 279 ? -6.836 17.75 -10.992 1 96.75 279 ALA B N 1
ATOM 4577 C CA . ALA B 1 279 ? -7.496 18.453 -12.094 1 96.75 279 ALA B CA 1
ATOM 4578 C C . ALA B 1 279 ? -8.172 17.469 -13.047 1 96.75 279 ALA B C 1
ATOM 4580 O O . ALA B 1 279 ? -7.531 16.938 -13.953 1 96.75 279 ALA B O 1
ATOM 4581 N N . GLY B 1 280 ? -9.492 17.234 -12.805 1 92.31 280 GLY B N 1
ATOM 4582 C CA . GLY B 1 280 ? -10.172 16.219 -13.594 1 92.31 280 GLY B CA 1
ATOM 4583 C C . GLY B 1 280 ? -9.656 14.82 -13.32 1 92.31 280 GLY B C 1
ATOM 4584 O O . GLY B 1 280 ? -9.586 14.391 -12.164 1 92.31 280 GLY B O 1
ATOM 4585 N N . GLY B 1 281 ? -9.273 14.133 -14.297 1 95.19 281 GLY B N 1
ATOM 4586 C CA . GLY B 1 281 ? -8.805 12.766 -14.156 1 95.19 281 GLY B CA 1
ATOM 4587 C C . GLY B 1 281 ? -7.301 12.664 -13.977 1 95.19 281 GLY B C 1
ATOM 4588 O O . GLY B 1 281 ? -6.742 11.562 -13.961 1 95.19 281 GLY B O 1
ATOM 4589 N N . GLU B 1 282 ? -6.699 13.859 -13.727 1 98.19 282 GLU B N 1
ATOM 4590 C CA . GLU B 1 282 ? -5.246 13.906 -13.594 1 98.19 282 GLU B CA 1
ATOM 4591 C C . GLU B 1 282 ? -4.836 14.43 -12.219 1 98.19 282 GLU B C 1
ATOM 4593 O O . GLU B 1 282 ? -5.551 15.234 -11.617 1 98.19 282 GLU B O 1
ATOM 4598 N N . MET B 1 283 ? -3.709 13.945 -11.812 1 98.75 283 MET B N 1
ATOM 4599 C CA . MET B 1 283 ? -3.117 14.391 -10.555 1 98.75 283 MET B CA 1
ATOM 4600 C C . MET B 1 283 ? -1.691 14.891 -10.773 1 98.75 283 MET B C 1
ATOM 4602 O O . MET B 1 283 ? -0.929 14.289 -11.531 1 98.75 283 MET B O 1
ATOM 4606 N N . THR B 1 284 ? -1.387 15.984 -10.156 1 98.88 284 THR B N 1
ATOM 4607 C CA . THR B 1 284 ? -0.01 16.453 -10.062 1 98.88 284 THR B CA 1
ATOM 4608 C C . THR B 1 284 ? 0.524 16.281 -8.641 1 98.88 284 THR B C 1
ATOM 4610 O O . THR B 1 284 ? -0.106 16.719 -7.676 1 98.88 284 THR B O 1
ATOM 4613 N N . LEU B 1 285 ? 1.607 15.562 -8.523 1 98.88 285 LEU B N 1
ATOM 4614 C CA . LEU B 1 285 ? 2.25 15.352 -7.234 1 98.88 285 LEU B CA 1
ATOM 4615 C C . LEU B 1 285 ? 3.629 16 -7.195 1 98.88 285 LEU B C 1
ATOM 4617 O O . LEU B 1 285 ? 4.453 15.766 -8.086 1 98.88 285 LEU B O 1
ATOM 4621 N N . ARG B 1 286 ? 3.807 16.844 -6.234 1 98.81 286 ARG B N 1
ATOM 4622 C CA . ARG B 1 286 ? 5.094 17.469 -5.93 1 98.81 286 ARG B CA 1
ATOM 4623 C C . ARG B 1 286 ? 5.621 16.984 -4.582 1 98.81 286 ARG B C 1
ATOM 4625 O O . ARG B 1 286 ? 4.875 16.938 -3.6 1 98.81 286 ARG B O 1
ATOM 4632 N N . ALA B 1 287 ? 6.867 16.547 -4.547 1 98.5 287 ALA B N 1
ATOM 4633 C CA . ALA B 1 287 ? 7.492 16.141 -3.293 1 98.5 287 ALA B CA 1
ATOM 4634 C C . ALA B 1 287 ? 8.945 16.594 -3.229 1 98.5 287 ALA B C 1
ATOM 4636 O O . ALA B 1 287 ? 9.602 16.766 -4.262 1 98.5 287 ALA B O 1
ATOM 4637 N N . SER B 1 288 ? 9.406 16.859 -1.996 1 97.19 288 SER B N 1
ATOM 4638 C CA . SER B 1 288 ? 10.773 17.328 -1.821 1 97.19 288 SER B CA 1
ATOM 4639 C C . SER B 1 288 ? 11.398 16.766 -0.549 1 97.19 288 SER B C 1
ATOM 4641 O O . SER B 1 288 ? 10.688 16.359 0.367 1 97.19 288 SER B O 1
ATOM 4643 N N . VAL B 1 289 ? 12.633 16.625 -0.572 1 95.75 289 VAL B N 1
ATOM 4644 C CA . VAL B 1 289 ? 13.477 16.281 0.567 1 95.75 289 VAL B CA 1
ATOM 4645 C C . VAL B 1 289 ? 14.555 17.344 0.762 1 95.75 289 VAL B C 1
ATOM 4647 O O . VAL B 1 289 ? 15.258 17.703 -0.184 1 95.75 289 VAL B O 1
ATOM 4650 N N . LEU B 1 290 ? 14.57 17.859 1.975 1 92.06 290 LEU B N 1
ATOM 4651 C CA . LEU B 1 290 ? 15.516 18.922 2.291 1 92.06 290 LEU B CA 1
ATOM 4652 C C . LEU B 1 290 ? 16.5 18.469 3.371 1 92.06 290 LEU B C 1
ATOM 4654 O O . LEU B 1 290 ? 16.203 17.562 4.145 1 92.06 290 LEU B O 1
ATOM 4658 N N . ASP B 1 291 ? 17.672 18.984 3.354 1 85.56 291 ASP B N 1
ATOM 4659 C CA . ASP B 1 291 ? 18.578 18.766 4.484 1 85.56 291 ASP B CA 1
ATOM 4660 C C . ASP B 1 291 ? 18.375 19.844 5.555 1 85.56 291 ASP B C 1
ATOM 4662 O O . ASP B 1 291 ? 17.75 20.859 5.305 1 85.56 291 ASP B O 1
ATOM 4666 N N . GLU B 1 292 ? 18.859 19.562 6.703 1 74.75 292 GLU B N 1
ATOM 4667 C CA . GLU B 1 292 ? 18.641 20.469 7.836 1 74.75 292 GLU B CA 1
ATOM 4668 C C . GLU B 1 292 ? 19.344 21.797 7.617 1 74.75 292 GLU B C 1
ATOM 4670 O O . GLU B 1 292 ? 18.844 22.844 8.047 1 74.75 292 GLU B O 1
ATOM 4675 N N . ALA B 1 293 ? 20.422 21.641 6.906 1 68.81 293 ALA B N 1
ATOM 4676 C CA . ALA B 1 293 ? 21.203 22.859 6.719 1 68.81 293 ALA B CA 1
ATOM 4677 C C . ALA B 1 293 ? 20.688 23.656 5.516 1 68.81 293 ALA B C 1
ATOM 4679 O O . ALA B 1 293 ? 21.125 24.781 5.293 1 68.81 293 ALA B O 1
ATOM 4680 N N . GLY B 1 294 ? 19.688 23.125 4.926 1 64.38 294 GLY B N 1
ATOM 4681 C CA . GLY B 1 294 ? 19.125 23.781 3.76 1 64.38 294 GLY B CA 1
ATOM 4682 C C . GLY B 1 294 ? 20 23.672 2.527 1 64.38 294 GLY B C 1
ATOM 4683 O O . GLY B 1 294 ? 19.609 24.125 1.443 1 64.38 294 GLY B O 1
ATOM 4684 N N . ALA B 1 295 ? 21.062 23.094 2.617 1 67.81 295 ALA B N 1
ATOM 4685 C CA . ALA B 1 295 ? 22.016 23.031 1.499 1 67.81 295 ALA B CA 1
ATOM 4686 C C . ALA B 1 295 ? 21.562 22 0.465 1 67.81 295 ALA B C 1
ATOM 4688 O O . ALA B 1 295 ? 21.641 22.25 -0.741 1 67.81 295 ALA B O 1
ATOM 4689 N N . GLY B 1 296 ? 21.062 21.016 0.957 1 84.19 296 GLY B N 1
ATOM 4690 C CA . GLY B 1 296 ? 20.578 20.016 0.019 1 84.19 296 GLY B CA 1
ATOM 4691 C C . GLY B 1 296 ? 19.062 20.078 -0.177 1 84.19 296 GLY B C 1
ATOM 4692 O O . GLY B 1 296 ? 18.312 20.203 0.79 1 84.19 296 GLY B O 1
ATOM 4693 N N . PHE B 1 297 ? 18.672 20.234 -1.371 1 91.62 297 PHE B N 1
ATOM 4694 C CA . PHE B 1 297 ? 17.266 20.328 -1.756 1 91.62 297 PHE B CA 1
ATOM 4695 C C . PHE B 1 297 ? 17 19.516 -3.018 1 91.62 297 PHE B C 1
ATOM 4697 O O . PHE B 1 297 ? 17.578 19.781 -4.07 1 91.62 297 PHE B O 1
ATOM 4704 N N . ILE B 1 298 ? 16.172 18.469 -2.834 1 95.75 298 ILE B N 1
ATOM 4705 C CA . ILE B 1 298 ? 15.742 17.641 -3.963 1 95.75 298 ILE B CA 1
ATOM 4706 C C . ILE B 1 298 ? 14.227 17.766 -4.125 1 95.75 298 ILE B C 1
ATOM 4708 O O . ILE B 1 298 ? 13.477 17.625 -3.156 1 95.75 298 ILE B O 1
ATOM 4712 N N . GLU B 1 299 ? 13.797 18.094 -5.324 1 96.88 299 GLU B N 1
ATOM 4713 C CA . GLU B 1 299 ? 12.359 18.188 -5.605 1 96.88 299 GLU B CA 1
ATOM 4714 C C . GLU B 1 299 ? 12 17.438 -6.883 1 96.88 299 GLU B C 1
ATOM 4716 O O . GLU B 1 299 ? 12.75 17.453 -7.859 1 96.88 299 GLU B O 1
ATOM 4721 N N . VAL B 1 300 ? 10.875 16.766 -6.879 1 98.38 300 VAL B N 1
ATOM 4722 C CA . VAL B 1 300 ? 10.336 16.016 -8.016 1 98.38 300 VAL B CA 1
ATOM 4723 C C . VAL B 1 300 ? 8.875 16.391 -8.227 1 98.38 300 VAL B C 1
ATOM 4725 O O . VAL B 1 300 ? 8.109 16.516 -7.266 1 98.38 300 VAL B O 1
ATOM 4728 N N . VAL B 1 301 ? 8.484 16.641 -9.445 1 98.56 301 VAL B N 1
ATOM 4729 C CA . VAL B 1 301 ? 7.09 16.844 -9.828 1 98.56 301 VAL B CA 1
ATOM 4730 C C . VAL B 1 301 ? 6.719 15.883 -10.945 1 98.56 301 VAL B C 1
ATOM 4732 O O . VAL B 1 301 ? 7.445 15.75 -11.938 1 98.56 301 VAL B O 1
ATOM 4735 N N . ARG B 1 302 ? 5.625 15.164 -10.758 1 98.69 302 ARG B N 1
ATOM 4736 C CA . ARG B 1 302 ? 5.113 14.266 -11.789 1 98.69 302 ARG B CA 1
ATOM 4737 C C . ARG B 1 302 ? 3.596 14.359 -11.898 1 98.69 302 ARG B C 1
ATOM 4739 O O . ARG B 1 302 ? 2.924 14.758 -10.945 1 98.69 302 ARG B O 1
ATOM 4746 N N . ARG B 1 303 ? 3.154 14.023 -13.016 1 98.62 303 ARG B N 1
ATOM 4747 C CA . ARG B 1 303 ? 1.723 13.922 -13.289 1 98.62 303 ARG B CA 1
ATOM 4748 C C . ARG B 1 303 ? 1.335 12.484 -13.641 1 98.62 303 ARG B C 1
ATOM 4750 O O . ARG B 1 303 ? 2.154 11.727 -14.164 1 98.62 303 ARG B O 1
ATOM 4757 N N . GLY B 1 304 ? 0.123 12.07 -13.305 1 98.38 304 GLY B N 1
ATOM 4758 C CA . GLY B 1 304 ? -0.415 10.758 -13.625 1 98.38 304 GLY B CA 1
ATOM 4759 C C . GLY B 1 304 ? -1.915 10.664 -13.43 1 98.38 304 GLY B C 1
ATOM 4760 O O . GLY B 1 304 ? -2.557 11.641 -13.023 1 98.38 304 GLY B O 1
ATOM 4761 N N . PRO B 1 305 ? -2.49 9.523 -13.828 1 98 305 PRO B N 1
ATOM 4762 C CA . PRO B 1 305 ? -3.924 9.336 -13.594 1 98 305 PRO B CA 1
ATOM 4763 C C . PRO B 1 305 ? -4.301 9.438 -12.117 1 98 305 PRO B C 1
ATOM 4765 O O . PRO B 1 305 ? -3.617 8.875 -11.258 1 98 305 PRO B O 1
ATOM 4768 N N . ALA B 1 306 ? -5.395 10.172 -11.836 1 98.12 306 ALA B N 1
ATOM 4769 C CA . ALA B 1 306 ? -5.801 10.438 -10.461 1 98.12 306 ALA B CA 1
ATOM 4770 C C . ALA B 1 306 ? -6.242 9.156 -9.758 1 98.12 306 ALA B C 1
ATOM 4772 O O . ALA B 1 306 ? -6.148 9.047 -8.531 1 98.12 306 ALA B O 1
ATOM 4773 N N . ASP B 1 307 ? -6.684 8.195 -10.516 1 97.38 307 ASP B N 1
ATOM 4774 C CA . ASP B 1 307 ? -7.281 7.008 -9.922 1 97.38 307 ASP B CA 1
ATOM 4775 C C . ASP B 1 307 ? -6.223 5.953 -9.617 1 97.38 307 ASP B C 1
ATOM 4777 O O . ASP B 1 307 ? -6.551 4.824 -9.25 1 97.38 307 ASP B O 1
ATOM 4781 N N . ARG B 1 308 ? -4.953 6.281 -9.773 1 97.69 308 ARG B N 1
ATOM 4782 C CA . ARG B 1 308 ? -3.828 5.434 -9.391 1 97.69 308 ARG B CA 1
ATOM 4783 C C . ARG B 1 308 ? -2.812 6.207 -8.562 1 97.69 308 ARG B C 1
ATOM 4785 O O . ARG B 1 308 ? -1.639 6.289 -8.922 1 97.69 308 ARG B O 1
ATOM 4792 N N . PRO B 1 309 ? -3.264 6.703 -7.469 1 98.56 309 PRO B N 1
ATOM 4793 C CA . PRO B 1 309 ? -2.449 7.648 -6.703 1 98.56 309 PRO B CA 1
ATOM 4794 C C . PRO B 1 309 ? -1.183 7.012 -6.137 1 98.56 309 PRO B C 1
ATOM 4796 O O . PRO B 1 309 ? -0.132 7.656 -6.086 1 98.56 309 PRO B O 1
ATOM 4799 N N . ARG B 1 310 ? -1.228 5.773 -5.742 1 98.31 310 ARG B N 1
ATOM 4800 C CA . ARG B 1 310 ? -0.062 5.141 -5.129 1 98.31 310 ARG B CA 1
ATOM 4801 C C . ARG B 1 310 ? 1.023 4.875 -6.168 1 98.31 310 ARG B C 1
ATOM 4803 O O . ARG B 1 310 ? 2.215 4.918 -5.852 1 98.31 310 ARG B O 1
ATOM 4810 N N . GLU B 1 311 ? 0.615 4.516 -7.41 1 97.94 311 GLU B N 1
ATOM 4811 C CA . GLU B 1 311 ? 1.6 4.367 -8.477 1 97.94 311 GLU B CA 1
ATOM 4812 C C . GLU B 1 311 ? 2.357 5.672 -8.711 1 97.94 311 GLU B C 1
ATOM 4814 O O . GLU B 1 311 ? 3.578 5.66 -8.891 1 97.94 311 GLU B O 1
ATOM 4819 N N . LEU B 1 312 ? 1.606 6.793 -8.742 1 98.62 312 LEU B N 1
ATOM 4820 C CA . LEU B 1 312 ? 2.234 8.102 -8.891 1 98.62 312 LEU B CA 1
ATOM 4821 C C . LEU B 1 312 ? 3.158 8.406 -7.719 1 98.62 312 LEU B C 1
ATOM 4823 O O . LEU B 1 312 ? 4.281 8.875 -7.91 1 98.62 312 LEU B O 1
ATOM 4827 N N . GLY B 1 313 ? 2.693 8.141 -6.496 1 98.62 313 GLY B N 1
ATOM 4828 C CA . GLY B 1 313 ? 3.527 8.32 -5.32 1 98.62 313 GLY B CA 1
ATOM 4829 C C . GLY B 1 313 ? 4.801 7.5 -5.359 1 98.62 313 GLY B C 1
ATOM 4830 O O . GLY B 1 313 ? 5.875 7.988 -4.996 1 98.62 313 GLY B O 1
ATOM 4831 N N . ARG B 1 314 ? 4.668 6.27 -5.734 1 98 314 ARG B N 1
ATOM 4832 C CA . ARG B 1 314 ? 5.828 5.395 -5.852 1 98 314 ARG B CA 1
ATOM 4833 C C . ARG B 1 314 ? 6.832 5.945 -6.859 1 98 314 ARG B C 1
ATOM 4835 O O . ARG B 1 314 ? 8.039 5.977 -6.594 1 98 314 ARG B O 1
ATOM 4842 N N . ALA B 1 315 ? 6.352 6.383 -8.031 1 97.88 315 ALA B N 1
ATOM 4843 C CA . ALA B 1 315 ? 7.223 6.938 -9.062 1 97.88 315 ALA B CA 1
ATOM 4844 C C . ALA B 1 315 ? 7.996 8.148 -8.539 1 97.88 315 ALA B C 1
ATOM 4846 O O . ALA B 1 315 ? 9.211 8.25 -8.734 1 97.88 315 ALA B O 1
ATOM 4847 N N . VAL B 1 316 ? 7.328 9.008 -7.844 1 98.62 316 VAL B N 1
ATOM 4848 C CA . VAL B 1 316 ? 7.938 10.211 -7.289 1 98.62 316 VAL B CA 1
ATOM 4849 C C . VAL B 1 316 ? 8.945 9.828 -6.207 1 98.62 316 VAL B C 1
ATOM 4851 O O . VAL B 1 316 ? 10.062 10.352 -6.176 1 98.62 316 VAL B O 1
ATOM 4854 N N . GLY B 1 317 ? 8.539 8.953 -5.262 1 97.5 317 GLY B N 1
ATOM 4855 C CA . GLY B 1 317 ? 9.445 8.484 -4.227 1 97.5 317 GLY B CA 1
ATOM 4856 C C . GLY B 1 317 ? 10.727 7.879 -4.785 1 97.5 317 GLY B C 1
ATOM 4857 O O . GLY B 1 317 ? 11.82 8.188 -4.312 1 97.5 317 GLY B O 1
ATOM 4858 N N . MET B 1 318 ? 10.602 7.047 -5.828 1 96.5 318 MET B N 1
ATOM 4859 C CA . MET B 1 318 ? 11.75 6.391 -6.445 1 96.5 318 MET B CA 1
ATOM 4860 C C . MET B 1 318 ? 12.664 7.414 -7.105 1 96.5 318 MET B C 1
ATOM 4862 O O . MET B 1 318 ? 13.891 7.289 -7.039 1 96.5 318 MET B O 1
ATOM 4866 N N . GLU B 1 319 ? 12.086 8.383 -7.766 1 97.69 319 GLU B N 1
ATOM 4867 C CA . GLU B 1 319 ? 12.898 9.422 -8.398 1 97.69 319 GLU B CA 1
ATOM 4868 C C . GLU B 1 319 ? 13.648 10.242 -7.352 1 97.69 319 GLU B C 1
ATOM 4870 O O . GLU B 1 319 ? 14.797 10.633 -7.566 1 97.69 319 GLU B O 1
ATOM 4875 N N . LEU B 1 320 ? 13.031 10.547 -6.223 1 97.62 320 LEU B N 1
ATOM 4876 C CA . LEU B 1 320 ? 13.711 11.227 -5.125 1 97.62 320 LEU B CA 1
ATOM 4877 C C . LEU B 1 320 ? 14.906 10.414 -4.645 1 97.62 320 LEU B C 1
ATOM 4879 O O . LEU B 1 320 ? 15.984 10.969 -4.402 1 97.62 320 LEU B O 1
ATOM 4883 N N . LEU B 1 321 ? 14.727 9.102 -4.535 1 95.69 321 LEU B N 1
ATOM 4884 C CA . LEU B 1 321 ? 15.82 8.227 -4.121 1 95.69 321 LEU B CA 1
ATOM 4885 C C . LEU B 1 321 ? 16.953 8.266 -5.137 1 95.69 321 LEU B C 1
ATOM 4887 O O . LEU B 1 321 ? 18.125 8.344 -4.758 1 95.69 321 LEU B O 1
ATOM 4891 N N . ASP B 1 322 ? 16.594 8.25 -6.402 1 95 322 ASP B N 1
ATOM 4892 C CA . ASP B 1 322 ? 17.594 8.312 -7.469 1 95 322 ASP B CA 1
ATOM 4893 C C . ASP B 1 322 ? 18.406 9.602 -7.391 1 95 322 ASP B C 1
ATOM 4895 O O . ASP B 1 322 ? 19.578 9.617 -7.766 1 95 322 ASP B O 1
ATOM 4899 N N . LYS B 1 323 ? 17.812 10.617 -6.867 1 95.69 323 LYS B N 1
ATOM 4900 C CA . LYS B 1 323 ? 18.453 11.922 -6.809 1 95.69 323 LYS B CA 1
ATOM 4901 C C . LYS B 1 323 ? 19.203 12.109 -5.492 1 95.69 323 LYS B C 1
ATOM 4903 O O . LYS B 1 323 ? 19.734 13.188 -5.219 1 95.69 323 LYS B O 1
ATOM 4908 N N . GLY B 1 324 ? 19.172 11.094 -4.594 1 93.06 324 GLY B N 1
ATOM 4909 C CA . GLY B 1 324 ? 20.047 11.133 -3.424 1 93.06 324 GLY B CA 1
ATOM 4910 C C . GLY B 1 324 ? 19.297 11.398 -2.133 1 93.06 324 GLY B C 1
ATOM 4911 O O . GLY B 1 324 ? 19.891 11.727 -1.11 1 93.06 324 GLY B O 1
ATOM 4912 N N . ALA B 1 325 ? 17.969 11.242 -2.127 1 94.25 325 ALA B N 1
ATOM 4913 C CA . ALA B 1 325 ? 17.156 11.555 -0.956 1 94.25 325 ALA B CA 1
ATOM 4914 C C . ALA B 1 325 ? 17.516 10.648 0.221 1 94.25 325 ALA B C 1
ATOM 4916 O O . ALA B 1 325 ? 17.453 11.07 1.378 1 94.25 325 ALA B O 1
ATOM 4917 N N . ALA B 1 326 ? 17.906 9.453 -0.02 1 91.25 326 ALA B N 1
ATOM 4918 C CA . ALA B 1 326 ? 18.219 8.492 1.036 1 91.25 326 ALA B CA 1
ATOM 4919 C C . ALA B 1 326 ? 19.344 9.016 1.937 1 91.25 326 ALA B C 1
ATOM 4921 O O . ALA B 1 326 ? 19.281 8.852 3.158 1 91.25 326 ALA B O 1
ATOM 4922 N N . GLU B 1 327 ? 20.328 9.609 1.39 1 89.38 327 GLU B N 1
ATOM 4923 C CA . GLU B 1 327 ? 21.453 10.141 2.146 1 89.38 327 GLU B CA 1
ATOM 4924 C C . GLU B 1 327 ? 21.016 11.289 3.049 1 89.38 327 GLU B C 1
ATOM 4926 O O . GLU B 1 327 ? 21.469 11.391 4.195 1 89.38 327 GLU B O 1
ATOM 4931 N N . ILE B 1 328 ? 20.172 12.102 2.521 1 89.25 328 ILE B N 1
ATOM 4932 C CA . ILE B 1 328 ? 19.688 13.242 3.293 1 89.25 328 ILE B CA 1
ATOM 4933 C C . ILE B 1 328 ? 18.891 12.742 4.492 1 89.25 328 ILE B C 1
ATOM 4935 O O . ILE B 1 328 ? 19.078 13.211 5.613 1 89.25 328 ILE B O 1
ATOM 4939 N N . ILE B 1 329 ? 18.047 11.781 4.258 1 88.38 329 ILE B N 1
ATOM 4940 C CA . ILE B 1 329 ? 17.172 11.242 5.293 1 88.38 329 ILE B CA 1
ATOM 4941 C C . ILE B 1 329 ? 18 10.531 6.359 1 88.38 329 ILE B C 1
ATOM 4943 O O . ILE B 1 329 ? 17.734 10.664 7.555 1 88.38 329 ILE B O 1
ATOM 4947 N N . ALA B 1 330 ? 19.016 9.82 5.969 1 84.19 330 ALA B N 1
ATOM 4948 C CA . ALA B 1 330 ? 19.875 9.086 6.895 1 84.19 330 ALA B CA 1
ATOM 4949 C C . ALA B 1 330 ? 20.609 10.031 7.84 1 84.19 330 ALA B C 1
ATOM 4951 O O . ALA B 1 330 ? 20.844 9.695 9.008 1 84.19 330 ALA B O 1
ATOM 4952 N N . ARG B 1 331 ? 20.891 11.164 7.398 1 82.5 331 ARG B N 1
ATOM 4953 C CA . ARG B 1 331 ? 21.625 12.148 8.195 1 82.5 331 ARG B CA 1
ATOM 4954 C C . ARG B 1 331 ? 20.719 12.742 9.273 1 82.5 331 ARG B C 1
ATOM 4956 O O . ARG B 1 331 ? 21.219 13.297 10.258 1 82.5 331 ARG B O 1
ATOM 4963 N N . THR B 1 332 ? 19.484 12.625 9.031 1 76.25 332 THR B N 1
ATOM 4964 C CA . THR B 1 332 ? 18.547 13.258 9.953 1 76.25 332 THR B CA 1
ATOM 4965 C C . THR B 1 332 ? 17.984 12.242 10.938 1 76.25 332 THR B C 1
ATOM 4967 O O . THR B 1 332 ? 17.141 12.586 11.781 1 76.25 332 THR B O 1
ATOM 4970 N N . ARG B 1 333 ? 18.359 10.945 10.688 1 69.62 333 ARG B N 1
ATOM 4971 C CA . ARG B 1 333 ? 17.891 9.922 11.609 1 69.62 333 ARG B CA 1
ATOM 4972 C C . ARG B 1 333 ? 18.531 10.078 12.977 1 69.62 333 ARG B C 1
ATOM 4974 O O . ARG B 1 333 ? 19.734 10.289 13.086 1 69.62 333 ARG B O 1
ATOM 4981 N N . PRO B 1 334 ? 17.594 10.227 13.961 1 59.44 334 PRO B N 1
ATOM 4982 C CA . PRO B 1 334 ? 18.188 10.375 15.297 1 59.44 334 PRO B CA 1
ATOM 4983 C C . PRO B 1 334 ? 19.109 9.211 15.664 1 59.44 334 PRO B C 1
ATOM 4985 O O . PRO B 1 334 ? 18.906 8.086 15.18 1 59.44 334 PRO B O 1
ATOM 4988 N N . ASP B 1 335 ? 20.375 9.391 16.109 1 51.84 335 ASP B N 1
ATOM 4989 C CA . ASP B 1 335 ? 21.25 8.359 16.656 1 51.84 335 ASP B CA 1
ATOM 4990 C C . ASP B 1 335 ? 20.469 7.379 17.531 1 51.84 335 ASP B C 1
ATOM 4992 O O . ASP B 1 335 ? 19.672 7.793 18.375 1 51.84 335 ASP B O 1
ATOM 4996 N N . GLU B 1 336 ? 20.203 6.074 16.969 1 41.66 336 GLU B N 1
ATOM 4997 C CA . GLU B 1 336 ? 19.641 5.074 17.875 1 41.66 336 GLU B CA 1
ATOM 4998 C C . GLU B 1 336 ? 20.422 5.023 19.188 1 41.66 336 GLU B C 1
ATOM 5000 O O . GLU B 1 336 ? 21.625 5.246 19.203 1 41.66 336 GLU B O 1
#

Nearest PDB structures (foldseek):
  1ah5-assembly1_A  TM=9.566E-01  e=1.180E-34  Escherichia coli
  1ypn-assembly1_A  TM=9.539E-01  e=2.310E-34  Escherichia coli
  2ypn-assembly1_A  TM=9.639E-01  e=3.606E-33  Escherichia coli
  1pda-assembly1_A  TM=9.545E-01  e=1.534E-33  Escherichia coli
  5h6o-assembly1_A  TM=9.552E-01  e=1.036E-31  Vibrio cholerae

Solvent-accessible surface area (backbone atoms only — not comparable to full-atom values): 35035 Å² total; per-residue (Å²): 136,84,83,72,78,75,66,83,76,63,69,60,66,43,31,34,34,29,50,72,47,68,50,46,43,46,54,44,49,52,52,46,51,48,48,33,70,76,33,72,72,48,40,72,42,82,43,73,42,84,39,68,44,80,68,48,76,35,62,73,35,64,78,63,73,31,52,63,25,61,41,48,48,54,56,49,49,36,30,75,70,63,78,22,56,29,33,54,42,56,35,51,76,49,76,51,49,60,80,56,73,68,47,37,79,48,22,27,32,70,58,44,56,42,33,36,24,33,34,55,24,82,92,56,49,66,65,61,45,56,73,46,40,27,50,91,35,32,37,25,38,70,46,52,41,58,49,20,42,41,46,64,76,23,66,53,32,43,76,37,76,38,75,72,57,70,71,55,36,53,50,33,34,62,70,52,45,62,34,65,41,58,87,59,62,69,47,73,45,41,45,28,36,60,44,51,41,35,58,32,50,57,65,70,43,55,86,53,53,68,42,74,44,46,60,85,71,36,58,24,47,34,37,38,36,26,44,30,33,34,28,43,61,83,42,56,72,58,42,58,59,36,45,74,53,39,25,65,70,34,44,36,32,36,43,17,26,34,27,25,32,38,66,60,59,44,53,94,60,35,25,50,28,16,47,47,47,76,61,86,69,30,26,42,40,38,37,34,42,39,25,83,83,40,76,46,72,47,75,48,75,50,74,40,57,36,74,37,23,48,60,50,12,39,53,48,21,51,50,42,46,75,73,47,40,58,62,45,45,60,71,46,51,74,84,127,136,82,80,74,78,76,67,82,77,60,72,61,66,44,32,33,35,30,51,71,48,67,50,45,43,45,54,43,49,51,53,47,51,48,49,34,70,75,35,74,73,47,41,72,42,82,43,72,42,84,39,70,44,79,69,47,76,35,60,73,37,65,78,66,71,31,52,63,25,62,42,47,47,52,56,50,48,36,30,76,70,62,79,23,54,29,32,54,40,57,34,50,74,49,74,50,48,62,80,57,74,70,46,37,79,46,23,28,32,68,58,46,55,42,30,36,23,35,31,55,23,82,93,58,49,66,65,59,45,56,74,47,40,25,49,90,36,32,37,24,39,71,49,52,42,57,50,20,42,39,46,66,76,23,66,52,32,44,77,35,77,38,76,72,55,70,70,56,37,52,49,33,34,63,70,53,44,61,32,66,42,57,89,59,62,70,46,74,45,40,47,29,36,61,43,52,42,34,58,31,49,56,65,70,44,56,88,52,53,69,42,74,43,48,60,86,72,37,58,24,47,34,36,38,34,25,43,27,31,32,28,43,60,82,42,56,71,58,41,58,58,35,47,74,55,38,26,66,69,35,43,36,31,36,42,16,26,32,28,25,32,39,65,59,61,45,52,93,61,36,25,50,27,15,45,49,47,77,60,87,68,30,26,42,39,39,38,34,39,39,24,83,84,39,78,46,73,47,77,46,74,50,73,41,58,36,73,34,24,47,60,48,10,40,53,48,22,52,51,42,45,74,73,47,41,58,62,44,45,58,72,48,49,73,85,127

Secondary structure (DSSP, 8-state):
-------TTS--EEEEEEESSHHHHHHHHHHHHHHHHH-TT-EEEEEEE--HHHH--SS-TTTTT-THHHHHHHHHHHHHTTS-SEEEEEGGGS-SSS--TTEEEEEEPPP---SEEEEE-TT--HHHHHHTTTTT-EEE---HHHHHHHHHH-TTSEEE---S-HHHHHHHHHHTPPEEPTTS-EE---SEEEEEHHHHHHTT-GGGEEEEPPTTTSPPPTTTT-EEEEEETT-HHHHHHHHTT--HHHHHHHHHHHHHHHHHT--TTS-EEEEEEEETTEEEEEEEEE-TTS--EEEEEEEEETT-HHHHHHHHHHHHHHTTHHHHHHHTS---/-------TTS--EEEEEEESSHHHHHHHHHHHHHHHHH-TT-EEEEEEE--HHHH--SS-TTTTT-THHHHHHHHHHHHHTTS-SEEEEEGGGS-SSS--TTEEEEEEPPP---SEEEEEPTT--HHHHHHTTTTT-EEE---HHHHHHHHHH-TTSEEE---S-HHHHHHHHHHTPPEEPTTS-EE---SEEEEEHHHHHHTT-GGGEEEEPPTTTSPPPTTTT-EEEEEETT-HHHHHHHHTT--HHHHHHHHHHHHHHHHHT--TTS-EEEEEEEETTEEEEEEEEE-TTS--EEEEEEEEETT-HHHHHHHHHHHHHHTTHHHHHHHTS---

Organism: NCBI:txid2511166

Sequence (672 aa):
MSIRSKNPGSGQVLRIGTRKSAMALAQTDEVARLLRAAAPELAVDVVKFETRGDQDQTSKLLRHGGKGGAFVAEIRAAMRAGTLQAAMHSLKDVPGNEETPGLVIAAMLARDAANDSLVLRPGLSLETFRAARGKGFMIGTNAVRRAAYLRRLFPEATVIHFRGAADTRVAKLDRGDKQRLPGGGEVGPADALVMARSGLERIGLTARIAHDFSVDEMLPAVGQGIVAVECVESDWPTRARLAQIDNAASRLSAEAEREVLWVLNGHCNSPIAGHATLAGGEMTLRASVLDEAGAGFIEVVRRGPADRPRELGRAVGMELLDKGAAEIIARTRPDEMSIRSKNPGSGQVLRIGTRKSAMALAQTDEVARLLRAAAPELAVDVVKFETRGDQDQTSKLLRHGGKGGAFVAEIRAAMRAGTLQAAMHSLKDVPGNEETPGLVIAAMLARDAANDSLVLRPGLSLETFRAARGKGFMIGTNAVRRAAYLRRLFPEATVIHFRGAADTRVAKLDRGDKQRLPGGGEVGPADALVMARSGLERIGLTARIAHDFSVDEMLPAVGQGIVAVECVESDWPTRARLAQIDNAASRLSAEAEREVLWVLNGHCNSPIAGHATLAGGEMTLRASVLDEAGAGFIEVVRRGPADRPRELGRAVGMELLDKGAAEIIARTRPDE

pLDDT: mean 88.52, std 16.88, range [24.36, 98.88]

Foldseek 3Di:
DDPPPPPVPPQDEAEEEFEPFLLGVLLVVVLVVLLCVLPVSHHYHYDYDYFCLLVVFADQLPDQLGSCRRVVVVRVVCQVVVVHFKYKDQVLPDQLQDDDPQKDFLAKADFDQQFKFKFFAPPDAPVNCVVCLQAPFEEEDDQLLVLLLSCVSRVRHHYDHQDDQPVVSNVCRHVFHWDAHNVGDTDGDHGMYMDGCLSCVSNVNNVRTNGTDDCVSGAGRQSGRMMTMMHGPPPVVSSVSNNSRHDPQSVLFNLLSSLLCNLLVAGSQWNKHKTWDDDPQKIKIKIWGAASNSPDIDIDIDMDGSVPRNVNSNVRSVVCVVVPRNVRRVVRRDDD/DDPPPPPVPPQDEAEEEFEPFLLGVLLVVVLVVLLCVLPVSHHYHYDYDYFCLLVCFADQLPDQLGSCRRVVVVRVVCQVVVVHFKYKDQVLPDQLQDDDPQKDFLAKADFDQQFKFKFFAPPDAPVNCVVCLQAPFEEEDDQLLVLLLSCVSRVRHHYDHQDDQPVVSNVCRHVFHWDAHNVGDTDGDHGMYMDGCLSCVSNVNNVRTNGTDDCVSGAGRQSGRMMTMMHGPPPVVSSVSNNSRHDPQSVLFNLLSSLLCNLLVAGSQWNKHKTWDDDVQKIKIKIWGAASNSPDIDIDIDMDGSVPRNVNSNVRSVVCVVVPRNVRRVVRRDDD